Protein AF-0000000074520186 (afdb_homodimer)

Structure (mmCIF, N/CA/C/O backbone):
data_AF-0000000074520186-model_v1
#
loop_
_entity.id
_entity.type
_entity.pdbx_description
1 polymer 'Peptide deformylase'
#
loop_
_atom_site.group_PDB
_atom_site.id
_atom_site.type_symbol
_atom_site.label_atom_id
_atom_site.label_alt_id
_atom_site.label_comp_id
_atom_site.label_asym_id
_atom_site.label_entity_id
_atom_site.label_seq_id
_atom_site.pdbx_PDB_ins_code
_atom_site.Cartn_x
_atom_site.Cartn_y
_atom_site.Cartn_z
_atom_site.occupancy
_atom_site.B_iso_or_equiv
_atom_site.auth_seq_id
_atom_site.auth_comp_id
_atom_site.auth_asym_id
_atom_site.auth_atom_id
_atom_site.pdbx_PDB_model_num
ATOM 1 N N . MET A 1 1 ? -2.189 11.875 36.938 1 32.97 1 MET A N 1
ATOM 2 C CA . MET A 1 1 ? -3.303 11.57 36.031 1 32.97 1 MET A CA 1
ATOM 3 C C . MET A 1 1 ? -2.809 10.906 34.75 1 32.97 1 MET A C 1
ATOM 5 O O . MET A 1 1 ? -1.905 11.43 34.094 1 32.97 1 MET A O 1
ATOM 9 N N . ASP A 1 2 ? -2.711 9.719 34.469 1 36.06 2 ASP A N 1
ATOM 10 C CA . ASP A 1 2 ? -1.965 8.867 33.562 1 36.06 2 ASP A CA 1
ATOM 11 C C . ASP A 1 2 ? -2.193 9.289 32.094 1 36.06 2 ASP A C 1
ATOM 13 O O . ASP A 1 2 ? -3.33 9.539 31.703 1 36.06 2 ASP A O 1
ATOM 17 N N . GLY A 1 3 ? -1.349 10.031 31.453 1 34.81 3 GLY A N 1
ATOM 18 C CA . GLY A 1 3 ? -1.114 10.688 30.172 1 34.81 3 GLY A CA 1
ATOM 19 C C . GLY A 1 3 ? -1.635 9.891 28.984 1 34.81 3 GLY A C 1
ATOM 20 O O . GLY A 1 3 ? -1.214 10.117 27.844 1 34.81 3 GLY A O 1
ATOM 21 N N . LEU A 1 4 ? -2.111 8.734 29.219 1 44.91 4 LEU A N 1
ATOM 22 C CA . LEU A 1 4 ? -2.699 7.711 28.359 1 44.91 4 LEU A CA 1
ATOM 23 C C . LEU A 1 4 ? -3.908 8.25 27.609 1 44.91 4 LEU A C 1
ATOM 25 O O . LEU A 1 4 ? -4.129 7.906 26.453 1 44.91 4 LEU A O 1
ATOM 29 N N . ALA A 1 5 ? -4.734 8.93 28.312 1 49.25 5 ALA A N 1
ATOM 30 C CA . ALA A 1 5 ? -6.09 9.352 27.953 1 49.25 5 ALA A CA 1
ATOM 31 C C . ALA A 1 5 ? -6.078 10.32 26.781 1 49.25 5 ALA A C 1
ATOM 33 O O . ALA A 1 5 ? -7.066 10.422 26.047 1 49.25 5 ALA A O 1
ATOM 34 N N . LEU A 1 6 ? -4.797 11.094 26.469 1 68.38 6 LEU A N 1
ATOM 35 C CA . LEU A 1 6 ? -4.832 12.242 25.562 1 68.38 6 LEU A CA 1
ATOM 36 C C . LEU A 1 6 ? -4.434 11.836 24.156 1 68.38 6 LEU A C 1
ATOM 38 O O . LEU A 1 6 ? -4.559 12.633 23.219 1 68.38 6 LEU A O 1
ATOM 42 N N . ARG A 1 7 ? -4.105 10.555 23.953 1 82.94 7 ARG A N 1
ATOM 43 C CA . ARG A 1 7 ? -3.699 10.07 22.641 1 82.94 7 ARG A CA 1
ATOM 44 C C . ARG A 1 7 ? -4.891 9.508 21.875 1 82.94 7 ARG A C 1
ATOM 46 O O . ARG A 1 7 ? -5.652 8.695 22.406 1 82.94 7 ARG A O 1
ATOM 53 N N . LEU A 1 8 ? -4.98 10.125 20.672 1 91.44 8 LEU A N 1
ATOM 54 C CA . LEU A 1 8 ? -6.082 9.758 19.797 1 91.44 8 LEU A CA 1
ATOM 55 C C . LEU A 1 8 ? -5.727 8.531 18.953 1 91.44 8 LEU A C 1
ATOM 57 O O . LEU A 1 8 ? -4.547 8.281 18.688 1 91.44 8 LEU A O 1
ATOM 61 N N . LYS A 1 9 ? -6.711 7.723 18.75 1 94.94 9 LYS A N 1
ATOM 62 C CA . LYS A 1 9 ? -6.5 6.598 17.844 1 94.94 9 LYS A CA 1
ATOM 63 C C . LYS A 1 9 ? -6.238 7.082 16.422 1 94.94 9 LYS A C 1
ATOM 65 O O . LYS A 1 9 ? -6.98 7.91 15.891 1 94.94 9 LYS A O 1
ATOM 70 N N . ILE A 1 10 ? -5.184 6.668 15.797 1 97.69 10 ILE A N 1
ATOM 71 C CA . ILE A 1 10 ? -4.906 6.961 14.398 1 97.69 10 ILE A CA 1
ATOM 72 C C . ILE A 1 10 ? -5.57 5.914 13.508 1 97.69 10 ILE A C 1
ATOM 74 O O . ILE A 1 10 ? -5.305 4.715 13.648 1 97.69 10 ILE A O 1
ATOM 78 N N . VAL A 1 11 ? -6.41 6.344 12.641 1 97.88 11 VAL A N 1
ATOM 79 C CA . VAL A 1 11 ? -7.125 5.418 11.766 1 97.88 11 VAL A CA 1
ATOM 80 C C . VAL A 1 11 ? -6.23 5.012 10.602 1 97.88 11 VAL A C 1
ATOM 82 O O . VAL A 1 11 ? -5.246 5.691 10.297 1 97.88 11 VAL A O 1
ATOM 85 N N . GLN A 1 12 ? -6.547 3.898 10.008 1 97.75 12 GLN A N 1
ATOM 86 C CA . GLN A 1 12 ? -5.707 3.303 8.969 1 97.75 12 GLN A CA 1
ATOM 87 C C . GLN A 1 12 ? -6.418 3.301 7.621 1 97.75 12 GLN A C 1
ATOM 89 O O . GLN A 1 12 ? -7.633 3.496 7.551 1 97.75 12 GLN A O 1
ATOM 94 N N . ALA A 1 13 ? -5.625 3.111 6.543 1 96.62 13 ALA A N 1
ATOM 95 C CA . ALA A 1 13 ? -6.164 3.037 5.184 1 96.62 13 ALA A CA 1
ATOM 96 C C . ALA A 1 13 ? -7.414 2.166 5.141 1 96.62 13 ALA A C 1
ATOM 98 O O . ALA A 1 13 ? -7.457 1.097 5.754 1 96.62 13 ALA A O 1
ATOM 99 N N . GLY A 1 14 ? -8.398 2.6 4.363 1 96.44 14 GLY A N 1
ATOM 100 C CA . GLY A 1 14 ? -9.695 1.936 4.312 1 96.44 14 GLY A CA 1
ATOM 101 C C . GLY A 1 14 ? -10.766 2.646 5.121 1 96.44 14 GLY A C 1
ATOM 102 O O . GLY A 1 14 ? -11.961 2.408 4.926 1 96.44 14 GLY A O 1
ATOM 103 N N . GLU A 1 15 ? -10.289 3.445 6.152 1 96.5 15 GLU A N 1
ATOM 104 C CA . GLU A 1 15 ? -11.242 4.289 6.867 1 96.5 15 GLU A CA 1
ATOM 105 C C . GLU A 1 15 ? -11.852 5.34 5.941 1 96.5 15 GLU A C 1
ATOM 107 O O . GLU A 1 15 ? -11.125 6.078 5.27 1 96.5 15 GLU A O 1
ATOM 112 N N . PRO A 1 16 ? -13.133 5.465 5.875 1 96.56 16 PRO A N 1
ATOM 113 C CA . PRO A 1 16 ? -13.789 6.344 4.902 1 96.56 16 PRO A CA 1
ATOM 114 C C . PRO A 1 16 ? -13.367 7.805 5.051 1 96.56 16 PRO A C 1
ATOM 116 O O . PRO A 1 16 ? -13.242 8.523 4.055 1 96.56 16 PRO A O 1
ATOM 119 N N . VAL A 1 17 ? -13.117 8.281 6.219 1 97.44 17 VAL A N 1
ATOM 120 C CA . VAL A 1 17 ? -12.812 9.688 6.473 1 97.44 17 VAL A CA 1
ATOM 121 C C . VAL A 1 17 ? -11.516 10.062 5.766 1 97.44 17 VAL A C 1
ATOM 123 O O . VAL A 1 17 ? -11.312 11.227 5.406 1 97.44 17 VAL A O 1
ATOM 126 N N . LEU A 1 18 ? -10.641 9.086 5.516 1 98.06 18 LEU A N 1
ATOM 127 C CA . LEU A 1 18 ? -9.344 9.344 4.891 1 98.06 18 LEU A CA 1
ATOM 128 C C . LEU A 1 18 ? -9.508 9.609 3.398 1 98.06 18 LEU A C 1
ATOM 130 O O . LEU A 1 18 ? -8.57 10.07 2.74 1 98.06 18 LEU A O 1
ATOM 134 N N . ARG A 1 19 ? -10.703 9.383 2.883 1 97.75 19 ARG A N 1
ATOM 135 C CA . ARG A 1 19 ? -10.93 9.547 1.451 1 97.75 19 ARG A CA 1
ATOM 136 C C . ARG A 1 19 ? -11.953 10.641 1.182 1 97.75 19 ARG A C 1
ATOM 138 O O . ARG A 1 19 ? -12.484 10.742 0.073 1 97.75 19 ARG A O 1
ATOM 145 N N . GLN A 1 20 ? -12.219 11.445 2.131 1 97.56 20 GLN A N 1
ATOM 146 C CA . GLN A 1 20 ? -13.188 12.539 2.016 1 97.56 20 GLN A CA 1
ATOM 147 C C . GLN A 1 20 ? -12.5 13.891 2.18 1 97.56 20 GLN A C 1
ATOM 149 O O . GLN A 1 20 ? -11.586 14.039 2.994 1 97.56 20 GLN A O 1
ATOM 154 N N . ARG A 1 21 ? -12.992 14.852 1.412 1 98.38 21 ARG A N 1
ATOM 155 C CA . ARG A 1 21 ? -12.539 16.219 1.649 1 98.38 21 ARG A CA 1
ATOM 156 C C . ARG A 1 21 ? -13 16.719 3.012 1 98.38 21 ARG A C 1
ATOM 158 O O . ARG A 1 21 ? -14.195 16.703 3.314 1 98.38 21 ARG A O 1
ATOM 165 N N . ALA A 1 22 ? -12.102 17.172 3.783 1 98.75 22 ALA A N 1
ATOM 166 C CA . ALA A 1 22 ? -12.422 17.641 5.125 1 98.75 22 ALA A CA 1
ATOM 167 C C . ALA A 1 22 ? -13.125 19 5.078 1 98.75 22 ALA A C 1
ATOM 169 O O . ALA A 1 22 ? -12.93 19.766 4.137 1 98.75 22 ALA A O 1
ATOM 170 N N . ARG A 1 23 ? -13.867 19.281 6.047 1 98.81 23 ARG A N 1
ATOM 171 C CA . ARG A 1 23 ? -14.648 20.5 6.129 1 98.81 23 ARG A CA 1
ATOM 172 C C . ARG A 1 23 ? -13.805 21.656 6.652 1 98.81 23 ARG A C 1
ATOM 174 O O . ARG A 1 23 ? -13.109 21.516 7.664 1 98.81 23 ARG A O 1
ATOM 181 N N . PRO A 1 24 ? -13.891 22.828 6.023 1 98.88 24 PRO A N 1
ATOM 182 C CA . PRO A 1 24 ? -13.18 23.984 6.57 1 98.88 24 PRO A CA 1
ATOM 183 C C . PRO A 1 24 ? -13.727 24.422 7.93 1 98.88 24 PRO A C 1
ATOM 185 O O . PRO A 1 24 ? -14.844 24.047 8.297 1 98.88 24 PRO A O 1
ATOM 188 N N . LEU A 1 25 ? -12.891 25.109 8.656 1 98.88 25 LEU A N 1
ATOM 189 C CA . LEU A 1 25 ? -13.281 25.656 9.961 1 98.88 25 LEU A CA 1
ATOM 190 C C . LEU A 1 25 ? -13.375 27.172 9.906 1 98.88 25 LEU A C 1
ATOM 192 O O . LEU A 1 25 ? -12.555 27.828 9.258 1 98.88 25 LEU A O 1
ATOM 196 N N . SER A 1 26 ? -14.352 27.734 10.617 1 98.81 26 SER A N 1
ATOM 197 C CA . SER A 1 26 ? -14.406 29.172 10.797 1 98.81 26 SER A CA 1
ATOM 198 C C . SER A 1 26 ? -13.438 29.625 11.883 1 98.81 26 SER A C 1
ATOM 200 O O . SER A 1 26 ? -13.055 28.844 12.75 1 98.81 26 SER A O 1
ATOM 202 N N . PRO A 1 27 ? -13.07 30.906 11.805 1 98.56 27 PRO A N 1
ATOM 203 C CA . PRO A 1 27 ? -12.211 31.422 12.875 1 98.56 27 PRO A CA 1
ATOM 204 C C . PRO A 1 27 ? -12.82 31.219 14.266 1 98.56 27 PRO A C 1
ATOM 206 O O . PRO A 1 27 ? -12.094 30.938 15.219 1 98.56 27 PRO A O 1
ATOM 209 N N . GLU A 1 28 ? -14.117 31.328 14.375 1 98.5 28 GLU A N 1
ATOM 210 C CA . GLU A 1 28 ? -14.797 31.125 15.648 1 98.5 28 GLU A CA 1
ATOM 211 C C . GLU A 1 28 ? -14.664 29.672 16.109 1 98.5 28 GLU A C 1
ATOM 213 O O . GLU A 1 28 ? -14.391 29.422 17.297 1 98.5 28 GLU A O 1
ATOM 218 N N . GLU A 1 29 ? -14.828 28.703 15.227 1 98.69 29 GLU A N 1
ATOM 219 C CA . GLU A 1 29 ? -14.633 27.297 15.555 1 98.69 29 GLU A CA 1
ATOM 220 C C . GLU A 1 29 ? -13.203 27.031 16.016 1 98.69 29 GLU A C 1
ATOM 222 O O . GLU A 1 29 ? -12.984 26.297 16.984 1 98.69 29 GLU A O 1
ATOM 227 N N . ILE A 1 30 ? -12.258 27.641 15.344 1 98.81 30 ILE A N 1
ATOM 228 C CA . ILE A 1 30 ? -10.844 27.422 15.633 1 98.81 30 ILE A CA 1
ATOM 229 C C . ILE A 1 30 ? -10.539 27.875 17.062 1 98.81 30 ILE A C 1
ATOM 231 O O . ILE A 1 30 ? -9.789 27.219 17.781 1 98.81 30 ILE A O 1
ATOM 235 N N . ARG A 1 31 ? -11.227 28.969 17.5 1 98.44 31 ARG A N 1
ATOM 236 C CA . ARG A 1 31 ? -10.953 29.547 18.812 1 98.44 31 ARG A CA 1
ATOM 237 C C . ARG A 1 31 ? -11.727 28.812 19.906 1 98.44 31 ARG A C 1
ATOM 239 O O . ARG A 1 31 ? -11.5 29.047 21.094 1 98.44 31 ARG A O 1
ATOM 246 N N . SER A 1 32 ? -12.648 27.969 19.5 1 98.5 32 SER A N 1
ATOM 247 C CA . SER A 1 32 ? -13.461 27.266 20.484 1 98.5 32 SER A CA 1
ATOM 248 C C . SER A 1 32 ? -12.609 26.359 21.359 1 98.5 32 SER A C 1
ATOM 250 O O . SER A 1 32 ? -11.562 25.875 20.922 1 98.5 32 SER A O 1
ATOM 252 N N . ALA A 1 33 ? -13.07 26.078 22.562 1 98.06 33 ALA A N 1
ATOM 253 C CA . ALA A 1 33 ? -12.375 25.203 23.5 1 98.06 33 ALA A CA 1
ATOM 254 C C . ALA A 1 33 ? -12.211 23.797 22.906 1 98.06 33 ALA A C 1
ATOM 256 O O . ALA A 1 33 ? -11.18 23.156 23.109 1 98.06 33 ALA A O 1
ATOM 257 N N . ALA A 1 34 ? -13.18 23.344 22.188 1 97.69 34 ALA A N 1
ATOM 258 C CA . ALA A 1 34 ? -13.172 21.984 21.625 1 97.69 34 ALA A CA 1
ATOM 259 C C . ALA A 1 34 ? -12.047 21.828 20.609 1 97.69 34 ALA A C 1
ATOM 261 O O . ALA A 1 34 ? -11.2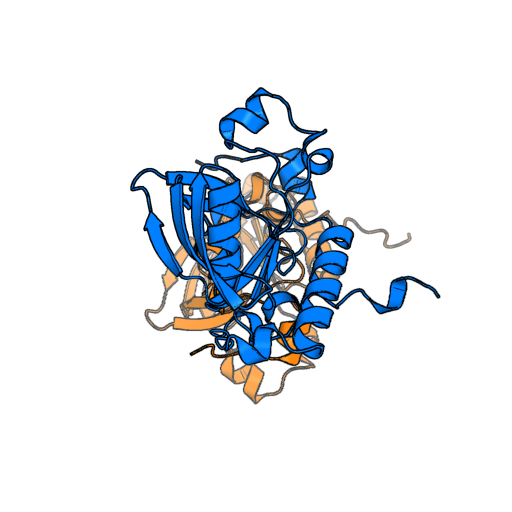81 20.859 20.656 1 97.69 34 ALA A O 1
ATOM 262 N N . VAL A 1 35 ? -11.945 22.797 19.734 1 98.5 35 VAL A N 1
ATOM 263 C CA . VAL A 1 35 ? -10.938 22.703 18.688 1 98.5 35 VAL A CA 1
ATOM 264 C C . VAL A 1 35 ? -9.547 22.906 19.281 1 98.5 35 VAL A C 1
ATOM 266 O O . VAL A 1 35 ? -8.594 22.234 18.891 1 98.5 35 VAL A O 1
ATOM 269 N N . GLN A 1 36 ? -9.438 23.812 20.25 1 98.56 36 GLN A N 1
ATOM 270 C CA . GLN A 1 36 ? -8.156 24.031 20.922 1 98.56 36 GLN A CA 1
ATOM 271 C C . GLN A 1 36 ? -7.703 22.75 21.641 1 98.56 36 GLN A C 1
ATOM 273 O O . GLN A 1 36 ? -6.527 22.391 21.578 1 98.56 36 GLN A O 1
ATOM 278 N N . ALA A 1 37 ? -8.633 22.078 22.266 1 97.81 37 ALA A N 1
ATOM 279 C CA . ALA A 1 37 ? -8.32 20.812 22.906 1 97.81 37 ALA A CA 1
ATOM 280 C C . ALA A 1 37 ? -7.902 19.75 21.875 1 97.81 37 ALA A C 1
ATOM 282 O O . ALA A 1 37 ? -6.961 19 22.109 1 97.81 37 ALA A O 1
ATOM 283 N N . LEU A 1 38 ? -8.578 19.703 20.797 1 97.75 38 LEU A N 1
ATOM 284 C CA . LEU A 1 38 ? -8.258 18.766 19.719 1 97.75 38 LEU A CA 1
ATOM 285 C C . LEU A 1 38 ? -6.832 18.969 19.219 1 97.75 38 LEU A C 1
ATOM 287 O O . LEU A 1 38 ? -6.09 18 19.031 1 97.75 38 LEU A O 1
ATOM 291 N N . ILE A 1 39 ? -6.496 20.25 19.016 1 98.38 39 ILE A N 1
ATOM 292 C CA . ILE A 1 39 ? -5.148 20.594 18.578 1 98.38 39 ILE A CA 1
ATOM 293 C C . ILE A 1 39 ? -4.125 20.047 19.562 1 98.38 39 ILE A C 1
ATOM 295 O O . ILE A 1 39 ? -3.127 19.438 19.156 1 98.38 39 ILE A O 1
ATOM 299 N N . GLY A 1 40 ? -4.395 20.281 20.844 1 97.88 40 GLY A N 1
ATOM 300 C CA . GLY A 1 40 ? -3.512 19.75 21.859 1 97.88 40 GLY A CA 1
ATOM 301 C C . GLY A 1 40 ? -3.393 18.234 21.812 1 97.88 40 GLY A C 1
ATOM 302 O O . GLY A 1 40 ? -2.289 17.688 21.906 1 97.88 40 GLY A O 1
ATOM 303 N N . HIS A 1 41 ? -4.484 17.547 21.656 1 97.75 41 HIS A N 1
ATOM 304 C CA . HIS A 1 41 ? -4.5 16.078 21.594 1 97.75 41 HIS A CA 1
ATOM 305 C C . HIS A 1 41 ? -3.785 15.586 20.344 1 97.75 41 HIS A C 1
ATOM 307 O O . HIS A 1 41 ? -3.072 14.586 20.375 1 97.75 41 HIS A O 1
ATOM 313 N N . MET A 1 42 ? -3.943 16.266 19.25 1 98.25 42 MET A N 1
ATOM 314 C CA . MET A 1 42 ? -3.268 15.906 18 1 98.25 42 MET A CA 1
ATOM 315 C C . MET A 1 42 ? -1.757 16.062 18.141 1 98.25 42 MET A C 1
ATOM 317 O O . MET A 1 42 ? -0.996 15.219 17.656 1 98.25 42 MET A O 1
ATOM 321 N N . ARG A 1 43 ? -1.395 17.156 18.781 1 97.62 43 ARG A N 1
ATOM 322 C CA . ARG A 1 43 ? 0.027 17.359 19.031 1 97.62 43 ARG A CA 1
ATOM 323 C C . ARG A 1 43 ? 0.629 16.203 19.812 1 97.62 43 ARG A C 1
ATOM 325 O O . ARG A 1 43 ? 1.661 15.648 19.406 1 97.62 43 ARG A O 1
ATOM 332 N N . GLU A 1 44 ? -0.046 15.781 20.859 1 96.88 44 GLU A N 1
ATOM 333 C CA . GLU A 1 44 ? 0.434 14.688 21.688 1 96.88 44 GLU A CA 1
ATOM 334 C C . GLU A 1 44 ? 0.454 13.367 20.922 1 96.88 44 GLU A C 1
ATOM 336 O O . GLU A 1 44 ? 1.403 12.594 21.047 1 96.88 44 GLU A O 1
ATOM 341 N N . THR A 1 45 ? -0.543 13.164 20.188 1 97.5 45 THR A N 1
ATOM 342 C CA . THR A 1 45 ? -0.651 11.945 19.391 1 97.5 45 THR A CA 1
ATOM 343 C C . THR A 1 45 ? 0.466 11.883 18.359 1 97.5 45 THR A C 1
ATOM 345 O O . THR A 1 45 ? 1.12 10.844 18.203 1 97.5 45 THR A O 1
ATOM 348 N N . MET A 1 46 ? 0.704 12.977 17.641 1 96.94 46 MET A N 1
ATOM 349 C CA . MET A 1 46 ? 1.766 13.055 16.641 1 96.94 46 MET A CA 1
ATOM 350 C C . MET A 1 46 ? 3.125 12.758 17.266 1 96.94 46 MET A C 1
ATOM 352 O O . MET A 1 46 ? 3.895 11.953 16.734 1 96.94 46 MET A O 1
ATOM 356 N N . ARG A 1 47 ? 3.363 13.344 18.422 1 95.19 47 ARG A N 1
ATOM 357 C CA . ARG A 1 47 ? 4.652 13.195 19.094 1 95.19 47 ARG A CA 1
ATOM 358 C C . ARG A 1 47 ? 4.848 11.766 19.594 1 95.19 47 ARG A C 1
ATOM 360 O O . ARG A 1 47 ? 5.961 11.242 19.547 1 95.19 47 ARG A O 1
ATOM 367 N N . ASP A 1 48 ? 3.76 11.125 19.984 1 94.12 48 ASP A N 1
ATOM 368 C CA . ASP A 1 48 ? 3.82 9.758 20.484 1 94.12 48 ASP A CA 1
ATOM 369 C C . ASP A 1 48 ? 4.098 8.766 19.359 1 94.12 48 ASP A C 1
ATOM 371 O O . ASP A 1 48 ? 4.812 7.785 19.547 1 94.12 48 ASP A O 1
ATOM 375 N N . ALA A 1 49 ? 3.557 8.844 18.219 1 90 49 ALA A N 1
ATOM 376 C CA . ALA A 1 49 ? 3.736 8.008 17.031 1 90 49 ALA A CA 1
ATOM 377 C C . ALA A 1 49 ? 4.996 8.414 16.266 1 90 49 ALA A C 1
ATOM 379 O O . ALA A 1 49 ? 5.367 7.758 15.289 1 90 49 ALA A O 1
ATOM 380 N N . PRO A 1 50 ? 5.707 9.227 16.766 1 83.69 50 PRO A N 1
ATOM 381 C CA . PRO A 1 50 ? 6.723 10.203 16.375 1 83.69 50 PRO A CA 1
ATOM 382 C C . PRO A 1 50 ? 6.621 10.609 14.906 1 83.69 50 PRO A C 1
ATOM 384 O O . PRO A 1 50 ? 7.551 10.383 14.133 1 83.69 50 PRO A O 1
ATOM 387 N N . GLY A 1 51 ? 5.59 11.242 14.508 1 92.5 51 GLY A N 1
ATOM 388 C CA . GLY A 1 51 ? 5.367 11.812 13.188 1 92.5 51 GLY A CA 1
ATOM 389 C C . GLY A 1 51 ? 5.816 13.258 13.078 1 92.5 51 GLY A C 1
ATOM 390 O O . GLY A 1 51 ? 6.137 13.883 14.086 1 92.5 51 GLY A O 1
ATOM 391 N N . VAL A 1 52 ? 5.891 13.711 11.852 1 97.44 52 VAL A N 1
ATOM 392 C CA . VAL A 1 52 ? 6.27 15.102 11.609 1 97.44 52 VAL A CA 1
ATOM 393 C C . VAL A 1 52 ? 5.039 15.906 11.195 1 97.44 52 VAL A C 1
ATOM 395 O O . VAL A 1 52 ? 5.121 17.125 10.992 1 97.44 52 VAL A O 1
ATOM 398 N N . GLY A 1 53 ? 3.926 15.266 11.078 1 98.44 53 GLY A N 1
ATOM 399 C CA . GLY A 1 53 ? 2.627 15.844 10.773 1 98.44 53 GLY A CA 1
ATOM 400 C C . GLY A 1 53 ? 1.472 14.914 11.094 1 98.44 53 GLY A C 1
ATOM 401 O O . GLY A 1 53 ? 1.638 13.688 11.102 1 98.44 53 GLY A O 1
ATOM 402 N N . LEU A 1 54 ? 0.355 15.484 11.344 1 98.75 54 LEU A N 1
ATOM 403 C CA . LEU A 1 54 ? -0.882 14.75 11.602 1 98.75 54 LEU A CA 1
ATOM 404 C C . LEU A 1 54 ? -2.096 15.594 11.211 1 98.75 54 LEU A C 1
ATOM 406 O O . LEU A 1 54 ? -2.301 16.688 11.75 1 98.75 54 LEU A O 1
ATOM 410 N N . ALA A 1 55 ? -2.838 15.07 10.305 1 98.88 55 ALA A N 1
ATOM 411 C CA . ALA A 1 55 ? -4.062 15.742 9.883 1 98.88 55 ALA A CA 1
ATOM 412 C C . ALA A 1 55 ? -5.273 15.203 10.641 1 98.88 55 ALA A C 1
ATOM 414 O O . ALA A 1 55 ? -5.297 14.039 11.031 1 98.88 55 ALA A O 1
ATOM 415 N N . ALA A 1 56 ? -6.242 16 10.781 1 98.88 56 ALA A N 1
ATOM 416 C CA . ALA A 1 56 ? -7.43 15.664 11.555 1 98.88 56 ALA A CA 1
ATOM 417 C C . ALA A 1 56 ? -8.117 14.422 11 1 98.88 56 ALA A C 1
ATOM 419 O O . ALA A 1 56 ? -8.586 13.57 11.766 1 98.88 56 ALA A O 1
ATOM 420 N N . PRO A 1 57 ? -8.164 14.227 9.641 1 98.81 57 PRO A N 1
ATOM 421 C CA . PRO A 1 57 ? -8.781 13 9.148 1 98.81 57 PRO A CA 1
ATOM 422 C C . PRO A 1 57 ? -8.07 11.742 9.641 1 98.81 57 PRO A C 1
ATOM 424 O O . PRO A 1 57 ? -8.703 10.695 9.797 1 98.81 57 PRO A O 1
ATOM 427 N N . GLN A 1 58 ? -6.832 11.852 9.938 1 98.75 58 GLN A N 1
ATOM 428 C CA . GLN A 1 58 ? -6.059 10.695 10.375 1 98.75 58 GLN A CA 1
ATOM 429 C C . GLN A 1 58 ? -6.48 10.258 11.773 1 98.75 58 GLN A C 1
ATOM 431 O O . GLN A 1 58 ? -6.156 9.148 12.211 1 98.75 58 GLN A O 1
ATOM 436 N N . ILE A 1 59 ? -7.156 11.102 12.5 1 98.38 59 ILE A N 1
ATOM 437 C CA . ILE A 1 59 ? -7.68 10.703 13.805 1 98.38 59 ILE A CA 1
ATOM 438 C C . ILE A 1 59 ? -9.203 10.617 13.75 1 98.38 59 ILE A C 1
ATOM 440 O O . ILE A 1 59 ? -9.875 10.742 14.773 1 98.38 59 ILE A O 1
ATOM 444 N N . GLY A 1 60 ? -9.742 10.578 12.578 1 97.81 60 GLY A N 1
ATOM 445 C CA . GLY A 1 60 ? -11.156 10.305 12.406 1 97.81 60 GLY A CA 1
ATOM 446 C C . GLY A 1 60 ? -12.008 11.562 12.367 1 97.81 60 GLY A C 1
ATOM 447 O O . GLY A 1 60 ? -13.234 11.492 12.398 1 97.81 60 GLY A O 1
ATOM 448 N N . GLN A 1 61 ? -11.352 12.695 12.359 1 98 61 GLN A N 1
ATOM 449 C CA . GLN A 1 61 ? -12.07 13.969 12.32 1 98 61 GLN A CA 1
ATOM 450 C C . GLN A 1 61 ? -11.969 14.609 10.938 1 98 61 GLN A C 1
ATOM 452 O O . GLN A 1 61 ? -10.883 15.008 10.508 1 98 61 GLN A O 1
ATOM 457 N N . GLY A 1 62 ? -13.109 14.789 10.234 1 98.5 62 GLY A N 1
ATOM 458 C CA . GLY A 1 62 ? -13.141 15.375 8.906 1 98.5 62 GLY A CA 1
ATOM 459 C C . GLY A 1 62 ? -13.07 16.891 8.922 1 98.5 62 GLY A C 1
ATOM 460 O O . GLY A 1 62 ? -13.961 17.562 8.398 1 98.5 62 GLY A O 1
ATOM 461 N N . LEU A 1 63 ? -12.031 17.406 9.5 1 98.88 63 LEU A N 1
ATOM 462 C CA . LEU A 1 63 ? -11.82 18.844 9.602 1 98.88 63 LEU A CA 1
ATOM 463 C C . LEU A 1 63 ? -10.531 19.266 8.891 1 98.88 63 LEU A C 1
ATOM 465 O O . LEU A 1 63 ? -9.531 18.547 8.953 1 98.88 63 LEU A O 1
ATOM 469 N N . GLN A 1 64 ? -10.523 20.391 8.266 1 98.94 64 GLN A N 1
ATOM 470 C CA . GLN A 1 64 ? -9.328 20.906 7.605 1 98.94 64 GLN A CA 1
ATOM 471 C C . GLN A 1 64 ? -8.352 21.484 8.625 1 98.94 64 GLN A C 1
ATOM 473 O O . GLN A 1 64 ? -8.164 22.703 8.688 1 98.94 64 GLN A O 1
ATOM 478 N N . LEU A 1 65 ? -7.809 20.625 9.367 1 98.94 65 LEU A N 1
ATOM 479 C CA . LEU A 1 65 ? -6.891 20.922 10.461 1 98.94 65 LEU A CA 1
ATOM 480 C C . LEU A 1 65 ? -5.719 19.953 10.469 1 98.94 65 LEU A C 1
ATOM 482 O O . LEU A 1 65 ? -5.914 18.734 10.344 1 98.94 65 LEU A O 1
ATOM 486 N N . ALA A 1 66 ? -4.496 20.484 10.508 1 98.94 66 ALA A N 1
ATOM 487 C CA . ALA A 1 66 ? -3.318 19.625 10.672 1 98.94 66 ALA A CA 1
ATOM 488 C C . ALA A 1 66 ? -2.305 20.281 11.609 1 98.94 66 ALA A C 1
ATOM 490 O O . ALA A 1 66 ? -2.232 21.5 11.711 1 98.94 66 ALA A O 1
ATOM 491 N N . VAL A 1 67 ? -1.601 19.422 12.289 1 98.81 67 VAL A N 1
ATOM 492 C CA . VAL A 1 67 ? -0.492 19.875 13.117 1 98.81 67 VAL A CA 1
ATOM 493 C C . VAL A 1 67 ? 0.83 19.391 12.531 1 98.81 67 VAL A C 1
ATOM 495 O O . VAL A 1 67 ? 0.896 18.312 11.945 1 98.81 67 VAL A O 1
ATOM 498 N N . ILE A 1 68 ? 1.891 20.203 12.688 1 98.81 68 ILE A N 1
ATOM 499 C CA . ILE A 1 68 ? 3.18 19.922 12.062 1 98.81 68 ILE A CA 1
ATOM 500 C C . ILE A 1 68 ? 4.305 20.219 13.047 1 98.81 68 ILE A C 1
ATOM 502 O O . ILE A 1 68 ? 4.266 21.234 13.758 1 98.81 68 ILE A O 1
ATOM 506 N N . GLU A 1 69 ? 5.246 19.359 13.086 1 98.5 69 GLU A N 1
ATOM 507 C CA . GLU A 1 69 ? 6.477 19.562 13.844 1 98.5 69 GLU A CA 1
ATOM 508 C C . GLU A 1 69 ? 7.578 18.609 13.391 1 98.5 69 GLU A C 1
ATOM 510 O O . GLU A 1 69 ? 7.348 17.406 13.25 1 98.5 69 GLU A O 1
ATOM 515 N N . ASP A 1 70 ? 8.711 19.094 13.023 1 97.81 70 ASP A N 1
ATOM 516 C CA . ASP A 1 70 ? 9.891 18.281 12.758 1 97.81 70 ASP A CA 1
ATOM 517 C C . ASP A 1 70 ? 11.016 18.609 13.742 1 97.81 70 ASP A C 1
ATOM 519 O O . ASP A 1 70 ? 11.859 19.469 13.469 1 97.81 70 ASP A O 1
ATOM 523 N N . ARG A 1 71 ? 11.023 17.844 14.789 1 95.56 71 ARG A N 1
ATOM 524 C CA . ARG A 1 71 ? 11.922 18.141 15.898 1 95.56 71 ARG A CA 1
ATOM 525 C C . ARG A 1 71 ? 13.359 17.75 15.562 1 95.56 71 ARG A C 1
ATOM 527 O O . ARG A 1 71 ? 13.594 16.75 14.883 1 95.56 71 ARG A O 1
ATOM 534 N N . ALA A 1 72 ? 14.25 18.484 16.141 1 93.94 72 ALA A N 1
ATOM 535 C CA . ALA A 1 72 ? 15.672 18.234 15.93 1 93.94 72 ALA A CA 1
ATOM 536 C C . ALA A 1 72 ? 16.047 16.828 16.375 1 93.94 72 ALA A C 1
ATOM 538 O O . ALA A 1 72 ? 16.922 16.188 15.773 1 93.94 72 ALA A O 1
ATOM 539 N N . ASP A 1 73 ? 15.453 16.344 17.359 1 93.19 73 ASP A N 1
ATOM 540 C CA . ASP A 1 73 ? 15.789 15.023 17.891 1 93.19 73 ASP A CA 1
ATOM 541 C C . ASP A 1 73 ? 15.422 13.93 16.891 1 93.19 73 ASP A C 1
ATOM 543 O O . ASP A 1 73 ? 15.961 12.82 16.969 1 93.19 73 ASP A O 1
ATOM 547 N N . TYR A 1 74 ? 14.539 14.195 16.016 1 91.12 74 TYR A N 1
ATOM 548 C CA . TYR A 1 74 ? 14.156 13.227 14.984 1 91.12 74 TYR A CA 1
ATOM 549 C C . TYR A 1 74 ? 15.258 13.086 13.938 1 91.12 74 TYR A C 1
ATOM 551 O O . TYR A 1 74 ? 15.234 12.156 13.125 1 91.12 74 TYR A O 1
ATOM 559 N N . HIS A 1 75 ? 16.203 14.039 13.953 1 92.56 75 HIS A N 1
ATOM 560 C CA . HIS A 1 75 ? 17.25 14.078 12.93 1 92.56 75 HIS A CA 1
ATOM 561 C C . HIS A 1 75 ? 18.484 13.297 13.375 1 92.56 75 HIS A C 1
ATOM 563 O O . HIS A 1 75 ? 19.406 13.094 12.586 1 92.56 75 HIS A O 1
ATOM 569 N N . ARG A 1 76 ? 18.781 12.953 14.609 1 88.12 76 ARG A N 1
ATOM 570 C CA . ARG A 1 76 ? 19.984 12.391 15.203 1 88.12 76 ARG A CA 1
ATOM 571 C C . ARG A 1 76 ? 20.469 11.172 14.406 1 88.12 76 ARG A C 1
ATOM 573 O O . ARG A 1 76 ? 21.672 10.945 14.281 1 88.12 76 ARG A O 1
ATOM 580 N N . GLY A 1 77 ? 19.766 10.414 13.641 1 85.69 77 GLY A N 1
ATOM 581 C CA . GLY A 1 77 ? 20.156 9.227 12.883 1 85.69 77 GLY A CA 1
ATOM 582 C C . GLY A 1 77 ? 20.453 9.523 11.422 1 85.69 77 GLY A C 1
ATOM 583 O O . GLY A 1 77 ? 20.906 8.641 10.688 1 85.69 77 GLY A O 1
ATOM 584 N N . LEU A 1 78 ? 20.469 10.719 11.062 1 89.62 78 LEU A N 1
ATOM 585 C CA . LEU A 1 78 ? 20.703 11.125 9.688 1 89.62 78 LEU A CA 1
ATOM 586 C C . LEU A 1 78 ? 22.031 11.883 9.57 1 89.62 78 LEU A C 1
ATOM 588 O O . LEU A 1 78 ? 22.359 12.688 10.438 1 89.62 78 LEU A O 1
ATOM 592 N N . SER A 1 79 ? 22.797 11.586 8.594 1 92.31 79 SER A N 1
ATOM 593 C CA . SER A 1 79 ? 24.031 12.32 8.336 1 92.31 79 SER A CA 1
ATOM 594 C C . SER A 1 79 ? 23.75 13.727 7.828 1 92.31 79 SER A C 1
ATOM 596 O O . SER A 1 79 ? 22.641 14.023 7.383 1 92.31 79 SER A O 1
ATOM 598 N N . ALA A 1 80 ? 24.75 14.609 7.934 1 93.38 80 ALA A N 1
ATOM 599 C CA . ALA A 1 80 ? 24.641 15.961 7.391 1 93.38 80 ALA A CA 1
ATOM 600 C C . ALA A 1 80 ? 24.297 15.93 5.906 1 93.38 80 ALA A C 1
ATOM 602 O O . ALA A 1 80 ? 23.531 16.766 5.422 1 93.38 80 ALA A O 1
ATOM 603 N N . GLU A 1 81 ? 24.859 14.961 5.188 1 93.69 81 GLU A N 1
ATOM 604 C CA . GLU A 1 81 ? 24.609 14.805 3.76 1 93.69 81 GLU A CA 1
ATOM 605 C C . GLU A 1 81 ? 23.156 14.422 3.498 1 93.69 81 GLU A C 1
ATOM 607 O O . GLU A 1 81 ? 22.516 14.945 2.58 1 93.69 81 GLU A O 1
ATOM 612 N N . GLU A 1 82 ? 22.641 13.555 4.301 1 90.75 82 GLU A N 1
ATOM 613 C CA . GLU A 1 82 ? 21.25 13.125 4.164 1 90.75 82 GLU A CA 1
ATOM 614 C C . GLU A 1 82 ? 20.297 14.273 4.441 1 90.75 82 GLU A C 1
ATOM 616 O O . GLU A 1 82 ? 19.297 14.438 3.736 1 90.75 82 GLU A O 1
ATOM 621 N N . LEU A 1 83 ? 20.609 15 5.469 1 94.19 83 LEU A N 1
ATOM 622 C CA . LEU A 1 83 ? 19.781 16.156 5.809 1 94.19 83 LEU A CA 1
ATOM 623 C C . LEU A 1 83 ? 19.828 17.203 4.695 1 94.19 83 LEU A C 1
ATOM 625 O O . LEU A 1 83 ? 18.797 17.766 4.32 1 94.19 83 LEU A O 1
ATOM 629 N N . ALA A 1 84 ? 20.969 17.438 4.156 1 94.5 84 ALA A N 1
ATOM 630 C CA . ALA A 1 84 ? 21.141 18.406 3.078 1 94.5 84 ALA A CA 1
ATOM 631 C C . ALA A 1 84 ? 20.406 17.969 1.818 1 94.5 84 ALA A C 1
ATOM 633 O O . ALA A 1 84 ? 19.781 18.781 1.136 1 94.5 84 ALA A O 1
ATOM 634 N N . ALA A 1 85 ? 20.469 16.703 1.511 1 93.31 85 ALA A N 1
ATOM 635 C CA . ALA A 1 85 ? 19.797 16.172 0.328 1 93.31 85 ALA A CA 1
ATOM 636 C C . ALA A 1 85 ? 18.297 16.391 0.393 1 93.31 85 ALA A C 1
ATOM 638 O O . ALA A 1 85 ? 17.641 16.609 -0.634 1 93.31 85 ALA A O 1
ATOM 639 N N . ARG A 1 86 ? 17.75 16.422 1.569 1 94 86 ARG A N 1
ATOM 640 C CA . ARG A 1 86 ? 16.312 16.578 1.784 1 94 86 ARG A CA 1
ATOM 641 C C . ARG A 1 86 ? 15.961 18.031 2.082 1 94 86 ARG A C 1
ATOM 643 O O . ARG A 1 86 ? 14.781 18.375 2.186 1 94 86 ARG A O 1
ATOM 650 N N . GLY A 1 87 ? 17.031 18.875 2.213 1 96.62 87 GLY A N 1
ATOM 651 C CA . GLY A 1 87 ? 16.734 20.188 2.742 1 96.62 87 GLY A CA 1
ATOM 652 C C . GLY A 1 87 ? 15.953 20.141 4.043 1 96.62 87 GLY A C 1
ATOM 653 O O . GLY A 1 87 ? 14.969 20.875 4.207 1 96.62 87 GLY A O 1
ATOM 654 N N . ARG A 1 88 ? 16.344 19.203 4.941 1 97 88 ARG A N 1
ATOM 655 C CA . ARG A 1 88 ? 15.578 18.953 6.156 1 97 88 ARG A CA 1
ATOM 656 C C . ARG A 1 88 ? 16.156 19.734 7.336 1 97 88 ARG A C 1
ATOM 658 O O . ARG A 1 88 ? 17.297 19.516 7.727 1 97 88 ARG A O 1
ATOM 665 N N . GLU A 1 89 ? 15.359 20.625 7.805 1 96.44 89 GLU A N 1
ATOM 666 C CA . GLU A 1 89 ? 15.648 21.406 9.008 1 96.44 89 GLU A CA 1
ATOM 667 C C . GLU A 1 89 ? 14.5 21.312 10.008 1 96.44 89 GLU A C 1
ATOM 669 O O . GLU A 1 89 ? 13.359 21.031 9.633 1 96.44 89 GLU A O 1
ATOM 674 N N . PRO A 1 90 ? 14.891 21.469 11.25 1 97.5 90 PRO A N 1
ATOM 675 C CA . PRO A 1 90 ? 13.812 21.438 12.242 1 97.5 90 PRO A CA 1
ATOM 676 C C . PRO A 1 90 ? 12.711 22.453 11.93 1 97.5 90 PRO A C 1
ATOM 678 O O . PRO A 1 90 ? 12.992 23.562 11.469 1 97.5 90 PRO A O 1
ATOM 681 N N . VAL A 1 91 ? 11.492 22.047 12.141 1 98.25 91 VAL A N 1
ATOM 682 C CA . VAL A 1 91 ? 10.297 22.875 11.977 1 98.25 91 VAL A CA 1
ATOM 683 C C . VAL A 1 91 ? 9.555 22.984 13.312 1 98.25 91 VAL A C 1
ATOM 685 O O . VAL A 1 91 ? 9.109 21.969 13.859 1 98.25 91 VAL A O 1
ATOM 688 N N . PRO A 1 92 ? 9.422 24.188 13.867 1 98.25 92 PRO A N 1
ATOM 689 C CA . PRO A 1 92 ? 8.672 24.328 15.117 1 98.25 92 PRO A CA 1
ATOM 690 C C . PRO A 1 92 ? 7.203 23.922 14.969 1 98.25 92 PRO A C 1
ATOM 692 O O . PRO A 1 92 ? 6.641 24.031 13.875 1 98.25 92 PRO A O 1
ATOM 6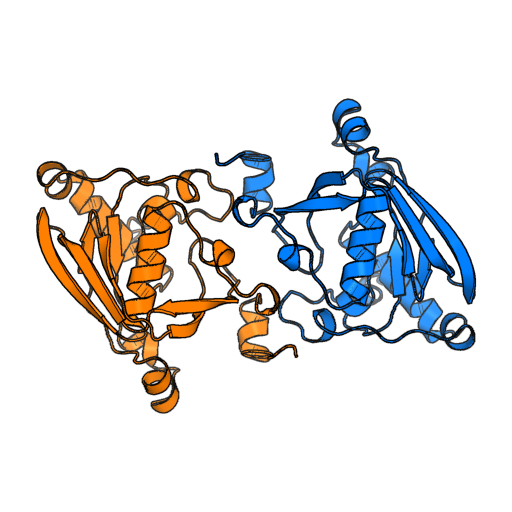95 N N . PHE A 1 93 ? 6.664 23.484 16.109 1 98.56 93 PHE A N 1
ATOM 696 C CA . PHE A 1 93 ? 5.258 23.109 16.109 1 98.56 93 PHE A CA 1
ATOM 697 C C . PHE A 1 93 ? 4.383 24.25 15.602 1 98.56 93 PHE A C 1
ATOM 699 O O . PHE A 1 93 ? 4.535 25.391 16.031 1 98.56 93 PHE A O 1
ATOM 706 N N . HIS A 1 94 ? 3.52 23.953 14.703 1 98.75 94 HIS A N 1
ATOM 707 C CA . HIS A 1 94 ? 2.504 24.906 14.281 1 98.75 94 HIS A CA 1
ATOM 708 C C . HIS A 1 94 ? 1.285 24.188 13.703 1 98.75 94 HIS A C 1
ATOM 710 O O . HIS A 1 94 ? 1.282 22.969 13.57 1 98.75 94 HIS A O 1
ATOM 716 N N . VAL A 1 95 ? 0.263 24.969 13.531 1 98.88 95 VAL A N 1
ATOM 717 C CA . VAL A 1 95 ? -1.036 24.469 13.086 1 98.88 95 VAL A CA 1
ATOM 718 C C . VAL A 1 95 ? -1.428 25.141 11.773 1 98.88 95 VAL A C 1
ATOM 720 O O . VAL A 1 95 ? -1.243 26.344 11.609 1 98.88 95 VAL A O 1
ATOM 723 N N . ILE A 1 96 ? -1.883 24.375 10.844 1 98.94 96 ILE A N 1
ATOM 724 C CA . ILE A 1 96 ? -2.447 24.938 9.625 1 98.94 96 ILE A CA 1
ATOM 725 C C . ILE A 1 96 ? -3.924 24.562 9.516 1 98.94 96 ILE A C 1
ATOM 727 O O . ILE A 1 96 ? -4.289 23.406 9.703 1 98.94 96 ILE A O 1
ATOM 731 N N . VAL A 1 97 ? -4.742 25.562 9.305 1 98.94 97 VAL A N 1
ATOM 732 C CA . VAL A 1 97 ? -6.184 25.375 9.141 1 98.94 97 VAL A CA 1
ATOM 733 C C . VAL A 1 97 ? -6.625 25.938 7.789 1 98.94 97 VAL A C 1
ATOM 735 O O . VAL A 1 97 ? -6.195 27.016 7.387 1 98.94 97 VAL A O 1
ATOM 738 N N . ASN A 1 98 ? -7.484 25.219 7.09 1 98.94 98 ASN A N 1
ATOM 739 C CA . ASN A 1 98 ? -7.984 25.594 5.773 1 98.94 98 ASN A CA 1
ATOM 740 C C . ASN A 1 98 ? -6.848 25.938 4.816 1 98.94 98 ASN A C 1
ATOM 742 O O . ASN A 1 98 ? -6.871 26.969 4.164 1 98.94 98 ASN A O 1
ATOM 746 N N . PRO A 1 99 ? -5.848 25.062 4.707 1 98.94 99 PRO A N 1
ATOM 747 C CA . PRO A 1 99 ? -4.691 25.438 3.895 1 98.94 99 PRO A CA 1
ATOM 748 C C . PRO A 1 99 ? -4.941 25.281 2.398 1 98.94 99 PRO A C 1
ATOM 750 O O . PRO A 1 99 ? -5.664 24.375 1.985 1 98.94 99 PRO A O 1
ATOM 753 N N . GLU A 1 100 ? -4.332 26.109 1.695 1 98.81 100 GLU A N 1
ATOM 754 C CA . GLU A 1 100 ? -4.301 26.047 0.237 1 98.81 100 GLU A CA 1
ATOM 755 C C . GLU A 1 100 ? -2.891 26.297 -0.294 1 98.81 100 GLU A C 1
ATOM 757 O O . GLU A 1 100 ? -2.244 27.281 0.092 1 98.81 100 GLU A O 1
ATOM 762 N N . ILE A 1 101 ? -2.453 25.406 -1.121 1 98.88 101 ILE A N 1
ATOM 763 C CA . ILE A 1 101 ? -1.209 25.688 -1.829 1 98.88 101 ILE A CA 1
ATOM 764 C C . ILE A 1 101 ? -1.465 26.703 -2.938 1 98.88 101 ILE A C 1
ATOM 766 O O . ILE A 1 101 ? -2.145 26.391 -3.922 1 98.88 101 ILE A O 1
ATOM 770 N N . VAL A 1 102 ? -0.892 27.828 -2.828 1 98.81 102 VAL A N 1
ATOM 771 C CA . VAL A 1 102 ? -1.219 28.906 -3.754 1 98.81 102 VAL A CA 1
ATOM 772 C C . VAL A 1 102 ? -0.106 29.047 -4.793 1 98.81 102 VAL A C 1
ATOM 774 O O . VAL A 1 102 ? -0.29 29.703 -5.82 1 98.81 102 VAL A O 1
ATOM 777 N N . ALA A 1 103 ? 1.064 28.562 -4.531 1 98.75 103 ALA A N 1
ATOM 778 C CA . ALA A 1 103 ? 2.188 28.516 -5.465 1 98.75 103 ALA A CA 1
ATOM 779 C C . ALA A 1 103 ? 3.078 27.297 -5.184 1 98.75 103 ALA A C 1
ATOM 781 O O . ALA A 1 103 ? 3.146 26.828 -4.047 1 98.75 103 ALA A O 1
ATOM 782 N N . ARG A 1 104 ? 3.721 26.828 -6.195 1 98.62 104 ARG A N 1
ATOM 783 C CA . ARG A 1 104 ? 4.68 25.734 -6.047 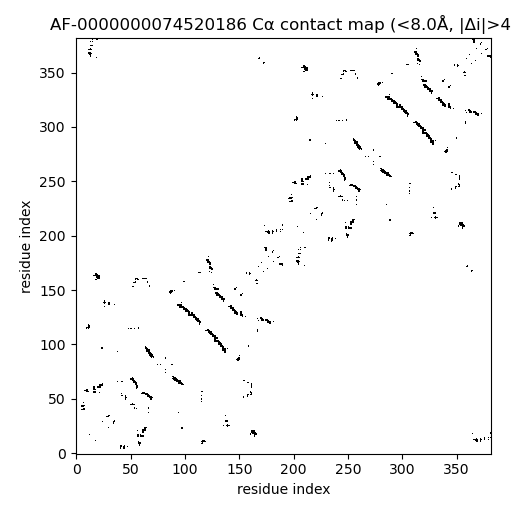1 98.62 104 ARG A CA 1
ATOM 784 C C . ARG A 1 104 ? 5.758 25.797 -7.121 1 98.62 104 ARG A C 1
ATOM 786 O O . ARG A 1 104 ? 5.531 26.359 -8.203 1 98.62 104 ARG A O 1
ATOM 793 N N . SER A 1 105 ? 6.859 25.266 -6.863 1 98.62 105 SER A N 1
ATOM 794 C CA . SER A 1 105 ? 7.945 25.219 -7.836 1 98.62 105 SER A CA 1
ATOM 795 C C . SER A 1 105 ? 7.664 24.172 -8.922 1 98.62 105 SER A C 1
ATOM 797 O O . SER A 1 105 ? 6.965 23.188 -8.68 1 98.62 105 SER A O 1
ATOM 799 N N . GLU A 1 106 ? 8.195 24.406 -10.039 1 98.19 106 GLU A N 1
ATOM 800 C CA . GLU A 1 106 ? 8.219 23.391 -11.086 1 98.19 106 GLU A CA 1
ATOM 801 C C . GLU A 1 106 ? 9.195 22.266 -10.742 1 98.19 106 GLU A C 1
ATOM 803 O O . GLU A 1 106 ? 8.953 21.094 -11.062 1 98.19 106 GLU A O 1
ATOM 808 N N . GLU A 1 107 ? 10.266 22.703 -10.117 1 98.19 107 GLU A N 1
ATOM 809 C CA . GLU A 1 107 ? 11.234 21.703 -9.664 1 98.19 107 GLU A CA 1
ATOM 810 C C . GLU A 1 107 ? 10.625 20.766 -8.617 1 98.19 107 GLU A C 1
ATOM 812 O O . GLU A 1 107 ? 9.867 21.219 -7.754 1 98.19 107 GLU A O 1
ATOM 817 N N . THR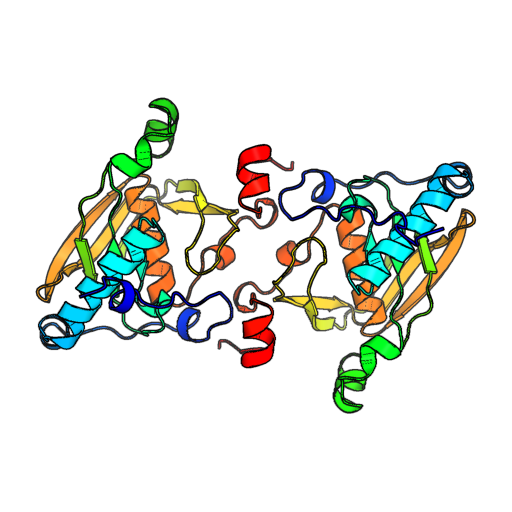 A 1 108 ? 10.977 19.5 -8.773 1 98.5 108 THR A N 1
ATOM 818 C CA . THR A 1 108 ? 10.445 18.5 -7.855 1 98.5 108 THR A CA 1
ATOM 819 C C . THR A 1 108 ? 11.57 17.641 -7.273 1 98.5 108 THR A C 1
ATOM 821 O O . THR A 1 108 ? 12.695 17.672 -7.766 1 98.5 108 THR A O 1
ATOM 824 N N . ASP A 1 109 ? 11.258 17.047 -6.137 1 97.44 109 ASP A N 1
ATOM 825 C CA . ASP A 1 109 ? 12.109 16.031 -5.535 1 97.44 109 ASP A CA 1
ATOM 826 C C . ASP A 1 109 ? 11.336 14.734 -5.293 1 97.44 109 ASP A C 1
ATOM 828 O O . ASP A 1 109 ? 10.117 14.75 -5.121 1 97.44 109 ASP A O 1
ATOM 832 N N . VAL A 1 110 ? 12.117 13.633 -5.309 1 97.44 110 VAL A N 1
ATOM 833 C CA . VAL A 1 110 ? 11.531 12.32 -5.035 1 97.44 110 VAL A CA 1
ATOM 834 C C . VAL A 1 110 ? 12.172 11.719 -3.789 1 97.44 110 VAL A C 1
ATOM 836 O O . VAL A 1 110 ? 13.391 11.516 -3.746 1 97.44 110 VAL A O 1
ATOM 839 N N . PHE A 1 111 ? 11.398 11.469 -2.762 1 96.06 111 PHE A N 1
ATOM 840 C CA . PHE A 1 111 ? 11.828 10.797 -1.543 1 96.06 111 PHE A CA 1
ATOM 841 C C . PHE A 1 111 ? 10.766 9.812 -1.062 1 96.06 111 PHE A C 1
ATOM 843 O O . PHE A 1 111 ? 9.609 9.891 -1.481 1 96.06 111 PHE A O 1
ATOM 850 N N . HIS A 1 112 ? 11.141 8.883 -0.188 1 95.06 112 HIS A N 1
ATOM 851 C CA . HIS A 1 112 ? 10.172 7.984 0.442 1 95.06 112 HIS A CA 1
ATOM 852 C C . HIS A 1 112 ? 9.297 8.734 1.443 1 95.06 112 HIS A C 1
ATOM 854 O O . HIS A 1 112 ? 9.797 9.57 2.201 1 95.06 112 HIS A O 1
ATOM 860 N N . GLU A 1 113 ? 8.094 8.414 1.358 1 96.12 113 GLU A N 1
ATOM 861 C CA . GLU A 1 113 ? 7.137 8.883 2.355 1 96.12 113 GLU A CA 1
ATOM 862 C C . GLU A 1 113 ? 6.496 7.711 3.1 1 96.12 113 GLU A C 1
ATOM 864 O O . GLU A 1 113 ? 6.223 6.664 2.504 1 96.12 113 GLU A O 1
ATOM 869 N N . GLY A 1 114 ? 6.332 7.91 4.324 1 96.06 114 GLY A N 1
ATOM 870 C CA . GLY A 1 114 ? 5.418 7.117 5.133 1 96.06 114 GLY A CA 1
ATOM 871 C C . GLY A 1 114 ? 4.18 7.883 5.555 1 96.06 114 GLY A C 1
ATOM 872 O O . GLY A 1 114 ? 3.947 9.008 5.102 1 96.06 114 GLY A O 1
ATOM 873 N N . CYS A 1 115 ? 3.428 7.27 6.266 1 97.38 115 CYS A N 1
ATOM 874 C CA . CYS A 1 115 ? 2.191 7.867 6.758 1 97.38 115 CYS A CA 1
ATOM 875 C C . CYS A 1 115 ? 1.708 7.156 8.016 1 97.38 115 CYS A C 1
ATOM 877 O O . CYS A 1 115 ? 1.686 5.926 8.07 1 97.38 115 CYS A O 1
ATOM 879 N N . LEU A 1 116 ? 1.331 7.918 8.969 1 97.25 116 LEU A N 1
ATOM 880 C CA . LEU A 1 116 ? 0.819 7.336 10.203 1 97.25 116 LEU A CA 1
ATOM 881 C C . LEU A 1 116 ? -0.459 6.547 9.945 1 97.25 116 LEU A C 1
ATOM 883 O O . LEU A 1 116 ? -0.812 5.656 10.719 1 97.25 116 LEU A O 1
ATOM 887 N N . SER A 1 117 ? -1.189 6.824 8.836 1 97.75 117 SER A N 1
ATOM 888 C CA . SER A 1 117 ? -2.422 6.125 8.484 1 97.75 117 SER A CA 1
ATOM 889 C C . SER A 1 117 ? -2.145 4.957 7.539 1 97.75 117 SER A C 1
ATOM 891 O O . SER A 1 117 ? -3.076 4.324 7.039 1 97.75 117 SER A O 1
ATOM 893 N N . LEU A 1 118 ? -0.984 4.715 7.148 1 95.88 118 LEU A N 1
ATOM 894 C CA . LEU A 1 118 ? -0.478 3.553 6.43 1 95.88 118 LEU A CA 1
ATOM 895 C C . LEU A 1 118 ? 0.778 3.004 7.098 1 95.88 118 LEU A C 1
ATOM 897 O O . LEU A 1 118 ? 1.86 3.027 6.508 1 95.88 118 LEU A O 1
ATOM 901 N N . ALA A 1 119 ? 0.585 2.439 8.266 1 93.5 119 ALA A N 1
ATOM 902 C CA . ALA A 1 119 ? 1.694 2.1 9.156 1 93.5 119 ALA A CA 1
ATOM 903 C C . ALA A 1 119 ? 2.516 0.944 8.594 1 93.5 119 ALA A C 1
ATOM 905 O O . ALA A 1 119 ? 1.958 -0.039 8.102 1 93.5 119 ALA A O 1
ATOM 906 N N . GLY A 1 120 ? 3.805 1.165 8.586 1 92.62 120 GLY A N 1
ATOM 907 C CA . GLY A 1 120 ? 4.711 0.07 8.281 1 92.62 120 GLY A CA 1
ATOM 908 C C . GLY A 1 120 ? 5.16 0.056 6.832 1 92.62 120 GLY A C 1
ATOM 909 O O . GLY A 1 120 ? 5.953 -0.797 6.43 1 92.62 120 GLY A O 1
ATOM 910 N N . PHE A 1 121 ? 4.641 0.987 6.059 1 95 121 PHE A N 1
ATOM 911 C CA . PHE A 1 121 ? 4.965 0.987 4.641 1 95 121 PHE A CA 1
ATOM 912 C C . PHE A 1 121 ? 5.406 2.375 4.184 1 95 121 PHE A C 1
ATOM 914 O O . PHE A 1 121 ? 5.098 3.373 4.84 1 95 121 PHE A O 1
ATOM 921 N N . SER A 1 122 ? 6.137 2.416 3.156 1 96.25 122 SER A N 1
ATOM 922 C CA . SER A 1 122 ? 6.562 3.658 2.518 1 96.25 122 SER A CA 1
ATOM 923 C C . SER A 1 122 ? 6.758 3.469 1.017 1 96.25 122 SER A C 1
ATOM 925 O O . SER A 1 122 ? 6.785 2.338 0.527 1 96.25 122 SER A O 1
ATOM 927 N N . ALA A 1 123 ? 6.816 4.488 0.314 1 97.06 123 ALA A N 1
ATOM 928 C CA . ALA A 1 123 ? 7.078 4.504 -1.123 1 97.06 123 ALA A CA 1
ATOM 929 C C . ALA A 1 123 ? 7.629 5.852 -1.567 1 97.06 123 ALA A C 1
ATOM 931 O O . ALA A 1 123 ? 7.484 6.852 -0.859 1 97.06 123 ALA A O 1
ATOM 932 N N . ARG A 1 124 ? 8.234 5.871 -2.711 1 97.31 124 ARG A N 1
ATOM 933 C CA . ARG A 1 124 ? 8.734 7.117 -3.287 1 97.31 124 ARG A CA 1
ATOM 934 C C . ARG A 1 124 ? 7.59 7.965 -3.834 1 97.31 124 ARG A C 1
ATOM 936 O O . ARG A 1 124 ? 6.719 7.457 -4.543 1 97.31 124 ARG A O 1
ATOM 943 N N . VAL A 1 125 ? 7.66 9.18 -3.488 1 98.06 125 VAL A N 1
ATOM 944 C CA . VAL A 1 125 ? 6.648 10.141 -3.916 1 98.06 125 VAL A CA 1
ATOM 945 C C . VAL A 1 125 ? 7.324 11.398 -4.449 1 98.06 125 VAL A C 1
ATOM 947 O O . VAL A 1 125 ? 8.297 11.883 -3.861 1 98.06 125 VAL A O 1
ATOM 950 N N . GLU A 1 126 ? 6.824 11.898 -5.543 1 98.62 126 GLU A N 1
ATOM 951 C CA . GLU A 1 126 ? 7.305 13.156 -6.109 1 98.62 126 GLU A CA 1
ATOM 952 C C . GLU A 1 126 ? 6.535 14.344 -5.547 1 98.62 126 GLU A C 1
ATOM 954 O O . GLU A 1 126 ? 5.301 14.352 -5.547 1 98.62 126 GLU A O 1
ATOM 959 N N . ARG A 1 127 ? 7.309 15.328 -5.027 1 98.69 127 ARG A N 1
ATOM 960 C CA . ARG A 1 127 ? 6.715 16.547 -4.5 1 98.69 127 ARG A CA 1
ATOM 961 C C . ARG A 1 127 ? 7.441 17.781 -5.027 1 98.69 127 ARG A C 1
ATOM 963 O O . ARG A 1 127 ? 8.633 17.719 -5.344 1 98.69 127 ARG A O 1
ATOM 970 N N . ALA A 1 128 ? 6.656 18.922 -5.086 1 98.81 128 ALA A N 1
ATOM 971 C CA . ALA A 1 128 ? 7.305 20.203 -5.371 1 98.81 128 ALA A CA 1
ATOM 972 C C . ALA A 1 128 ? 8.359 20.531 -4.316 1 98.81 128 ALA A C 1
ATOM 974 O O . ALA A 1 128 ? 8.141 20.297 -3.125 1 98.81 128 ALA A O 1
ATOM 975 N N . ARG A 1 129 ? 9.461 21.062 -4.742 1 98.56 129 ARG A N 1
ATOM 976 C CA . ARG A 1 129 ? 10.562 21.406 -3.846 1 98.56 129 ARG A CA 1
ATOM 977 C C . ARG A 1 129 ? 10.203 22.594 -2.957 1 98.56 129 ARG A C 1
ATOM 979 O O . ARG A 1 129 ? 10.734 22.719 -1.852 1 98.56 129 ARG A O 1
ATOM 986 N N . TRP A 1 130 ? 9.406 23.359 -3.482 1 98.69 130 TRP A N 1
ATOM 987 C CA . TRP A 1 130 ? 8.992 24.578 -2.797 1 98.69 130 TRP A CA 1
ATOM 988 C C . TRP A 1 130 ? 7.5 24.828 -2.967 1 98.69 130 TRP A C 1
ATOM 990 O O . TRP A 1 130 ? 6.953 24.641 -4.055 1 98.69 130 TRP A O 1
ATOM 1000 N N . VAL A 1 131 ? 6.871 25.297 -1.826 1 98.94 131 VAL A N 1
ATOM 1001 C CA . VAL A 1 131 ? 5.461 25.656 -1.901 1 98.94 131 VAL A CA 1
ATOM 1002 C C . VAL A 1 131 ? 5.203 26.922 -1.081 1 98.94 131 VAL A C 1
ATOM 1004 O O . VAL A 1 131 ? 5.949 27.219 -0.148 1 98.94 131 VAL A O 1
ATOM 1007 N N . ARG A 1 132 ? 4.219 27.625 -1.479 1 98.94 132 ARG A N 1
ATOM 1008 C CA . ARG A 1 132 ? 3.588 28.672 -0.686 1 98.94 132 ARG A CA 1
ATOM 1009 C C . ARG A 1 132 ? 2.164 28.281 -0.299 1 98.94 132 ARG A C 1
ATOM 1011 O O . ARG A 1 132 ? 1.353 27.938 -1.162 1 98.94 132 ARG A O 1
ATOM 1018 N N . VAL A 1 133 ? 1.886 28.359 1 1 98.94 133 VAL A N 1
ATOM 1019 C CA . VAL A 1 133 ? 0.597 27.906 1.511 1 98.94 133 VAL A CA 1
ATOM 1020 C C . VAL A 1 133 ? -0.119 29.062 2.213 1 98.94 133 VAL A C 1
ATOM 1022 O O . VAL A 1 133 ? 0.456 29.719 3.082 1 98.94 133 VAL A O 1
ATOM 1025 N N . SER A 1 134 ? -1.299 29.359 1.793 1 98.94 134 SER A N 1
ATOM 1026 C CA . SER A 1 134 ? -2.201 30.234 2.525 1 98.94 134 SER A CA 1
ATOM 1027 C C . SER A 1 134 ? -3.094 29.453 3.477 1 98.94 134 SER A C 1
ATOM 1029 O O . SER A 1 134 ? -3.686 28.438 3.088 1 98.94 134 SER A O 1
ATOM 1031 N N . CYS A 1 135 ? -3.16 29.922 4.828 1 98.88 135 CYS A N 1
ATOM 1032 C CA . CYS A 1 135 ? -3.969 29.172 5.789 1 98.88 135 CYS A CA 1
ATOM 1033 C C . CYS A 1 135 ? -4.297 30.047 7.004 1 98.88 135 CYS A C 1
ATOM 1035 O O . CYS A 1 135 ? -3.992 31.234 7.02 1 98.88 135 CYS A O 1
ATOM 1037 N N . LEU A 1 136 ? -5.074 29.5 7.891 1 98.94 136 LEU A N 1
ATOM 1038 C CA . LEU A 1 136 ? -5.297 30.094 9.203 1 98.94 136 LEU A CA 1
ATOM 1039 C C . LEU A 1 136 ? -4.449 29.406 10.266 1 98.94 136 LEU A C 1
ATOM 1041 O O . LEU A 1 136 ? -4.137 28.219 10.133 1 98.94 136 LEU A O 1
ATOM 1045 N N . ASP A 1 137 ? -4.043 30.188 11.281 1 98.69 137 ASP A N 1
ATOM 1046 C CA . ASP A 1 137 ? -3.295 29.594 12.383 1 98.69 137 ASP A CA 1
ATOM 1047 C C . ASP A 1 137 ? -4.227 29.172 13.516 1 98.69 137 ASP A C 1
ATOM 1049 O O . ASP A 1 137 ? -5.449 29.156 13.352 1 98.69 137 ASP A O 1
ATOM 1053 N N . HIS A 1 138 ? -3.703 28.688 14.648 1 98.5 138 HIS A N 1
ATOM 1054 C CA . HIS A 1 138 ? -4.477 28.141 15.758 1 98.5 138 HIS A CA 1
ATOM 1055 C C . HIS A 1 138 ? -5.363 29.219 16.391 1 98.5 138 HIS A C 1
ATOM 1057 O O . HIS A 1 138 ? -6.266 28.891 17.172 1 98.5 138 HIS A O 1
ATOM 1063 N N . ARG A 1 139 ? -5.18 30.531 16.016 1 98.38 139 ARG A N 1
ATOM 1064 C CA . ARG A 1 139 ? -5.996 31.609 16.531 1 98.38 139 ARG A CA 1
ATOM 1065 C C . ARG A 1 139 ? -7.062 32.031 15.531 1 98.38 139 ARG A C 1
ATOM 1067 O O . ARG A 1 139 ? -7.832 32.969 15.789 1 98.38 139 ARG A O 1
ATOM 1074 N N . GLY A 1 140 ? -7 31.391 14.344 1 98.5 140 GLY A N 1
ATOM 1075 C CA . GLY A 1 140 ? -7.938 31.75 13.289 1 98.5 140 GLY A CA 1
ATOM 1076 C C . GLY A 1 140 ? -7.477 32.938 12.469 1 98.5 140 GLY A C 1
ATOM 1077 O O . GLY A 1 140 ? -8.281 33.594 11.805 1 98.5 140 GLY A O 1
ATOM 1078 N N . GLU A 1 141 ? -6.262 33.281 12.562 1 98.75 141 GLU A N 1
ATOM 1079 C CA . GLU A 1 141 ? -5.699 34.406 11.828 1 98.75 141 GLU A CA 1
ATOM 1080 C C . GLU A 1 141 ? -5.027 33.938 10.539 1 98.75 141 GLU A C 1
ATOM 1082 O O . GLU A 1 141 ? -4.371 32.906 10.508 1 98.75 141 GLU A O 1
ATOM 1087 N N . PRO A 1 142 ? -5.16 34.75 9.5 1 98.62 142 PRO A N 1
ATOM 1088 C CA . PRO A 1 142 ? -4.535 34.375 8.234 1 98.62 142 PRO A CA 1
ATOM 1089 C C . PRO A 1 142 ? -3.01 34.344 8.305 1 98.62 142 PRO A C 1
ATOM 1091 O O . PRO A 1 142 ? -2.414 35.188 8.977 1 98.62 142 PRO A O 1
ATOM 1094 N N . GLN A 1 143 ? -2.426 33.438 7.664 1 98.31 143 GLN A N 1
ATOM 1095 C CA . GLN A 1 143 ? -0.973 33.375 7.547 1 98.31 143 GLN A CA 1
ATOM 1096 C C . GLN A 1 143 ? -0.557 32.75 6.207 1 98.31 143 GLN A C 1
ATOM 1098 O O . GLN A 1 143 ? -1.322 32 5.598 1 98.31 143 GLN A O 1
ATOM 1103 N N . THR A 1 144 ? 0.597 33.094 5.77 1 98.75 144 THR A N 1
ATOM 1104 C CA . THR A 1 144 ? 1.241 32.531 4.598 1 98.75 144 THR A CA 1
ATOM 1105 C C . THR A 1 144 ? 2.537 31.828 4.984 1 98.75 144 THR A C 1
ATOM 1107 O O . THR A 1 144 ? 3.379 32.406 5.68 1 98.75 144 THR A O 1
ATOM 1110 N N . ILE A 1 145 ? 2.699 30.594 4.566 1 98.81 145 ILE A N 1
ATOM 1111 C CA . ILE A 1 145 ? 3.887 29.797 4.844 1 98.81 145 ILE A CA 1
ATOM 1112 C C . ILE A 1 145 ? 4.633 29.516 3.541 1 98.81 145 ILE A C 1
ATOM 1114 O O . ILE A 1 145 ? 4.039 29.062 2.562 1 98.81 145 ILE A O 1
ATOM 1118 N N . GLU A 1 146 ? 5.848 29.875 3.514 1 98.69 146 GLU A N 1
ATOM 1119 C CA . GLU A 1 146 ? 6.746 29.438 2.453 1 98.69 146 GLU A CA 1
ATOM 1120 C C . GLU A 1 146 ? 7.699 28.344 2.953 1 98.69 146 GLU A C 1
ATOM 1122 O O . GLU A 1 146 ? 8.344 28.516 3.992 1 98.69 146 GLU A O 1
ATOM 1127 N N . ALA A 1 147 ? 7.719 27.297 2.256 1 98.69 147 ALA A N 1
ATOM 1128 C CA . ALA A 1 147 ? 8.516 26.156 2.707 1 98.69 147 ALA A CA 1
ATOM 1129 C C . ALA A 1 147 ? 9.273 25.516 1.547 1 98.69 147 ALA A C 1
ATOM 1131 O O . ALA A 1 147 ? 8.789 25.5 0.415 1 98.69 147 ALA A O 1
ATOM 1132 N N . SER A 1 148 ? 10.414 25.016 1.829 1 98.44 148 SER A N 1
ATOM 1133 C CA . SER A 1 148 ? 11.234 24.266 0.882 1 98.44 148 SER A CA 1
ATOM 1134 C C . SER A 1 148 ? 11.695 22.938 1.481 1 98.44 148 SER A C 1
ATOM 1136 O O . SER A 1 148 ? 11.562 22.719 2.686 1 98.44 148 SER A O 1
ATOM 1138 N N . GLY A 1 149 ? 12.156 22.062 0.564 1 98.12 149 GLY A N 1
ATOM 1139 C CA . GLY A 1 149 ? 12.719 20.797 1.029 1 98.12 149 GLY A CA 1
ATOM 1140 C C . GLY A 1 149 ? 11.719 19.938 1.776 1 98.12 149 GLY A C 1
ATOM 1141 O O . GLY A 1 149 ? 10.578 19.797 1.345 1 98.12 149 GLY A O 1
ATOM 1142 N N . TRP A 1 150 ? 12.211 19.359 2.877 1 98.31 150 TRP A N 1
ATOM 1143 C CA . TRP A 1 150 ? 11.414 18.391 3.629 1 98.31 150 TRP A CA 1
ATOM 1144 C C . TRP A 1 150 ? 10.172 19.062 4.223 1 98.31 150 TRP A C 1
ATOM 1146 O O . TRP A 1 150 ? 9.109 18.438 4.297 1 98.31 150 TRP A O 1
ATOM 1156 N N . TYR A 1 151 ? 10.32 20.281 4.656 1 98.75 151 TYR A N 1
ATOM 1157 C CA . TYR A 1 151 ? 9.172 21.016 5.195 1 98.75 151 TYR A CA 1
ATOM 1158 C C . TYR A 1 151 ? 8.086 21.172 4.141 1 98.75 151 TYR A C 1
ATOM 1160 O O . TYR A 1 151 ? 6.902 20.969 4.43 1 98.75 151 TYR A O 1
ATOM 1168 N N . ALA A 1 152 ? 8.492 21.469 2.941 1 98.88 152 ALA A N 1
ATOM 1169 C CA . ALA A 1 152 ? 7.531 21.547 1.842 1 98.88 152 ALA A CA 1
ATOM 1170 C C . ALA A 1 152 ? 6.832 20.219 1.626 1 98.88 152 ALA A C 1
ATOM 1172 O O . ALA A 1 152 ? 5.625 20.172 1.379 1 98.88 152 ALA A O 1
ATOM 1173 N N . ARG A 1 153 ? 7.559 19.188 1.723 1 98.75 153 ARG A N 1
ATOM 1174 C CA . ARG A 1 153 ? 7.012 17.844 1.567 1 98.75 153 ARG A CA 1
ATOM 1175 C C . ARG A 1 153 ? 5.996 17.547 2.662 1 98.75 153 ARG A C 1
ATOM 1177 O O . ARG A 1 153 ? 4.91 17.031 2.383 1 98.75 153 ARG A O 1
ATOM 1184 N N . ILE A 1 154 ? 6.312 17.891 3.916 1 98.75 154 ILE A N 1
ATOM 1185 C CA . ILE A 1 154 ? 5.395 17.672 5.027 1 98.75 154 ILE A CA 1
ATOM 1186 C C . ILE A 1 154 ? 4.078 18.391 4.766 1 98.75 154 ILE A C 1
ATOM 1188 O O . ILE A 1 154 ? 3.002 17.812 4.895 1 98.75 154 ILE A O 1
ATOM 1192 N N . LEU A 1 155 ? 4.172 19.625 4.363 1 98.94 155 LEU A N 1
ATOM 1193 C CA . LEU A 1 155 ? 2.973 20.422 4.121 1 98.94 155 LEU A CA 1
ATOM 1194 C C . LEU A 1 155 ? 2.117 19.797 3.025 1 98.94 155 LEU A C 1
ATOM 1196 O O . LEU A 1 155 ? 0.902 19.656 3.184 1 98.94 155 LEU A O 1
ATOM 1200 N N . GLN A 1 156 ? 2.758 19.453 1.932 1 98.94 156 GLN A N 1
ATOM 1201 C CA . GLN A 1 156 ? 2.035 18.844 0.819 1 98.94 156 GLN A CA 1
ATOM 1202 C C . GLN A 1 156 ? 1.362 17.547 1.247 1 98.94 156 GLN A C 1
ATOM 1204 O O . GLN A 1 156 ? 0.207 17.297 0.897 1 98.94 156 GLN A O 1
ATOM 1209 N N . HIS A 1 157 ? 2.023 16.703 2.016 1 98.88 157 HIS A N 1
ATOM 1210 C CA . HIS A 1 157 ? 1.498 15.438 2.52 1 98.88 157 HIS A CA 1
ATOM 1211 C C . HIS A 1 157 ? 0.267 15.664 3.391 1 98.88 157 HIS A C 1
ATOM 1213 O O . HIS A 1 157 ? -0.766 15.016 3.189 1 98.88 157 HIS A O 1
ATOM 1219 N N . GLU A 1 158 ? 0.385 16.609 4.375 1 98.88 158 GLU A N 1
ATOM 1220 C CA . GLU A 1 158 ? -0.726 16.859 5.289 1 98.88 158 GLU A CA 1
ATOM 1221 C C . GLU A 1 158 ? -1.913 17.469 4.559 1 98.88 158 GLU A C 1
ATOM 1223 O O . GLU A 1 158 ? -3.066 17.172 4.871 1 98.88 158 GLU A O 1
ATOM 1228 N N . ILE A 1 159 ? -1.624 18.328 3.609 1 98.94 159 ILE A N 1
ATOM 1229 C CA . ILE A 1 159 ? -2.699 18.953 2.846 1 98.94 159 ILE A CA 1
ATOM 1230 C C . ILE A 1 159 ? -3.406 17.891 1.996 1 98.94 159 ILE A C 1
ATOM 1232 O O . ILE A 1 159 ? -4.629 17.953 1.826 1 98.94 159 ILE A O 1
ATOM 1236 N N . ASP A 1 160 ? -2.672 16.953 1.413 1 98.88 160 ASP A N 1
ATOM 1237 C CA . ASP A 1 160 ? -3.287 15.82 0.715 1 98.88 160 ASP A CA 1
ATOM 1238 C C . ASP A 1 160 ? -4.324 15.125 1.598 1 98.88 160 ASP A C 1
ATOM 1240 O O . ASP A 1 160 ? -5.422 14.805 1.14 1 98.88 160 ASP A O 1
ATOM 1244 N N . HIS A 1 161 ? -3.986 14.883 2.842 1 98.88 161 HIS A N 1
ATOM 1245 C CA . HIS A 1 161 ? -4.926 14.25 3.76 1 98.88 161 HIS A CA 1
ATOM 1246 C C . HIS A 1 161 ? -6.219 15.055 3.867 1 98.88 161 HIS A C 1
ATOM 1248 O O . HIS A 1 161 ? -7.309 14.484 3.918 1 98.88 161 HIS A O 1
ATOM 1254 N N . LEU A 1 162 ? -6.098 16.359 3.916 1 98.88 162 LEU A N 1
ATOM 1255 C CA . LEU A 1 162 ? -7.262 17.219 4.094 1 98.88 162 LEU A CA 1
ATOM 1256 C C . LEU A 1 162 ? -8.148 17.203 2.855 1 98.88 162 LEU A C 1
ATOM 1258 O O . LEU A 1 162 ? -9.312 17.609 2.912 1 98.88 162 LEU A O 1
ATOM 1262 N N . HIS A 1 163 ? -7.598 16.734 1.783 1 98.31 163 HIS A N 1
ATOM 1263 C CA . HIS A 1 163 ? -8.344 16.641 0.533 1 98.31 163 HIS A CA 1
ATOM 1264 C C . HIS A 1 163 ? -8.68 15.188 0.209 1 98.31 163 HIS A C 1
ATOM 1266 O O . HIS A 1 163 ? -9.055 14.875 -0.923 1 98.31 163 HIS A O 1
ATOM 1272 N N . GLY A 1 164 ? -8.539 14.281 1.124 1 98.12 164 GLY A N 1
ATOM 1273 C CA . GLY A 1 164 ? -8.945 12.898 0.948 1 98.12 164 GLY A CA 1
ATOM 1274 C C . GLY A 1 164 ? -7.961 12.086 0.122 1 98.12 164 GLY A C 1
ATOM 1275 O O . GLY A 1 164 ? -8.352 11.156 -0.581 1 98.12 164 GLY A O 1
ATOM 1276 N N . ARG A 1 165 ? -6.762 12.5 0.152 1 98.06 165 ARG A N 1
ATOM 1277 C CA . ARG A 1 165 ? -5.734 11.805 -0.617 1 98.06 165 ARG A CA 1
ATOM 1278 C C . ARG A 1 165 ? -4.668 11.227 0.301 1 98.06 165 ARG A C 1
ATOM 1280 O O . ARG A 1 165 ? -4.336 11.812 1.331 1 98.06 165 ARG A O 1
ATOM 1287 N N . LEU A 1 166 ? -4.168 10.07 -0.057 1 98.38 166 LEU A N 1
ATOM 1288 C CA . LEU A 1 166 ? -3.027 9.43 0.591 1 98.38 166 LEU A CA 1
ATOM 1289 C C . LEU A 1 166 ? -1.823 9.391 -0.344 1 98.38 166 LEU A C 1
ATOM 1291 O O . LEU A 1 166 ? -1.973 9.516 -1.561 1 98.38 166 LEU A O 1
ATOM 1295 N N . TYR A 1 167 ? -0.617 9.188 0.252 1 98.06 167 TYR A N 1
ATOM 1296 C CA . TYR A 1 167 ? 0.58 9.242 -0.58 1 98.06 167 TYR A CA 1
ATOM 1297 C C . TYR A 1 167 ? 0.568 8.141 -1.628 1 98.06 167 TYR A C 1
ATOM 1299 O O . TYR A 1 167 ? 1.178 8.273 -2.691 1 98.06 167 TYR A O 1
ATOM 1307 N N . ILE A 1 168 ? -0.183 7.102 -1.404 1 96.88 168 ILE A N 1
ATOM 1308 C CA . ILE A 1 168 ? -0.224 5.965 -2.32 1 96.88 168 ILE A CA 1
ATOM 1309 C C . ILE A 1 168 ? -0.964 6.359 -3.596 1 96.88 168 ILE A C 1
ATOM 1311 O O . ILE A 1 168 ? -0.896 5.652 -4.605 1 96.88 168 ILE A O 1
ATOM 1315 N N . ASP A 1 169 ? -1.691 7.434 -3.578 1 97 169 ASP A N 1
ATOM 1316 C CA . ASP A 1 169 ? -2.355 7.945 -4.773 1 97 169 ASP A CA 1
ATOM 1317 C C . ASP A 1 169 ? -1.342 8.5 -5.77 1 97 169 ASP A C 1
ATOM 1319 O O . ASP A 1 169 ? -1.645 8.648 -6.957 1 97 169 ASP A O 1
ATOM 1323 N N . ARG A 1 170 ? -0.113 8.781 -5.281 1 95.75 170 ARG A N 1
ATOM 1324 C CA . ARG A 1 170 ? 0.871 9.484 -6.098 1 95.75 170 ARG A CA 1
ATOM 1325 C C . ARG A 1 170 ? 2.18 8.711 -6.168 1 95.75 170 ARG A C 1
ATOM 1327 O O . ARG A 1 170 ? 3.098 9.086 -6.898 1 95.75 170 ARG A O 1
ATOM 1334 N N . MET A 1 171 ? 2.217 7.668 -5.539 1 96.94 171 MET A N 1
ATOM 1335 C CA . MET A 1 171 ? 3.494 6.988 -5.332 1 96.94 171 MET A CA 1
ATOM 1336 C C . MET A 1 171 ? 3.969 6.32 -6.617 1 96.94 171 MET A C 1
ATOM 1338 O O . MET A 1 171 ? 3.174 6.07 -7.523 1 96.94 171 MET A O 1
ATOM 1342 N N . ASP A 1 172 ? 5.281 6.152 -6.684 1 96.06 172 ASP A N 1
ATOM 1343 C CA . ASP A 1 172 ? 5.824 5.133 -7.578 1 96.06 172 ASP A CA 1
ATOM 1344 C C . ASP A 1 172 ? 5.574 3.73 -7.027 1 96.06 172 ASP A C 1
ATOM 1346 O O . ASP A 1 172 ? 6.234 3.307 -6.078 1 96.06 172 ASP A O 1
ATOM 1350 N N . PRO A 1 173 ? 4.676 3.02 -7.652 1 95.25 173 PRO A N 1
ATOM 1351 C CA . PRO A 1 173 ? 4.273 1.736 -7.07 1 95.25 173 PRO A CA 1
ATOM 1352 C C . PRO A 1 173 ? 5.438 0.759 -6.938 1 95.25 173 PRO A C 1
ATOM 1354 O O . PRO A 1 173 ? 5.457 -0.062 -6.016 1 95.25 173 PRO A O 1
ATOM 1357 N N . ARG A 1 174 ? 6.41 0.747 -7.766 1 94.94 174 ARG A N 1
ATOM 1358 C CA . ARG A 1 174 ? 7.508 -0.214 -7.727 1 94.94 174 ARG A CA 1
ATOM 1359 C C . ARG A 1 174 ? 8.445 0.07 -6.555 1 94.94 174 ARG A C 1
ATOM 1361 O O . ARG A 1 174 ? 9.289 -0.76 -6.215 1 94.94 174 ARG A O 1
ATOM 1368 N N . SER A 1 175 ? 8.242 1.262 -5.938 1 96 175 SER A N 1
ATOM 1369 C CA . SER A 1 175 ? 9.094 1.644 -4.812 1 96 175 SER A CA 1
ATOM 1370 C C . SER A 1 175 ? 8.453 1.262 -3.482 1 96 175 SER A C 1
ATOM 1372 O O . SER A 1 175 ? 9.07 1.409 -2.426 1 96 175 SER A O 1
ATOM 1374 N N . PHE A 1 176 ? 7.199 0.789 -3.523 1 96.44 176 PHE A N 1
ATOM 1375 C CA . PHE A 1 176 ? 6.461 0.463 -2.311 1 96.44 176 PHE A CA 1
ATOM 1376 C C . PHE A 1 176 ? 7.188 -0.609 -1.506 1 96.44 176 PHE A C 1
ATOM 1378 O O . PHE A 1 176 ? 7.59 -1.638 -2.053 1 96.44 176 PHE A O 1
ATOM 1385 N N . THR A 1 177 ? 7.355 -0.359 -0.155 1 96.81 177 THR A N 1
ATOM 1386 C CA . THR A 1 177 ? 8.203 -1.229 0.657 1 96.81 177 THR A CA 1
ATOM 1387 C C . THR A 1 177 ? 7.742 -1.224 2.113 1 96.81 177 THR A C 1
ATOM 1389 O O . THR A 1 177 ? 7.121 -0.262 2.568 1 96.81 177 THR A O 1
ATOM 1392 N N . THR A 1 178 ? 8.031 -2.316 2.84 1 96.25 178 THR A N 1
ATOM 1393 C CA . THR A 1 178 ? 7.863 -2.336 4.289 1 96.25 178 THR A CA 1
ATOM 1394 C C . THR A 1 178 ? 9 -1.586 4.977 1 96.25 178 THR A C 1
ATOM 1396 O O . THR A 1 178 ? 10.086 -1.428 4.406 1 96.25 178 THR A O 1
ATOM 1399 N N . GLN A 1 179 ? 8.734 -1.177 6.223 1 93 179 GLN A N 1
ATOM 1400 C CA . GLN A 1 179 ? 9.75 -0.436 6.965 1 93 179 GLN A CA 1
ATOM 1401 C C . GLN A 1 179 ? 11.016 -1.268 7.141 1 93 179 GLN A C 1
ATOM 1403 O O . GLN A 1 179 ? 12.117 -0.793 6.867 1 93 179 GLN A O 1
ATOM 1408 N N . PRO A 1 180 ? 10.859 -2.584 7.523 1 93.5 180 PRO A N 1
ATOM 1409 C CA . PRO A 1 180 ? 12.078 -3.385 7.645 1 93.5 180 PRO A CA 1
ATOM 1410 C C . PRO A 1 180 ? 12.828 -3.52 6.324 1 93.5 180 PRO A C 1
ATOM 1412 O O . PRO A 1 180 ? 14.062 -3.428 6.297 1 93.5 180 PRO A O 1
ATOM 1415 N N . ASN A 1 181 ? 12.164 -3.693 5.262 1 94.69 181 ASN A N 1
ATOM 1416 C CA . ASN A 1 181 ? 12.82 -3.865 3.967 1 94.69 181 ASN A CA 1
ATOM 1417 C C . ASN A 1 181 ? 13.391 -2.549 3.449 1 94.69 181 ASN A C 1
ATOM 1419 O O . ASN A 1 181 ? 14.406 -2.541 2.75 1 94.69 181 ASN A O 1
ATOM 1423 N N . HIS A 1 182 ? 12.711 -1.43 3.803 1 92.25 182 HIS A N 1
ATOM 1424 C CA . HIS A 1 182 ? 13.266 -0.123 3.457 1 92.25 182 HIS A CA 1
ATOM 1425 C C . HIS A 1 182 ? 14.617 0.099 4.121 1 92.25 182 HIS A C 1
ATOM 1427 O O . HIS A 1 182 ? 15.539 0.625 3.494 1 92.25 182 HIS A O 1
ATOM 1433 N N . VAL A 1 183 ? 14.688 -0.228 5.355 1 88.19 183 VAL A N 1
ATOM 1434 C CA . VAL A 1 183 ? 15.938 -0.093 6.094 1 88.19 183 VAL A CA 1
ATOM 1435 C C . VAL A 1 183 ? 17 -1.006 5.488 1 88.19 183 VAL A C 1
ATOM 1437 O O . VAL A 1 183 ? 18.141 -0.593 5.297 1 88.19 183 VAL A O 1
ATOM 1440 N N . ARG A 1 184 ? 16.609 -2.191 5.086 1 90.06 184 ARG A N 1
ATOM 1441 C CA . ARG A 1 184 ? 17.547 -3.215 4.625 1 90.06 184 ARG A CA 1
ATOM 1442 C C . ARG A 1 184 ? 18.031 -2.916 3.211 1 90.06 184 ARG A C 1
ATOM 1444 O O . ARG A 1 184 ? 19.234 -3.049 2.918 1 90.06 184 ARG A O 1
ATOM 1451 N N . TYR A 1 185 ? 17.094 -2.461 2.357 1 89.56 185 TYR A N 1
ATOM 1452 C CA . TYR A 1 185 ? 17.422 -2.424 0.938 1 89.56 185 TYR A CA 1
ATOM 1453 C C . TYR A 1 185 ? 17.453 -0.991 0.421 1 89.56 185 TYR A C 1
ATOM 1455 O O . TYR A 1 185 ? 17.984 -0.724 -0.656 1 89.56 185 TYR A O 1
ATOM 1463 N N . GLY A 1 186 ? 17.031 -0.052 1.287 1 77.94 186 GLY A N 1
ATOM 1464 C CA . GLY A 1 186 ? 16.969 1.324 0.823 1 77.94 186 GLY A CA 1
ATOM 1465 C C . GLY A 1 186 ? 16.031 1.517 -0.347 1 77.94 186 GLY A C 1
ATOM 1466 O O . GLY A 1 186 ? 14.93 0.954 -0.365 1 77.94 186 GLY A O 1
ATOM 1467 N N . ASP A 1 187 ? 16.469 2.578 -1.265 1 63.41 187 ASP A N 1
ATOM 1468 C CA . ASP A 1 187 ? 15.672 2.881 -2.451 1 63.41 187 ASP A CA 1
ATOM 1469 C C . ASP A 1 187 ? 15.945 1.877 -3.568 1 63.41 187 ASP A C 1
ATOM 1471 O O . ASP A 1 187 ? 17.062 1.822 -4.098 1 63.41 187 ASP A O 1
ATOM 1475 N N . ILE A 1 188 ? 15.656 0.664 -3.508 1 49.03 188 ILE A N 1
ATOM 1476 C CA . ILE A 1 188 ? 15.992 -0.25 -4.594 1 49.03 188 ILE A CA 1
ATOM 1477 C C . ILE A 1 188 ? 15.453 0.298 -5.914 1 49.03 188 ILE A C 1
ATOM 1479 O O . ILE A 1 188 ? 14.266 0.63 -6.02 1 49.03 188 ILE A O 1
ATOM 1483 N N . GLU A 1 189 ? 16.203 1.058 -6.742 1 45.09 189 GLU A N 1
ATOM 1484 C CA . GLU A 1 189 ? 15.938 1.382 -8.141 1 45.09 189 GLU A CA 1
ATOM 1485 C C . GLU A 1 189 ? 15.547 0.138 -8.93 1 45.09 189 GLU A C 1
ATOM 1487 O O . GLU A 1 189 ? 16.25 -0.868 -8.914 1 45.09 189 GLU A O 1
ATOM 1492 N N . THR A 1 190 ? 14.406 -0.443 -8.812 1 40.28 190 THR A N 1
ATOM 1493 C CA . THR A 1 190 ? 14.211 -1.624 -9.648 1 40.28 190 THR A CA 1
ATOM 1494 C C . THR A 1 190 ? 14.172 -1.241 -11.125 1 40.28 190 THR A C 1
ATOM 1496 O O . THR A 1 190 ? 13.281 -0.508 -11.562 1 40.28 190 THR A O 1
ATOM 1499 N N . SER A 1 191 ? 15.227 -0.854 -11.766 1 31.94 191 SER A N 1
ATOM 1500 C CA . SER A 1 191 ? 15.25 -0.825 -13.219 1 31.94 191 SER A CA 1
ATOM 1501 C C . SER A 1 191 ? 14.57 -2.057 -13.812 1 31.94 191 SER A C 1
ATOM 1503 O O . SER A 1 191 ? 14.609 -3.135 -13.211 1 31.94 191 SER A O 1
ATOM 1505 N N . MET B 1 1 ? 7.004 -37.781 14.312 1 32.28 1 MET B N 1
ATOM 1506 C CA . MET B 1 1 ? 7.965 -36.812 13.789 1 32.28 1 MET B CA 1
ATOM 1507 C C . MET B 1 1 ? 7.332 -35.438 13.633 1 32.28 1 MET B C 1
ATOM 1509 O O . MET B 1 1 ? 6.262 -35.281 13.039 1 32.28 1 MET B O 1
ATOM 1513 N N . ASP B 1 2 ? 7.211 -34.594 14.57 1 34.28 2 ASP B N 1
ATOM 1514 C CA . ASP B 1 2 ? 6.48 -33.344 14.773 1 34.28 2 ASP B CA 1
ATOM 1515 C C . ASP B 1 2 ? 6.516 -32.469 13.523 1 34.28 2 ASP B C 1
ATOM 1517 O O . ASP B 1 2 ? 7.523 -32.406 12.82 1 34.28 2 ASP B O 1
ATOM 1521 N N . GLY B 1 3 ? 5.465 -32.375 12.688 1 31.45 3 GLY B N 1
ATOM 1522 C CA . GLY B 1 3 ? 5.16 -31.703 11.43 1 31.45 3 GLY B CA 1
ATOM 1523 C C . GLY B 1 3 ? 5.785 -30.328 11.32 1 31.45 3 GLY B C 1
ATOM 1524 O O . GLY B 1 3 ? 5.09 -29.344 11.055 1 31.45 3 GLY B O 1
ATOM 1525 N N . LEU B 1 4 ? 6.621 -29.938 12.102 1 42.38 4 LEU B N 1
ATOM 1526 C CA . LEU B 1 4 ? 7.605 -28.859 12.023 1 42.38 4 LEU B CA 1
ATOM 1527 C C . LEU B 1 4 ? 8.008 -28.578 10.578 1 42.38 4 LEU B C 1
ATOM 1529 O O . LEU B 1 4 ? 9.039 -29.078 10.117 1 42.38 4 LEU B O 1
ATOM 1533 N N . ALA B 1 5 ? 7.258 -29.109 9.711 1 45.97 5 ALA B N 1
ATOM 1534 C CA . ALA B 1 5 ? 7.258 -29.062 8.25 1 45.97 5 ALA B CA 1
ATOM 1535 C C . ALA B 1 5 ? 7.711 -27.688 7.746 1 45.97 5 ALA B C 1
ATOM 1537 O O . ALA B 1 5 ? 7.648 -26.703 8.477 1 45.97 5 ALA B O 1
ATOM 1538 N N . LEU B 1 6 ? 8.43 -27.656 6.398 1 64.88 6 LEU B N 1
ATOM 1539 C CA . LEU B 1 6 ? 9.227 -26.922 5.422 1 64.88 6 LEU B CA 1
ATOM 1540 C C . LEU B 1 6 ? 8.547 -25.625 5.035 1 64.88 6 LEU B C 1
ATOM 1542 O O . LEU B 1 6 ? 8.711 -25.141 3.914 1 64.88 6 LEU B O 1
ATOM 1546 N N . ARG B 1 7 ? 7.844 -25.078 5.957 1 82.06 7 ARG B N 1
ATOM 1547 C CA . ARG B 1 7 ? 7.27 -23.766 5.633 1 82.06 7 ARG B CA 1
ATOM 1548 C C . ARG B 1 7 ? 8.367 -22.75 5.379 1 82.06 7 ARG B C 1
ATOM 1550 O O . ARG B 1 7 ? 9.297 -22.609 6.18 1 82.06 7 ARG B O 1
ATOM 1557 N N . LEU B 1 8 ? 8.18 -22.234 4.164 1 91.44 8 LEU B N 1
ATOM 1558 C CA . LEU B 1 8 ? 9.133 -21.234 3.689 1 91.44 8 LEU B CA 1
ATOM 1559 C C . LEU B 1 8 ? 8.742 -19.844 4.156 1 91.44 8 LEU B C 1
ATOM 1561 O O . LEU B 1 8 ? 7.562 -19.578 4.406 1 91.44 8 LEU B O 1
ATOM 1565 N N . LYS B 1 9 ? 9.719 -19.094 4.484 1 95 9 LYS B N 1
ATOM 1566 C CA . LYS B 1 9 ? 9.445 -17.703 4.801 1 95 9 LYS B CA 1
ATOM 1567 C C . LYS B 1 9 ? 8.883 -16.969 3.59 1 95 9 LYS B C 1
ATOM 1569 O O . LYS B 1 9 ? 9.445 -17.031 2.496 1 95 9 LYS B O 1
ATOM 1574 N N . ILE B 1 10 ? 7.766 -16.328 3.707 1 97.69 10 ILE B N 1
ATOM 1575 C CA . ILE B 1 10 ? 7.211 -15.484 2.656 1 97.69 10 ILE B CA 1
ATOM 1576 C C . ILE B 1 10 ? 7.793 -14.078 2.77 1 97.69 10 ILE B C 1
ATOM 1578 O O . ILE B 1 10 ? 7.668 -13.43 3.811 1 97.69 10 ILE B O 1
ATOM 1582 N N . VAL B 1 11 ? 8.414 -13.625 1.74 1 97.88 11 VAL B N 1
ATOM 1583 C CA . VAL B 1 11 ? 9.031 -12.305 1.763 1 97.88 11 VAL B CA 1
ATOM 1584 C C . VAL B 1 11 ? 7.98 -11.227 1.499 1 97.88 11 VAL B C 1
ATOM 1586 O O . VAL B 1 11 ? 6.902 -11.523 0.98 1 97.88 11 VAL B O 1
ATOM 1589 N N . GLN B 1 12 ? 8.281 -10.039 1.906 1 97.69 12 GLN B N 1
ATOM 1590 C CA . GLN B 1 12 ? 7.324 -8.938 1.858 1 97.69 12 GLN B CA 1
ATOM 1591 C C . GLN B 1 12 ? 7.773 -7.859 0.879 1 97.69 12 GLN B C 1
ATOM 1593 O O . GLN B 1 12 ? 8.938 -7.836 0.462 1 97.69 12 GLN B O 1
ATOM 1598 N N . ALA B 1 13 ? 6.82 -6.988 0.49 1 96.62 13 ALA B N 1
ATOM 1599 C CA . ALA B 1 13 ? 7.105 -5.871 -0.407 1 96.62 13 ALA B CA 1
ATOM 1600 C C . ALA B 1 13 ? 8.398 -5.164 -0.005 1 96.62 13 ALA B C 1
ATOM 1602 O O . ALA B 1 13 ? 8.641 -4.926 1.181 1 96.62 13 ALA B O 1
ATOM 1603 N N . GLY B 1 14 ? 9.188 -4.773 -0.995 1 96.44 14 GLY B N 1
ATOM 1604 C CA . GLY B 1 14 ? 10.5 -4.195 -0.762 1 96.44 14 GLY B CA 1
ATOM 1605 C C . GLY B 1 14 ? 11.633 -5.176 -0.98 1 96.44 14 GLY B C 1
ATOM 1606 O O . GLY B 1 14 ? 12.789 -4.773 -1.136 1 96.44 14 GLY B O 1
ATOM 1607 N N . GLU B 1 15 ? 11.281 -6.52 -0.856 1 96.5 15 GLU B N 1
ATOM 1608 C CA . GLU B 1 15 ? 12.273 -7.527 -1.216 1 96.5 15 GLU B CA 1
ATOM 1609 C C . GLU B 1 15 ? 12.617 -7.461 -2.701 1 96.5 15 GLU B C 1
ATOM 1611 O O . GLU B 1 15 ? 11.719 -7.492 -3.551 1 96.5 15 GLU B O 1
ATOM 1616 N N . PRO B 1 16 ? 13.852 -7.379 -3.072 1 96.56 16 PRO B N 1
ATOM 1617 C CA . PRO B 1 16 ? 14.242 -7.16 -4.469 1 96.56 16 PRO B CA 1
ATOM 1618 C C . PRO B 1 16 ? 13.734 -8.258 -5.398 1 96.56 16 PRO B C 1
ATOM 1620 O O . PRO B 1 16 ? 13.367 -7.98 -6.543 1 96.56 16 PRO B O 1
ATOM 1623 N N . VAL B 1 17 ? 13.664 -9.469 -4.969 1 97.44 17 VAL B N 1
ATOM 1624 C CA . VAL B 1 17 ? 13.289 -10.602 -5.812 1 97.44 17 VAL B CA 1
ATOM 1625 C C . VAL B 1 17 ? 11.859 -10.422 -6.309 1 97.44 17 VAL B C 1
ATOM 1627 O O . VAL B 1 17 ? 11.5 -10.93 -7.379 1 97.44 17 VAL B O 1
ATOM 1630 N N . LEU B 1 18 ? 11.039 -9.68 -5.574 1 98.06 18 LEU B N 1
ATOM 1631 C CA . LEU B 1 18 ? 9.641 -9.484 -5.93 1 98.06 18 LEU B CA 1
ATOM 1632 C C . LEU B 1 18 ? 9.508 -8.516 -7.105 1 98.06 18 LEU B C 1
ATOM 1634 O O . LEU B 1 18 ? 8.43 -8.398 -7.703 1 98.06 18 LEU B O 1
ATOM 1638 N N . ARG B 1 19 ? 10.602 -7.875 -7.465 1 97.81 19 ARG B N 1
ATOM 1639 C CA . ARG B 1 19 ? 10.555 -6.883 -8.531 1 97.81 19 ARG B CA 1
ATOM 1640 C C . ARG B 1 19 ? 11.422 -7.312 -9.719 1 97.81 19 ARG B C 1
ATOM 1642 O O . ARG B 1 19 ? 11.734 -6.5 -10.586 1 97.81 19 ARG B O 1
ATOM 1649 N N . GLN B 1 20 ? 11.789 -8.531 -9.773 1 97.62 20 GLN B N 1
ATOM 1650 C CA . GLN B 1 20 ? 12.617 -9.078 -10.836 1 97.62 20 GLN B CA 1
ATOM 1651 C C . GLN B 1 20 ? 11.867 -10.141 -11.633 1 97.62 20 GLN B C 1
ATOM 1653 O O . GLN B 1 20 ? 11.102 -10.922 -11.07 1 97.62 20 GLN B O 1
ATOM 1658 N N . ARG B 1 21 ? 12.133 -10.141 -12.938 1 98.38 21 ARG B N 1
ATOM 1659 C CA . ARG B 1 21 ? 11.609 -11.25 -13.734 1 98.38 21 ARG B CA 1
ATOM 1660 C C . ARG B 1 21 ? 12.266 -12.562 -13.336 1 98.38 21 ARG B C 1
ATOM 1662 O O . ARG B 1 21 ? 13.492 -12.68 -13.344 1 98.38 21 ARG B O 1
ATOM 1669 N N . ALA B 1 22 ? 11.484 -13.508 -13.023 1 98.75 22 ALA B N 1
ATOM 1670 C CA . ALA B 1 22 ? 11.992 -14.805 -12.594 1 98.75 22 ALA B CA 1
ATOM 1671 C C . ALA B 1 22 ? 12.555 -15.594 -13.773 1 98.75 22 ALA B C 1
ATOM 1673 O O . ALA B 1 22 ? 12.125 -15.406 -14.914 1 98.75 22 ALA B O 1
ATOM 1674 N N . ARG B 1 23 ? 13.43 -16.438 -13.508 1 98.81 23 ARG B N 1
ATOM 1675 C CA . ARG B 1 23 ? 14.109 -17.25 -14.523 1 98.81 23 ARG B CA 1
ATOM 1676 C C . ARG B 1 23 ? 13.273 -18.453 -14.914 1 98.81 23 ARG B C 1
ATOM 1678 O O . ARG B 1 23 ? 12.797 -19.188 -14.047 1 98.81 23 ARG B O 1
ATOM 1685 N N . PRO B 1 24 ? 13.156 -18.734 -16.203 1 98.88 24 PRO B N 1
ATOM 1686 C CA . PRO B 1 24 ? 12.453 -19.953 -16.609 1 98.88 24 PRO B CA 1
ATOM 1687 C C . PRO B 1 24 ? 13.195 -21.219 -16.172 1 98.88 24 PRO B C 1
ATOM 1689 O O . PRO B 1 24 ? 14.391 -21.172 -15.875 1 98.88 24 PRO B O 1
ATOM 1692 N N . LEU B 1 25 ? 12.453 -22.297 -16.094 1 98.88 25 LEU B N 1
ATOM 1693 C CA . LEU B 1 25 ? 13.016 -23.594 -15.75 1 98.88 25 LEU B CA 1
ATOM 1694 C C . LEU B 1 25 ? 12.969 -24.531 -16.953 1 98.88 25 LEU B C 1
ATOM 1696 O O . LEU B 1 25 ? 11.992 -24.547 -17.703 1 98.88 25 LEU B O 1
ATOM 1700 N N . SER B 1 26 ? 14 -25.344 -17.109 1 98.81 26 SER B N 1
ATOM 1701 C CA . SER B 1 26 ? 13.961 -26.422 -18.094 1 98.81 26 SER B CA 1
ATOM 1702 C C . SER B 1 26 ? 13.164 -27.609 -17.578 1 98.81 26 SER B C 1
ATOM 1704 O O . SER B 1 26 ? 13.008 -27.781 -16.375 1 98.81 26 SER B O 1
ATOM 1706 N N . PRO B 1 27 ? 12.695 -28.422 -18.531 1 98.62 27 PRO B N 1
ATOM 1707 C CA . PRO B 1 27 ? 12.008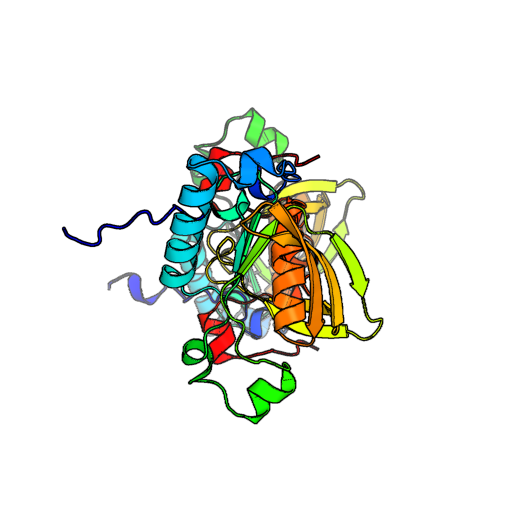 -29.625 -18.078 1 98.62 27 PRO B CA 1
ATOM 1708 C C . PRO B 1 27 ? 12.867 -30.5 -17.156 1 98.62 27 PRO B C 1
ATOM 1710 O O . PRO B 1 27 ? 12.352 -31.094 -16.219 1 98.62 27 PRO B O 1
ATOM 1713 N N . GLU B 1 28 ? 14.148 -30.547 -17.422 1 98.5 28 GLU B N 1
ATOM 1714 C CA . GLU B 1 28 ? 15.062 -31.312 -16.578 1 98.5 28 GLU B CA 1
ATOM 1715 C C . GLU B 1 28 ? 15.141 -30.75 -15.172 1 98.5 28 GLU B C 1
ATOM 1717 O O . GLU B 1 28 ? 15.102 -31.484 -14.188 1 98.5 28 GLU B O 1
ATOM 1722 N N . GLU B 1 29 ? 15.227 -29.422 -15.031 1 98.69 29 GLU B N 1
ATOM 1723 C CA . GLU B 1 29 ? 15.211 -28.766 -13.727 1 98.69 29 GLU B CA 1
ATOM 1724 C C . GLU B 1 29 ? 13.914 -29.062 -12.977 1 98.69 29 GLU B C 1
ATOM 1726 O O . GLU B 1 29 ? 13.938 -29.344 -11.773 1 98.69 29 GLU B O 1
ATOM 1731 N N . ILE B 1 30 ? 12.82 -29.031 -13.672 1 98.81 30 ILE B N 1
ATOM 1732 C CA . ILE B 1 30 ? 11.508 -29.234 -13.07 1 98.81 30 ILE B CA 1
ATOM 1733 C C . ILE B 1 30 ? 11.43 -30.625 -12.461 1 98.81 30 ILE B C 1
ATOM 1735 O O . ILE B 1 30 ? 10.883 -30.797 -11.367 1 98.81 30 ILE B O 1
ATOM 1739 N N . ARG B 1 31 ? 12.078 -31.609 -13.125 1 98.44 31 ARG B N 1
ATOM 1740 C CA . ARG B 1 31 ? 12 -33 -12.688 1 98.44 31 ARG B CA 1
ATOM 1741 C C . ARG B 1 31 ? 13.023 -33.281 -11.594 1 98.44 31 ARG B C 1
ATOM 1743 O O . ARG B 1 31 ? 12.992 -34.344 -10.977 1 98.44 31 ARG B O 1
ATOM 1750 N N . SER B 1 32 ? 13.938 -32.344 -11.383 1 98.5 32 SER B N 1
ATOM 1751 C CA . SER B 1 32 ? 14.969 -32.562 -10.375 1 98.5 32 SER B CA 1
ATOM 1752 C C . SER B 1 32 ? 14.367 -32.719 -8.977 1 98.5 32 SER B C 1
ATOM 1754 O O . SER B 1 32 ? 13.305 -32.156 -8.703 1 98.5 32 SER B O 1
ATOM 1756 N N . ALA B 1 33 ? 15.055 -33.406 -8.109 1 98.06 33 ALA B N 1
ATOM 1757 C CA . ALA B 1 33 ? 14.625 -33.594 -6.723 1 98.06 33 ALA B CA 1
ATOM 1758 C C . ALA B 1 33 ? 14.477 -32.25 -6.008 1 98.06 33 ALA B C 1
ATOM 1760 O O . ALA B 1 33 ? 13.555 -32.062 -5.207 1 98.06 33 ALA B O 1
ATOM 1761 N N . ALA B 1 34 ? 15.328 -31.312 -6.297 1 97.75 34 ALA B N 1
ATOM 1762 C CA . ALA B 1 34 ? 15.336 -30.016 -5.637 1 97.75 34 ALA B CA 1
ATOM 1763 C C . ALA B 1 34 ? 14.062 -29.234 -5.957 1 97.75 34 ALA B C 1
ATOM 1765 O O . ALA B 1 34 ? 13.406 -28.703 -5.055 1 97.75 34 ALA B O 1
ATOM 1766 N N . VAL B 1 35 ? 13.727 -29.203 -7.203 1 98.5 35 VAL B N 1
ATOM 1767 C CA . VAL B 1 35 ? 12.555 -28.438 -7.609 1 98.5 35 VAL B CA 1
ATOM 1768 C C . VAL B 1 35 ? 11.281 -29.141 -7.133 1 98.5 35 VAL B C 1
ATOM 1770 O O . VAL B 1 35 ? 10.336 -28.484 -6.695 1 98.5 35 VAL B O 1
ATOM 1773 N N . GLN B 1 36 ? 11.281 -30.469 -7.195 1 98.56 36 GLN B N 1
ATOM 1774 C CA . GLN B 1 36 ? 10.125 -31.219 -6.695 1 98.56 36 GLN B CA 1
ATOM 1775 C C . GLN B 1 36 ? 9.922 -30.969 -5.203 1 98.56 36 GLN B C 1
ATOM 1777 O O . GLN B 1 36 ? 8.789 -30.797 -4.746 1 98.56 36 GLN B O 1
ATOM 1782 N N . ALA B 1 37 ? 11 -30.922 -4.477 1 97.88 37 ALA B N 1
ATOM 1783 C CA . ALA B 1 37 ? 10.914 -30.609 -3.051 1 97.88 37 ALA B CA 1
ATOM 1784 C C . ALA B 1 37 ? 10.406 -29.188 -2.83 1 97.88 37 ALA B C 1
ATOM 1786 O O . ALA B 1 37 ? 9.594 -28.953 -1.937 1 97.88 37 ALA B O 1
ATOM 1787 N N . LEU B 1 38 ? 10.875 -28.266 -3.596 1 97.81 38 LEU B N 1
ATOM 1788 C CA . LEU B 1 38 ? 10.445 -26.875 -3.51 1 97.81 38 LEU B CA 1
ATOM 1789 C C . LEU B 1 38 ? 8.938 -26.766 -3.723 1 97.81 38 LEU B C 1
ATOM 1791 O O . LEU B 1 38 ? 8.258 -26.062 -2.973 1 97.81 38 LEU B O 1
ATOM 1795 N N . ILE B 1 39 ? 8.469 -27.469 -4.742 1 98.44 39 ILE B N 1
ATOM 1796 C CA . ILE B 1 39 ? 7.039 -27.469 -5.035 1 98.44 39 ILE B CA 1
ATOM 1797 C C . ILE B 1 39 ? 6.262 -27.938 -3.805 1 98.44 39 ILE B C 1
ATOM 1799 O O . ILE B 1 39 ? 5.262 -27.312 -3.426 1 98.44 39 ILE B O 1
ATOM 1803 N N . GLY B 1 40 ? 6.734 -29.031 -3.238 1 97.88 40 GLY B N 1
ATOM 1804 C CA . GLY B 1 40 ? 6.098 -29.531 -2.025 1 97.88 40 GLY B CA 1
ATOM 1805 C C . GLY B 1 40 ? 6.102 -28.516 -0.896 1 97.88 40 GLY B C 1
ATOM 1806 O O . GLY B 1 40 ? 5.086 -28.328 -0.228 1 97.88 40 GLY B O 1
ATOM 1807 N N . HIS B 1 41 ? 7.203 -27.859 -0.676 1 97.81 41 HIS B N 1
ATOM 1808 C CA . HIS B 1 41 ? 7.332 -26.859 0.376 1 97.81 41 HIS B CA 1
ATOM 1809 C C . HIS B 1 41 ? 6.445 -25.656 0.095 1 97.81 41 HIS B C 1
ATOM 1811 O O . HIS B 1 41 ? 5.84 -25.094 1.014 1 97.81 41 HIS B O 1
ATOM 1817 N N . MET B 1 42 ? 6.348 -25.266 -1.125 1 98.25 42 MET B N 1
ATOM 1818 C CA . MET B 1 42 ? 5.492 -24.141 -1.514 1 98.25 42 MET B CA 1
ATOM 1819 C C . MET B 1 42 ? 4.023 -24.484 -1.268 1 98.25 42 MET B C 1
ATOM 1821 O O . MET B 1 42 ? 3.262 -23.625 -0.803 1 98.25 42 MET B O 1
ATOM 1825 N N . ARG B 1 43 ? 3.693 -25.703 -1.62 1 97.56 43 ARG B N 1
ATOM 1826 C CA . ARG B 1 43 ? 2.324 -26.141 -1.366 1 97.56 43 ARG B CA 1
ATOM 1827 C C . ARG B 1 43 ? 1.976 -26.016 0.113 1 97.56 43 ARG B C 1
ATOM 1829 O O . ARG B 1 43 ? 0.94 -25.453 0.466 1 97.56 43 ARG B O 1
ATOM 1836 N N . GLU B 1 44 ? 2.852 -26.5 0.958 1 96.88 44 GLU B N 1
ATOM 1837 C CA . GLU B 1 44 ? 2.629 -26.453 2.4 1 96.88 44 GLU B CA 1
ATOM 1838 C C . GLU B 1 44 ? 2.582 -25.016 2.914 1 96.88 44 GLU B C 1
ATOM 1840 O O . GLU B 1 44 ? 1.737 -24.672 3.746 1 96.88 44 GLU B O 1
ATOM 1845 N N . THR B 1 45 ? 3.453 -24.25 2.428 1 97.5 45 THR B N 1
ATOM 1846 C CA . THR B 1 45 ? 3.518 -22.844 2.824 1 97.5 45 THR B CA 1
ATOM 1847 C C . THR B 1 45 ? 2.24 -22.109 2.426 1 97.5 45 THR B C 1
ATOM 1849 O O . THR B 1 45 ? 1.659 -21.375 3.232 1 97.5 45 THR B O 1
ATOM 1852 N N . MET B 1 46 ? 1.79 -22.297 1.202 1 96.94 46 MET B N 1
ATOM 1853 C CA . MET B 1 46 ? 0.562 -21.688 0.708 1 96.94 46 MET B CA 1
ATOM 1854 C C . MET B 1 46 ? -0.63 -22.078 1.574 1 96.94 46 MET B C 1
ATOM 1856 O O . MET B 1 46 ? -1.416 -21.219 1.982 1 96.94 46 MET B O 1
ATOM 1860 N N . ARG B 1 47 ? -0.711 -23.359 1.896 1 95.12 47 ARG B N 1
ATOM 1861 C CA . ARG B 1 47 ? -1.839 -23.875 2.666 1 95.12 47 ARG B CA 1
ATOM 1862 C C . ARG B 1 47 ? -1.818 -23.344 4.094 1 95.12 47 ARG B C 1
ATOM 1864 O O . ARG B 1 47 ? -2.871 -23.062 4.676 1 95.12 47 ARG B O 1
ATOM 1871 N N . ASP B 1 48 ? -0.623 -23.125 4.613 1 94.12 48 ASP B N 1
ATOM 1872 C CA . ASP B 1 48 ? -0.475 -22.625 5.977 1 94.12 48 ASP B CA 1
ATOM 1873 C C . ASP B 1 48 ? -0.865 -21.141 6.062 1 94.12 48 ASP B C 1
ATOM 1875 O O . ASP B 1 48 ? -1.447 -20.703 7.059 1 94.12 48 ASP B O 1
ATOM 1879 N N . ALA B 1 49 ? -0.545 -20.281 5.191 1 89.88 49 ALA B N 1
ATOM 1880 C CA . ALA B 1 49 ? -0.865 -18.859 5.105 1 89.88 49 ALA B CA 1
ATOM 1881 C C . ALA B 1 49 ? -2.266 -18.641 4.539 1 89.88 49 ALA B C 1
ATOM 1883 O O . ALA B 1 49 ? -2.746 -17.516 4.465 1 89.88 49 ALA B O 1
ATOM 1884 N N . PRO B 1 50 ? -2.953 -19.609 4.402 1 83.75 50 PRO B N 1
ATOM 1885 C CA . PRO B 1 50 ? -4.098 -20.047 3.592 1 83.75 50 PRO B CA 1
ATOM 1886 C C . PRO B 1 50 ? -4.293 -19.188 2.346 1 83.75 50 PRO B C 1
ATOM 1888 O O . PRO B 1 50 ? -5.32 -18.516 2.207 1 83.75 50 PRO B O 1
ATOM 1891 N N . GLY B 1 51 ? -3.426 -19.219 1.423 1 92.56 51 GLY B N 1
ATOM 1892 C CA . GLY B 1 51 ? -3.498 -18.578 0.12 1 92.56 51 GLY B CA 1
ATOM 1893 C C . GLY B 1 51 ? -4.074 -19.469 -0.958 1 92.56 51 GLY B C 1
ATOM 1894 O O . GLY B 1 51 ? -4.262 -20.672 -0.737 1 92.56 51 GLY B O 1
ATOM 1895 N N . VAL B 1 52 ? -4.41 -18.844 -2.057 1 97.44 52 VAL B N 1
ATOM 1896 C CA . VAL B 1 52 ? -4.941 -19.609 -3.188 1 97.44 52 VAL B CA 1
ATOM 1897 C C . VAL B 1 52 ? -3.879 -19.719 -4.281 1 97.44 52 VAL B C 1
ATOM 1899 O O . VAL B 1 52 ? -4.098 -20.359 -5.305 1 97.44 52 VAL B O 1
ATOM 1902 N N . GLY B 1 53 ? -2.756 -19.109 -4.078 1 98.5 53 GLY B N 1
ATOM 1903 C CA . GLY B 1 53 ? -1.588 -19.156 -4.945 1 98.5 53 GLY B CA 1
ATOM 1904 C C . GLY B 1 53 ? -0.32 -18.688 -4.254 1 98.5 53 GLY B C 1
ATOM 1905 O O . GLY B 1 53 ? -0.377 -17.906 -3.295 1 98.5 53 GLY B O 1
ATOM 1906 N N . LEU B 1 54 ? 0.769 -19.156 -4.73 1 98.75 54 LEU B N 1
ATOM 1907 C CA . LEU B 1 54 ? 2.088 -18.766 -4.242 1 98.75 54 LEU B CA 1
ATOM 1908 C C . LEU B 1 54 ? 3.139 -18.922 -5.336 1 98.75 54 LEU B C 1
ATOM 1910 O O . LEU B 1 54 ? 3.348 -20.016 -5.852 1 98.75 54 LEU B O 1
ATOM 1914 N N . ALA B 1 55 ? 3.752 -17.844 -5.652 1 98.88 55 ALA B N 1
ATOM 1915 C CA . ALA B 1 55 ? 4.82 -17.859 -6.652 1 98.88 55 ALA B CA 1
ATOM 1916 C C . ALA B 1 55 ? 6.188 -17.984 -5.988 1 98.88 55 ALA B C 1
ATOM 1918 O O . ALA B 1 55 ? 6.383 -17.516 -4.863 1 98.88 55 ALA B O 1
ATOM 1919 N N . ALA B 1 56 ? 7.086 -18.516 -6.672 1 98.88 56 ALA B N 1
ATOM 1920 C CA . ALA B 1 56 ? 8.422 -18.781 -6.145 1 98.88 56 ALA B CA 1
ATOM 1921 C C . ALA B 1 56 ? 9.094 -17.5 -5.676 1 98.88 56 ALA B C 1
ATOM 1923 O O . ALA B 1 56 ? 9.766 -17.484 -4.641 1 98.88 56 ALA B O 1
ATOM 1924 N N . PRO B 1 57 ? 8.914 -16.344 -6.406 1 98.81 57 PRO B N 1
ATOM 1925 C CA . PRO B 1 57 ? 9.539 -15.125 -5.906 1 98.81 57 PRO B CA 1
ATOM 1926 C C . PRO B 1 57 ? 9.039 -14.727 -4.52 1 98.81 57 PRO B C 1
ATOM 1928 O O . PRO B 1 57 ? 9.773 -14.117 -3.742 1 98.81 57 PRO B O 1
ATOM 1931 N N . GLN B 1 58 ? 7.867 -15.141 -4.191 1 98.75 58 GLN B N 1
ATOM 1932 C CA . GLN B 1 58 ? 7.289 -14.781 -2.9 1 98.75 58 GLN B CA 1
ATOM 1933 C C . GLN B 1 58 ? 7.996 -15.516 -1.763 1 98.75 58 GLN B C 1
ATOM 1935 O O . GLN B 1 58 ? 7.844 -15.148 -0.595 1 98.75 58 GLN B O 1
ATOM 1940 N N . ILE B 1 59 ? 8.719 -16.547 -2.068 1 98.38 59 ILE B N 1
ATOM 1941 C CA . ILE B 1 59 ? 9.5 -17.234 -1.039 1 98.38 59 ILE B CA 1
ATOM 1942 C C . ILE B 1 59 ? 10.984 -17.016 -1.294 1 98.38 59 ILE B C 1
ATOM 1944 O O . ILE B 1 59 ? 11.82 -17.812 -0.86 1 98.38 59 ILE B O 1
ATOM 1948 N N . GLY B 1 60 ? 11.305 -16.062 -2.1 1 97.88 60 GLY B N 1
ATOM 1949 C CA . GLY B 1 60 ? 12.688 -15.641 -2.262 1 97.88 60 GLY B CA 1
ATOM 1950 C C . GLY B 1 60 ? 13.398 -16.359 -3.391 1 97.88 60 GLY B C 1
ATOM 1951 O O . GLY B 1 60 ? 14.617 -16.234 -3.545 1 97.88 60 GLY B O 1
ATOM 1952 N N . GLN B 1 61 ? 12.664 -17.141 -4.129 1 98.06 61 GLN B N 1
ATOM 1953 C CA . GLN B 1 61 ? 13.25 -17.891 -5.242 1 98.06 61 GLN B CA 1
ATOM 1954 C C . GLN B 1 61 ? 12.852 -17.266 -6.578 1 98.06 61 GLN B C 1
ATOM 1956 O O . GLN B 1 61 ? 11.672 -17.297 -6.953 1 98.06 61 GLN B O 1
ATOM 1961 N N . GLY B 1 62 ? 13.828 -16.766 -7.359 1 98.5 62 GLY B N 1
ATOM 1962 C CA . GLY B 1 62 ? 13.57 -16.141 -8.648 1 98.5 62 GLY B CA 1
ATOM 1963 C C . GLY B 1 62 ? 13.367 -17.141 -9.766 1 98.5 62 GLY B C 1
ATOM 1964 O O . GLY B 1 62 ? 14.078 -17.109 -10.773 1 98.5 62 GLY B O 1
ATOM 1965 N N . LEU B 1 63 ? 12.414 -18 -9.602 1 98.88 63 LEU B N 1
ATOM 1966 C CA . LEU B 1 63 ? 12.102 -19.031 -10.586 1 98.88 63 LEU B CA 1
ATOM 1967 C C . LEU B 1 63 ? 10.672 -18.859 -11.102 1 98.88 63 LEU B C 1
ATOM 1969 O O . LEU B 1 63 ? 9.766 -18.516 -10.344 1 98.88 63 LEU B O 1
ATOM 1973 N N . GLN B 1 64 ? 10.461 -19.125 -12.359 1 98.94 64 GLN B N 1
ATOM 1974 C CA . GLN B 1 64 ? 9.125 -19.062 -12.945 1 98.94 64 GLN B CA 1
ATOM 1975 C C . GLN B 1 64 ? 8.305 -20.297 -12.562 1 98.94 64 GLN B C 1
ATOM 1977 O O . GLN B 1 64 ? 8.023 -21.141 -13.406 1 98.94 64 GLN B O 1
ATOM 1982 N N . LEU B 1 65 ? 7.973 -20.328 -11.336 1 98.94 65 LEU B N 1
ATOM 1983 C CA . LEU B 1 65 ? 7.246 -21.422 -10.703 1 98.94 65 LEU B CA 1
ATOM 1984 C C . LEU B 1 65 ? 6.184 -20.891 -9.75 1 98.94 65 LEU B C 1
ATOM 1986 O O . LEU B 1 65 ? 6.461 -19.984 -8.945 1 98.94 65 LEU B O 1
ATOM 1990 N N . ALA B 1 66 ? 4.953 -21.359 -9.906 1 98.94 66 ALA B N 1
ATOM 1991 C CA . ALA B 1 66 ? 3.898 -21.031 -8.945 1 98.94 66 ALA B CA 1
ATOM 1992 C C . ALA B 1 66 ? 3.02 -22.25 -8.664 1 98.94 66 ALA B C 1
ATOM 1994 O O . ALA B 1 66 ? 2.854 -23.125 -9.516 1 98.94 66 ALA B O 1
ATOM 1995 N N . VAL B 1 67 ? 2.531 -22.266 -7.453 1 98.88 67 VAL B N 1
ATOM 1996 C CA . VAL B 1 67 ? 1.558 -23.281 -7.066 1 98.88 67 VAL B CA 1
ATOM 1997 C C . VAL B 1 67 ? 0.195 -22.625 -6.836 1 98.88 67 VAL B C 1
ATOM 1999 O O . VAL B 1 67 ? 0.115 -21.484 -6.379 1 98.88 67 VAL B O 1
ATOM 2002 N N . ILE B 1 68 ? -0.884 -23.359 -7.16 1 98.81 68 ILE B N 1
ATOM 2003 C CA . ILE B 1 68 ? -2.238 -22.828 -7.117 1 98.81 68 ILE B CA 1
ATOM 2004 C C . ILE B 1 68 ? -3.188 -23.859 -6.516 1 98.81 68 ILE B C 1
ATOM 2006 O O . ILE B 1 68 ? -3.104 -25.047 -6.836 1 98.81 68 ILE B O 1
ATOM 2010 N N . GLU B 1 69 ? -4.027 -23.406 -5.656 1 98.5 69 GLU B N 1
ATOM 2011 C CA . GLU B 1 69 ? -5.113 -24.219 -5.113 1 98.5 69 GLU B CA 1
ATOM 2012 C C . GLU B 1 69 ? -6.191 -23.344 -4.484 1 98.5 69 GLU B C 1
ATOM 2014 O O . GLU B 1 69 ? -5.891 -22.438 -3.709 1 98.5 69 GLU B O 1
ATOM 2019 N N . ASP B 1 70 ? -7.414 -23.469 -4.863 1 97.81 70 ASP B N 1
ATOM 2020 C CA . ASP B 1 70 ? -8.547 -22.844 -4.195 1 97.81 70 ASP B CA 1
ATOM 2021 C C . ASP B 1 70 ? -9.492 -23.891 -3.617 1 97.81 70 ASP B C 1
ATOM 2023 O O . ASP B 1 70 ? -10.438 -24.312 -4.285 1 97.81 70 ASP B O 1
ATOM 2027 N N . ARG B 1 71 ? -9.258 -24.172 -2.375 1 95.69 71 ARG B N 1
ATOM 2028 C CA . ARG B 1 71 ? -9.961 -25.281 -1.735 1 95.69 71 ARG B CA 1
ATOM 2029 C C . ARG B 1 71 ? -11.391 -24.891 -1.39 1 95.69 71 ARG B C 1
ATOM 2031 O O . ARG B 1 71 ? -11.656 -23.75 -1.018 1 95.69 71 ARG B O 1
ATOM 2038 N N . ALA B 1 72 ? -12.227 -25.891 -1.415 1 93.94 72 ALA B N 1
ATOM 2039 C CA . ALA B 1 72 ? -13.633 -25.688 -1.099 1 93.94 72 ALA B CA 1
ATOM 2040 C C . ALA B 1 72 ? -13.805 -25.125 0.315 1 93.94 72 ALA B C 1
ATOM 2042 O O . ALA B 1 72 ? -14.711 -24.344 0.575 1 93.94 72 ALA B O 1
ATOM 2043 N N . ASP B 1 73 ? -13 -25.516 1.186 1 93.19 73 ASP B N 1
ATOM 2044 C CA . ASP B 1 73 ? -13.117 -25.078 2.574 1 93.19 73 ASP B CA 1
ATOM 2045 C C . ASP B 1 73 ? -12.844 -23.594 2.705 1 93.19 73 ASP B C 1
ATOM 2047 O O . ASP B 1 73 ? -13.266 -22.953 3.676 1 93.19 73 ASP B O 1
ATOM 2051 N N . TYR B 1 74 ? -12.156 -23.016 1.786 1 91.19 74 TYR B N 1
ATOM 2052 C CA . TYR B 1 74 ? -11.891 -21.594 1.794 1 91.19 74 TYR B CA 1
ATOM 2053 C C . TYR B 1 74 ? -13.148 -20.797 1.446 1 91.19 74 TYR B C 1
ATOM 2055 O O . TYR B 1 74 ? -13.195 -19.578 1.628 1 91.19 74 TYR B O 1
ATOM 2063 N N . HIS B 1 75 ? -14.156 -21.516 0.933 1 92.62 75 HIS B N 1
ATOM 2064 C CA . HIS B 1 75 ? -15.367 -20.859 0.451 1 92.62 75 HIS B CA 1
ATOM 2065 C C . HIS B 1 75 ? -16.422 -20.797 1.543 1 92.62 75 HIS B C 1
ATOM 2067 O O . HIS B 1 75 ? -17.453 -20.141 1.373 1 92.62 75 HIS B O 1
ATOM 2073 N N . ARG B 1 76 ? -16.469 -21.547 2.623 1 88 76 ARG B N 1
ATOM 2074 C CA . ARG B 1 76 ? -17.5 -21.734 3.645 1 88 76 ARG B CA 1
ATOM 2075 C C . ARG B 1 76 ? -18 -20.391 4.16 1 88 76 ARG B C 1
ATOM 2077 O O . ARG B 1 76 ? -19.188 -20.25 4.492 1 88 76 ARG B O 1
ATOM 2084 N N . GLY B 1 77 ? -17.453 -19.219 4.07 1 85.81 77 GLY B N 1
ATOM 2085 C CA . GLY B 1 77 ? -17.859 -17.906 4.547 1 85.81 77 GLY B CA 1
ATOM 2086 C C . GLY B 1 77 ? -18.438 -17.031 3.453 1 85.81 77 GLY B C 1
ATOM 2087 O O . GLY B 1 77 ? -18.938 -15.93 3.727 1 85.81 77 GLY B O 1
ATOM 2088 N N . LEU B 1 78 ? -18.594 -17.547 2.34 1 89.69 78 LEU B N 1
ATOM 2089 C CA . LEU B 1 78 ? -19.125 -16.797 1.204 1 89.69 78 LEU B CA 1
ATOM 2090 C C . LEU B 1 78 ? -20.484 -17.312 0.788 1 89.69 78 LEU B C 1
ATOM 2092 O O . LEU B 1 78 ? -20.719 -18.516 0.786 1 89.69 78 LEU B O 1
ATOM 2096 N N . SER B 1 79 ? -21.391 -16.453 0.551 1 92.31 79 SER B N 1
ATOM 2097 C CA . SER B 1 79 ? -22.719 -16.828 0.059 1 92.31 79 SER B CA 1
ATOM 2098 C C . SER B 1 79 ? -22.641 -17.344 -1.375 1 92.31 79 SER B C 1
ATOM 2100 O O . SER B 1 79 ? -21.656 -17.109 -2.074 1 92.31 79 SER B O 1
ATOM 2102 N N . ALA B 1 80 ? -23.672 -18.078 -1.811 1 93.38 80 ALA B N 1
ATOM 2103 C CA . ALA B 1 80 ? -23.766 -18.547 -3.193 1 93.38 80 ALA B CA 1
ATOM 2104 C C . ALA B 1 80 ? -23.688 -17.375 -4.168 1 93.38 80 ALA B C 1
ATOM 2106 O O . ALA B 1 80 ? -23.109 -17.484 -5.246 1 93.38 80 ALA B O 1
ATOM 2107 N N . GLU B 1 81 ? -24.297 -16.25 -3.781 1 93.69 81 GLU B N 1
ATOM 2108 C CA . GLU B 1 81 ? -24.297 -15.055 -4.609 1 93.69 81 GLU B CA 1
ATOM 2109 C C . GLU B 1 81 ? -22.891 -14.477 -4.738 1 93.69 81 GLU B C 1
ATOM 2111 O O . GLU B 1 81 ? -22.484 -14.062 -5.824 1 93.69 81 GLU B O 1
ATOM 2116 N N . GLU B 1 82 ? -22.172 -14.477 -3.672 1 90.88 82 GLU B N 1
ATOM 2117 C CA . GLU B 1 82 ? -20.812 -13.969 -3.682 1 90.88 82 GLU B CA 1
ATOM 2118 C C . GLU B 1 82 ? -19.906 -14.844 -4.547 1 90.88 82 GLU B C 1
ATOM 2120 O O . GLU B 1 82 ? -19.062 -14.328 -5.293 1 90.88 82 GLU B O 1
ATOM 2125 N N . LEU B 1 83 ? -20.078 -16.125 -4.391 1 94.19 83 LEU B N 1
ATOM 2126 C CA . LEU B 1 83 ? -19.312 -17.062 -5.199 1 94.19 83 LEU B CA 1
ATOM 2127 C C . LEU B 1 83 ? -19.641 -16.891 -6.68 1 94.19 83 LEU B C 1
ATOM 2129 O O . LEU B 1 83 ? -18.734 -16.891 -7.52 1 94.19 83 LEU B O 1
ATOM 2133 N N . ALA B 1 84 ? -20.859 -16.75 -6.992 1 94.44 84 ALA B N 1
ATOM 2134 C CA . ALA B 1 84 ? -21.312 -16.578 -8.375 1 94.44 84 ALA B CA 1
ATOM 2135 C C . ALA B 1 84 ? -20.781 -15.281 -8.969 1 94.44 84 ALA B C 1
ATOM 2137 O O . ALA B 1 84 ? -20.359 -15.242 -10.133 1 94.44 84 ALA B O 1
ATOM 2138 N N . ALA B 1 85 ? -20.812 -14.234 -8.195 1 93.31 85 ALA B N 1
ATOM 2139 C CA . ALA B 1 85 ? -20.328 -12.938 -8.656 1 93.31 85 ALA B CA 1
ATOM 2140 C C . ALA B 1 85 ? -18.859 -13 -9.062 1 93.31 85 ALA B C 1
ATOM 2142 O O . ALA B 1 85 ? -18.422 -12.312 -9.992 1 93.31 85 ALA B O 1
ATOM 2143 N N . ARG B 1 86 ? -18.109 -13.859 -8.445 1 94 86 ARG B N 1
ATOM 2144 C CA . ARG B 1 86 ? -16.688 -13.992 -8.68 1 94 86 ARG B CA 1
ATOM 2145 C C . ARG B 1 86 ? -16.391 -15.133 -9.648 1 94 86 ARG B C 1
ATOM 2147 O O . ARG B 1 86 ? -15.25 -15.336 -10.062 1 94 86 ARG B O 1
ATOM 2154 N N . GLY B 1 87 ? -17.484 -15.867 -10.008 1 96.69 87 GLY B N 1
ATOM 2155 C CA . GLY B 1 87 ? -17.203 -17.094 -10.719 1 96.69 87 GLY B CA 1
ATOM 2156 C C . GLY B 1 87 ? -16.203 -17.984 -10.008 1 96.69 87 GLY B C 1
ATOM 2157 O O . GLY B 1 87 ? -15.273 -18.5 -10.633 1 96.69 87 GLY B O 1
ATOM 2158 N N . ARG B 1 88 ? -16.344 -18.062 -8.656 1 97 88 ARG B N 1
ATOM 2159 C CA . ARG B 1 88 ? -15.359 -18.766 -7.844 1 97 88 ARG B CA 1
ATOM 2160 C C . ARG B 1 88 ? -15.773 -20.203 -7.582 1 97 88 ARG B C 1
ATOM 2162 O O . ARG B 1 88 ? -16.812 -20.453 -6.969 1 97 88 ARG B O 1
ATOM 2169 N N . GLU B 1 89 ? -15 -21.078 -8.094 1 96.5 89 GLU B N 1
ATOM 2170 C CA . GLU B 1 89 ? -15.133 -22.516 -7.863 1 96.5 89 GLU B CA 1
ATOM 2171 C C . GLU B 1 89 ? -13.82 -23.109 -7.367 1 96.5 89 GLU B C 1
ATOM 2173 O O . GLU B 1 89 ? -12.742 -22.562 -7.613 1 96.5 89 GLU B O 1
ATOM 2178 N N . PRO B 1 90 ? -14 -24.172 -6.625 1 97.5 90 PRO B N 1
ATOM 2179 C CA . PRO B 1 90 ? -12.758 -24.828 -6.18 1 97.5 90 PRO B CA 1
ATOM 2180 C C . PRO B 1 90 ? -11.82 -25.156 -7.336 1 97.5 90 PRO B C 1
ATOM 2182 O O . PRO B 1 90 ? -12.273 -25.547 -8.414 1 97.5 90 PRO B O 1
ATOM 2185 N N . VAL B 1 91 ? -10.555 -24.953 -7.141 1 98.25 91 VAL B N 1
ATOM 2186 C CA . VAL B 1 91 ? -9.484 -25.266 -8.086 1 98.25 91 VAL B CA 1
ATOM 2187 C C . VAL B 1 91 ? -8.523 -26.281 -7.461 1 98.25 91 VAL B C 1
ATOM 2189 O O . VAL B 1 91 ? -7.906 -26 -6.434 1 98.25 91 VAL B O 1
ATOM 2192 N N . PRO B 1 92 ? -8.391 -27.484 -8.039 1 98.25 92 PRO B N 1
ATOM 2193 C CA . PRO B 1 92 ? -7.438 -28.453 -7.492 1 98.25 92 PRO B CA 1
ATOM 2194 C C . PRO B 1 92 ? -5.996 -27.953 -7.555 1 98.25 92 PRO B C 1
ATOM 2196 O O . PRO B 1 92 ? -5.656 -27.141 -8.422 1 98.25 92 PRO B O 1
ATOM 2199 N N . PHE B 1 93 ? -5.23 -28.5 -6.613 1 98.56 93 PHE B N 1
ATOM 2200 C CA . PHE B 1 93 ? -3.818 -28.125 -6.574 1 98.56 93 PHE B CA 1
ATOM 2201 C C . PHE B 1 93 ? -3.152 -28.406 -7.918 1 98.56 93 PHE B C 1
ATOM 2203 O O . PHE B 1 93 ? -3.324 -29.484 -8.492 1 98.56 93 PHE B O 1
ATOM 2210 N N . HIS B 1 94 ? -2.439 -27.469 -8.414 1 98.75 94 HIS B N 1
ATOM 2211 C CA . HIS B 1 94 ? -1.604 -27.672 -9.594 1 98.75 94 HIS B CA 1
ATOM 2212 C C . HIS B 1 94 ? -0.453 -26.672 -9.641 1 98.75 94 HIS B C 1
ATOM 2214 O O . HIS B 1 94 ? -0.372 -25.781 -8.797 1 98.75 94 HIS B O 1
ATOM 2220 N N . VAL B 1 95 ? 0.448 -26.969 -10.523 1 98.88 95 VAL B N 1
ATOM 2221 C CA . VAL B 1 95 ? 1.683 -26.203 -10.656 1 98.88 95 VAL B CA 1
ATOM 2222 C C . VAL B 1 95 ? 1.772 -25.609 -12.062 1 98.88 95 VAL B C 1
ATOM 2224 O O . VAL B 1 95 ? 1.463 -26.297 -13.047 1 98.88 95 VAL B O 1
ATOM 2227 N N . ILE B 1 96 ? 2.111 -24.375 -12.156 1 98.94 96 ILE B N 1
ATOM 2228 C CA . ILE B 1 96 ? 2.396 -23.766 -13.453 1 98.94 96 ILE B CA 1
ATOM 2229 C C . ILE B 1 96 ? 3.855 -23.328 -13.508 1 98.94 96 ILE B C 1
ATOM 2231 O O . ILE B 1 96 ? 4.344 -22.672 -12.578 1 98.94 96 ILE B O 1
ATOM 2235 N N . VAL B 1 97 ? 4.539 -23.75 -14.531 1 98.94 97 VAL B N 1
ATOM 2236 C CA . VAL B 1 97 ? 5.938 -23.391 -14.758 1 98.94 97 VAL B CA 1
ATOM 2237 C C . VAL B 1 97 ? 6.082 -22.703 -16.109 1 98.94 97 VAL B C 1
ATOM 2239 O O . VAL B 1 97 ? 5.496 -23.125 -17.109 1 98.94 97 VAL B O 1
ATOM 2242 N N . ASN B 1 98 ? 6.855 -21.625 -16.172 1 98.94 98 ASN B N 1
ATOM 2243 C CA . ASN B 1 98 ? 7.078 -20.828 -17.375 1 98.94 98 ASN B CA 1
ATOM 2244 C C . ASN B 1 98 ? 5.762 -20.438 -18.031 1 98.94 98 ASN B C 1
ATOM 2246 O O . ASN B 1 98 ? 5.578 -20.609 -19.234 1 98.94 98 ASN B O 1
ATOM 2250 N N . PRO B 1 99 ? 4.844 -19.875 -17.266 1 98.94 99 PRO B N 1
ATOM 2251 C CA . PRO B 1 99 ? 3.529 -19.594 -17.844 1 98.94 99 PRO B CA 1
ATOM 2252 C C . PRO B 1 99 ? 3.518 -18.344 -18.719 1 98.94 99 PRO B C 1
ATOM 2254 O O . PRO B 1 99 ? 4.227 -17.375 -18.422 1 98.94 99 PRO B O 1
ATOM 2257 N N . GLU B 1 100 ? 2.723 -18.391 -19.672 1 98.81 100 GLU B N 1
ATOM 2258 C CA . GLU B 1 100 ? 2.43 -17.25 -20.547 1 98.81 100 GLU B CA 1
ATOM 2259 C C . GLU B 1 100 ? 0.933 -17.125 -20.812 1 98.81 100 GLU B C 1
ATOM 2261 O O . GLU B 1 100 ? 0.283 -18.109 -21.188 1 98.81 100 GLU B O 1
ATOM 2266 N N . ILE B 1 101 ? 0.434 -15.969 -20.562 1 98.88 101 ILE B N 1
ATOM 2267 C CA . ILE B 1 101 ? -0.938 -15.719 -21 1 98.88 101 ILE B CA 1
ATOM 2268 C C . ILE B 1 101 ? -0.979 -15.516 -22.516 1 98.88 101 ILE B C 1
ATOM 2270 O O . ILE B 1 101 ? -0.464 -14.523 -23.031 1 98.88 101 ILE B O 1
ATOM 2274 N N . VAL B 1 102 ? -1.617 -16.375 -23.188 1 98.81 102 VAL B N 1
ATOM 2275 C CA . VAL B 1 102 ? -1.558 -16.344 -24.641 1 98.81 102 VAL B CA 1
ATOM 2276 C C . VAL B 1 102 ? -2.848 -15.75 -25.203 1 98.81 102 VAL B C 1
ATOM 2278 O O . VAL B 1 102 ? -2.91 -15.383 -26.375 1 98.81 102 VAL B O 1
ATOM 2281 N N . ALA B 1 103 ? -3.896 -15.727 -24.453 1 98.75 103 ALA B N 1
ATOM 2282 C CA . ALA B 1 103 ? -5.16 -15.086 -24.797 1 98.75 103 ALA B CA 1
ATOM 2283 C C . ALA B 1 103 ? -5.879 -14.586 -23.547 1 98.75 103 ALA B C 1
ATOM 2285 O O . ALA B 1 103 ? -5.699 -15.141 -22.469 1 98.75 103 ALA B O 1
ATOM 2286 N N . ARG B 1 104 ? -6.652 -13.57 -23.719 1 98.62 104 ARG B N 1
ATOM 2287 C CA . ARG B 1 104 ? -7.469 -13.055 -22.625 1 98.62 104 ARG B CA 1
ATOM 2288 C C . ARG B 1 104 ? -8.727 -12.375 -23.156 1 98.62 104 ARG B C 1
ATOM 2290 O O . ARG B 1 104 ? -8.75 -11.898 -24.297 1 98.62 104 ARG B O 1
ATOM 2297 N N . SER B 1 105 ? -9.719 -12.312 -22.391 1 98.62 105 SER B N 1
ATOM 2298 C CA . SER B 1 105 ? -10.953 -11.633 -22.766 1 98.62 105 SER B CA 1
ATOM 2299 C C . SER B 1 105 ? -10.789 -10.117 -22.719 1 98.62 105 SER B C 1
ATOM 2301 O O . SER B 1 105 ? -9.977 -9.602 -21.953 1 98.62 105 SER B O 1
ATOM 2303 N N . GLU B 1 106 ? -11.523 -9.469 -23.484 1 98.19 106 GLU B N 1
ATOM 2304 C CA . GLU B 1 106 ? -11.656 -8.016 -23.375 1 98.19 106 GLU B CA 1
ATOM 2305 C C . GLU B 1 106 ? -12.461 -7.637 -22.141 1 98.19 106 GLU B C 1
ATOM 2307 O O . GLU B 1 106 ? -12.18 -6.617 -21.5 1 98.19 106 GLU B O 1
ATOM 2312 N N . GLU B 1 107 ? -13.422 -8.484 -21.875 1 98.25 107 GLU B N 1
ATOM 2313 C CA . GLU B 1 107 ? -14.203 -8.258 -20.672 1 98.25 107 GLU B CA 1
ATOM 2314 C C . GLU B 1 107 ? -13.336 -8.398 -19.422 1 98.25 107 GLU B C 1
ATOM 2316 O O . GLU B 1 107 ? -12.469 -9.273 -19.359 1 98.25 107 GLU B O 1
ATOM 2321 N N . THR B 1 108 ? -13.617 -7.477 -18.5 1 98.5 108 THR B N 1
ATOM 2322 C CA . THR B 1 108 ? -12.836 -7.473 -17.266 1 98.5 108 THR B CA 1
ATOM 2323 C C . THR B 1 108 ? -13.758 -7.453 -16.047 1 98.5 108 THR B C 1
ATOM 2325 O O . THR B 1 108 ? -14.953 -7.195 -16.172 1 98.5 108 THR B O 1
ATOM 2328 N N . ASP B 1 109 ? -13.195 -7.891 -14.93 1 97.44 109 ASP B N 1
ATOM 2329 C CA . ASP B 1 109 ? -13.836 -7.762 -13.625 1 97.44 109 ASP B CA 1
ATOM 2330 C C . ASP B 1 109 ? -12.93 -7.035 -12.633 1 97.44 109 ASP B C 1
ATOM 2332 O O . ASP B 1 109 ? -11.703 -7.086 -12.758 1 97.44 109 ASP B O 1
ATOM 2336 N N . VAL B 1 110 ? -13.602 -6.371 -11.68 1 97.5 110 VAL B N 1
ATOM 2337 C CA . VAL B 1 110 ? -12.867 -5.676 -10.633 1 97.5 110 VAL B CA 1
ATOM 2338 C C . VAL B 1 110 ? -13.219 -6.27 -9.273 1 97.5 110 VAL B C 1
ATOM 2340 O O . VAL B 1 110 ? -14.391 -6.273 -8.875 1 97.5 110 VAL B O 1
ATOM 2343 N N . PHE B 1 111 ? -12.258 -6.824 -8.57 1 96.06 111 PHE B N 1
ATOM 2344 C CA . PHE B 1 111 ? -12.398 -7.34 -7.215 1 96.06 111 PHE B CA 1
ATOM 2345 C C . PHE B 1 111 ? -11.188 -6.977 -6.367 1 96.06 111 PHE B C 1
ATOM 2347 O O . PHE B 1 111 ? -10.133 -6.621 -6.902 1 96.06 111 PHE B O 1
ATOM 2354 N N . HIS B 1 112 ? -11.305 -7.047 -5.047 1 95.06 112 HIS B N 1
ATOM 2355 C CA . HIS B 1 112 ? -10.172 -6.859 -4.152 1 95.06 112 HIS B CA 1
ATOM 2356 C C . HIS B 1 112 ? -9.195 -8.031 -4.242 1 95.06 112 HIS B C 1
ATOM 2358 O O . HIS B 1 112 ? -9.617 -9.188 -4.309 1 95.06 112 HIS B O 1
ATOM 2364 N N . GLU B 1 113 ? -8.016 -7.66 -4.27 1 96.12 113 GLU B N 1
ATOM 2365 C CA . GLU B 1 113 ? -6.934 -8.641 -4.172 1 96.12 113 GLU B CA 1
ATOM 2366 C C . GLU B 1 113 ? -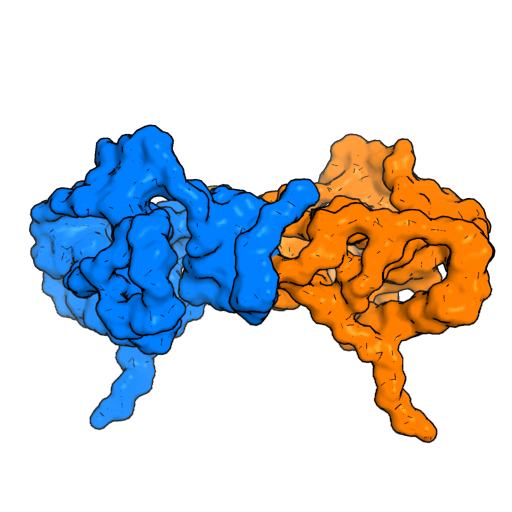6.07 -8.383 -2.938 1 96.12 113 GLU B C 1
ATOM 2368 O O . GLU B 1 113 ? -5.824 -7.234 -2.574 1 96.12 113 GLU B O 1
ATOM 2373 N N . GLY B 1 114 ? -5.703 -9.43 -2.35 1 96 114 GLY B N 1
ATOM 2374 C CA . GLY B 1 114 ? -4.594 -9.445 -1.409 1 96 114 GLY B CA 1
ATOM 2375 C C . GLY B 1 114 ? -3.367 -10.164 -1.944 1 96 114 GLY B C 1
ATOM 2376 O O . GLY B 1 114 ? -3.326 -10.539 -3.117 1 96 114 GLY B O 1
ATOM 2377 N N . CYS B 1 115 ? -2.451 -10.234 -1.174 1 97.38 115 CYS B N 1
ATOM 2378 C CA . CYS B 1 115 ? -1.2 -10.891 -1.538 1 97.38 115 CYS B CA 1
ATOM 2379 C C . CYS B 1 115 ? -0.439 -11.336 -0.296 1 97.38 115 CYS B C 1
ATOM 2381 O O . CYS B 1 115 ? -0.305 -10.578 0.664 1 97.38 115 CYS B O 1
ATOM 2383 N N . LEU B 1 116 ? 0.041 -12.523 -0.335 1 97.19 116 LEU B N 1
ATOM 2384 C CA . LEU B 1 116 ? 0.815 -13.031 0.79 1 97.19 116 LEU B CA 1
ATOM 2385 C C . LEU B 1 116 ? 2.09 -12.219 0.989 1 97.19 116 LEU B C 1
ATOM 2387 O O . LEU B 1 116 ? 2.652 -12.195 2.086 1 97.19 116 LEU B O 1
ATOM 2391 N N . SER B 1 117 ? 2.58 -11.5 -0.055 1 97.75 117 SER B N 1
ATOM 2392 C CA . SER B 1 117 ? 3.783 -10.68 0.028 1 97.75 117 SER B CA 1
ATOM 2393 C C . SER B 1 117 ? 3.441 -9.234 0.363 1 97.75 117 SER B C 1
ATOM 2395 O O . SER B 1 117 ? 4.316 -8.359 0.349 1 97.75 117 SER B O 1
ATOM 2397 N N . LEU B 1 118 ? 2.244 -8.883 0.523 1 95.81 118 LEU B N 1
ATOM 2398 C CA . LEU B 1 118 ? 1.721 -7.625 1.042 1 95.81 118 LEU B CA 1
ATOM 2399 C C . LEU B 1 118 ? 0.658 -7.875 2.105 1 95.81 118 LEU B C 1
ATOM 2401 O O . LEU B 1 118 ? -0.512 -7.535 1.913 1 95.81 118 LEU B O 1
ATOM 2405 N N . ALA B 1 119 ? 1.116 -8.375 3.23 1 93.44 119 ALA B N 1
ATOM 2406 C CA . ALA B 1 119 ? 0.221 -8.914 4.25 1 93.44 119 ALA B CA 1
ATOM 2407 C C . ALA B 1 119 ? -0.59 -7.801 4.91 1 93.44 119 ALA B C 1
ATOM 2409 O O . ALA B 1 119 ? -0.049 -6.746 5.246 1 93.44 119 ALA B O 1
ATOM 2410 N N . GLY B 1 120 ? -1.875 -8.047 4.973 1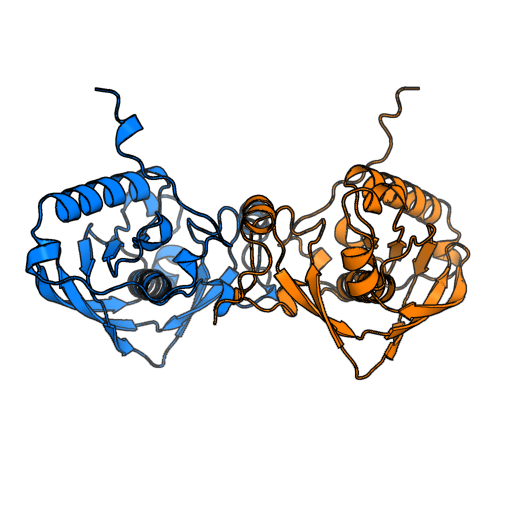 92.56 120 GLY B N 1
ATOM 2411 C CA . GLY B 1 120 ? -2.729 -7.184 5.77 1 92.56 120 GLY B CA 1
ATOM 2412 C C . GLY B 1 120 ? -3.432 -6.121 4.949 1 92.56 120 GLY B C 1
ATOM 2413 O O . GLY B 1 120 ? -4.211 -5.328 5.48 1 92.56 120 GLY B O 1
ATOM 2414 N N . PHE B 1 121 ? -3.146 -6.098 3.668 1 95 121 PHE B N 1
ATOM 2415 C CA . PHE B 1 121 ? -3.727 -5.055 2.83 1 95 121 PHE B CA 1
ATOM 2416 C C . PHE B 1 121 ? -4.355 -5.648 1.577 1 95 121 PHE B C 1
ATOM 2418 O O . PHE B 1 121 ? -4.023 -6.77 1.183 1 95 121 PHE B O 1
ATOM 2425 N N . SER B 1 122 ? -5.258 -4.953 1.021 1 96.19 122 SER B N 1
ATOM 2426 C CA . SER B 1 122 ? -5.895 -5.316 -0.241 1 96.19 122 SER B CA 1
ATOM 2427 C C . SER B 1 122 ? -6.344 -4.078 -1.009 1 96.19 122 SER B C 1
ATOM 2429 O O . SER B 1 122 ? -6.363 -2.973 -0.459 1 96.19 122 SER B O 1
ATOM 2431 N N . ALA B 1 123 ? -6.613 -4.223 -2.215 1 97.06 123 ALA B N 1
ATOM 2432 C CA . ALA B 1 123 ? -7.133 -3.17 -3.084 1 97.06 123 ALA B CA 1
ATOM 2433 C C . ALA B 1 123 ? -7.863 -3.76 -4.285 1 97.06 123 ALA B C 1
ATOM 2435 O O . ALA B 1 123 ? -7.68 -4.934 -4.617 1 97.06 123 ALA B O 1
ATOM 2436 N N . ARG B 1 124 ? -8.664 -2.957 -4.898 1 97.25 124 ARG B N 1
ATOM 2437 C CA . ARG B 1 124 ? -9.367 -3.377 -6.109 1 97.25 124 ARG B CA 1
ATOM 2438 C C . ARG B 1 124 ? -8.414 -3.418 -7.301 1 97.25 124 ARG B C 1
ATOM 2440 O O . ARG B 1 124 ? -7.648 -2.479 -7.523 1 97.25 124 ARG B O 1
ATOM 2447 N N . VAL B 1 125 ? -8.523 -4.477 -7.992 1 98.06 125 VAL B N 1
ATOM 2448 C CA . VAL B 1 125 ? -7.691 -4.691 -9.172 1 98.06 125 VAL B CA 1
ATOM 2449 C C . VAL B 1 125 ? -8.562 -5.172 -10.336 1 98.06 125 VAL B C 1
ATOM 2451 O O . VAL B 1 125 ? -9.445 -6.012 -10.148 1 98.06 125 VAL B O 1
ATOM 2454 N N . GLU B 1 126 ? -8.312 -4.609 -11.492 1 98.62 126 GLU B N 1
ATOM 2455 C CA . GLU B 1 126 ? -8.992 -5.043 -12.703 1 98.62 126 GLU B CA 1
ATOM 2456 C C . GLU B 1 126 ? -8.242 -6.176 -13.391 1 98.62 126 GLU B C 1
ATOM 2458 O O . GLU B 1 126 ? -7.031 -6.074 -13.625 1 98.62 126 GLU B O 1
ATOM 2463 N N . ARG B 1 127 ? -8.984 -7.281 -13.664 1 98.62 127 ARG B N 1
ATOM 2464 C CA . ARG B 1 127 ? -8.414 -8.43 -14.359 1 98.62 127 ARG B CA 1
ATOM 2465 C C . ARG B 1 127 ? -9.328 -8.891 -15.492 1 98.62 127 ARG B C 1
ATOM 2467 O O . ARG B 1 127 ? -10.539 -8.719 -15.422 1 98.62 127 ARG B O 1
ATOM 2474 N N . ALA B 1 128 ? -8.664 -9.516 -16.531 1 98.81 128 ALA B N 1
ATOM 2475 C CA . ALA B 1 128 ? -9.453 -10.188 -17.562 1 98.81 128 ALA B CA 1
ATOM 2476 C C . ALA B 1 128 ? -10.32 -11.289 -16.953 1 98.81 128 ALA B C 1
ATOM 2478 O O . ALA B 1 128 ? -9.875 -12.016 -16.062 1 98.81 128 ALA B O 1
ATOM 2479 N N . ARG B 1 129 ? -11.523 -11.406 -17.422 1 98.56 129 ARG B N 1
ATOM 2480 C CA . ARG B 1 129 ? -12.477 -12.391 -16.906 1 98.56 129 ARG B CA 1
ATOM 2481 C C . ARG B 1 129 ? -12.062 -13.805 -17.297 1 98.56 129 ARG B C 1
ATOM 2483 O O . ARG B 1 129 ? -12.383 -14.773 -16.609 1 98.56 129 ARG B O 1
ATOM 2490 N N . TRP B 1 130 ? -11.438 -13.844 -18.359 1 98.69 130 TRP B N 1
ATOM 2491 C CA . TRP B 1 130 ? -11.016 -15.117 -18.922 1 98.69 130 TRP B CA 1
ATOM 2492 C C . TRP B 1 130 ? -9.602 -15.031 -19.484 1 98.69 130 TRP B C 1
ATOM 2494 O O . TRP B 1 130 ? -9.242 -14.031 -20.125 1 98.69 130 TRP B O 1
ATOM 2504 N N . VAL B 1 131 ? -8.82 -16.141 -19.234 1 98.94 131 VAL B N 1
ATOM 2505 C CA . VAL B 1 131 ? -7.484 -16.203 -19.812 1 98.94 131 VAL B CA 1
ATOM 2506 C C . VAL B 1 131 ? -7.191 -17.609 -20.297 1 98.94 131 VAL B C 1
ATOM 2508 O O . VAL B 1 131 ? -7.777 -18.578 -19.812 1 98.94 131 VAL B O 1
ATOM 2511 N N . ARG B 1 132 ? -6.359 -17.688 -21.266 1 98.94 132 ARG B N 1
ATOM 2512 C CA . ARG B 1 132 ? -5.688 -18.922 -21.672 1 98.94 132 ARG B CA 1
ATOM 2513 C C . ARG B 1 132 ? -4.188 -18.844 -21.391 1 98.94 132 ARG B C 1
ATOM 2515 O O . ARG B 1 132 ? -3.52 -17.906 -21.828 1 98.94 132 ARG B O 1
ATOM 2522 N N . VAL B 1 133 ? -3.697 -19.844 -20.672 1 98.94 133 VAL B N 1
ATOM 2523 C CA . VAL B 1 133 ? -2.303 -19.828 -20.25 1 98.94 133 VAL B CA 1
ATOM 2524 C C . VAL B 1 133 ? -1.572 -21.047 -20.812 1 98.94 133 VAL B C 1
ATOM 2526 O O . VAL B 1 133 ? -2.037 -22.188 -20.656 1 98.94 133 VAL B O 1
ATOM 2529 N N . SER B 1 134 ? -0.518 -20.812 -21.516 1 98.94 134 SER B N 1
ATOM 2530 C CA . SER B 1 134 ? 0.425 -21.875 -21.875 1 98.94 134 SER B CA 1
ATOM 2531 C C . SER B 1 134 ? 1.539 -22 -20.844 1 98.94 134 SER B C 1
ATOM 2533 O O . SER B 1 134 ? 2.135 -21 -20.438 1 98.94 134 SER B O 1
ATOM 2535 N N . CYS B 1 135 ? 1.815 -23.328 -20.359 1 98.88 135 CYS B N 1
ATOM 2536 C CA . CYS B 1 135 ? 2.846 -23.5 -19.344 1 98.88 135 CYS B CA 1
ATOM 2537 C C . CYS B 1 135 ? 3.314 -24.953 -19.297 1 98.88 135 CYS B C 1
ATOM 2539 O O . CYS B 1 135 ? 2.924 -25.766 -20.141 1 98.88 135 CYS B O 1
ATOM 2541 N N . LEU B 1 136 ? 4.277 -25.219 -18.469 1 98.94 136 LEU B N 1
ATOM 2542 C CA . LEU B 1 136 ? 4.68 -26.578 -18.125 1 98.94 136 LEU B CA 1
ATOM 2543 C C . LEU B 1 136 ? 4.102 -26.984 -16.781 1 98.94 136 LEU B C 1
ATOM 2545 O O . LEU B 1 136 ? 3.873 -26.141 -15.914 1 98.94 136 LEU B O 1
ATOM 2549 N N . ASP B 1 137 ? 3.82 -28.297 -16.656 1 98.69 137 ASP B N 1
ATOM 2550 C CA . ASP B 1 137 ? 3.336 -28.797 -15.375 1 98.69 137 ASP B CA 1
ATOM 2551 C C . ASP B 1 137 ? 4.492 -29.297 -14.516 1 98.69 137 ASP B C 1
ATOM 2553 O O . ASP B 1 137 ? 5.66 -29.078 -14.844 1 98.69 137 ASP B O 1
ATOM 2557 N N . HIS B 1 138 ? 4.223 -29.906 -13.344 1 98.5 138 HIS B N 1
ATOM 2558 C CA . HIS B 1 138 ? 5.23 -30.312 -12.375 1 98.5 138 HIS B CA 1
ATOM 2559 C C . HIS B 1 138 ? 6.121 -31.406 -12.938 1 98.5 138 HIS B C 1
ATOM 2561 O O . HIS B 1 138 ? 7.172 -31.719 -12.367 1 98.5 138 HIS B O 1
ATOM 2567 N N . ARG B 1 139 ? 5.754 -31.984 -14.133 1 98.38 139 ARG B N 1
ATOM 2568 C CA . ARG B 1 139 ? 6.555 -33.031 -14.773 1 98.38 139 ARG B CA 1
ATOM 2569 C C . ARG B 1 139 ? 7.379 -32.438 -15.922 1 98.38 139 ARG B C 1
ATOM 2571 O O . ARG B 1 139 ? 8.102 -33.188 -16.594 1 98.38 139 ARG B O 1
ATOM 2578 N N . GLY B 1 140 ? 7.164 -31.141 -16.172 1 98.5 140 GLY B N 1
ATOM 2579 C CA . GLY B 1 140 ? 7.859 -30.516 -17.297 1 98.5 140 GLY B CA 1
ATOM 2580 C C . GLY B 1 140 ? 7.156 -30.719 -18.625 1 98.5 140 GLY B C 1
ATOM 2581 O O . GLY B 1 140 ? 7.766 -30.562 -19.672 1 98.5 140 GLY B O 1
ATOM 2582 N N . GLU B 1 141 ? 5.953 -31.094 -18.578 1 98.75 141 GLU B N 1
ATOM 2583 C CA . GLU B 1 141 ? 5.168 -31.328 -19.797 1 98.75 141 GLU B CA 1
ATOM 2584 C C . GLU B 1 141 ? 4.32 -30.109 -20.141 1 98.75 141 GLU B C 1
ATOM 2586 O O . GLU B 1 141 ? 3.762 -29.453 -19.25 1 98.75 141 GLU B O 1
ATOM 2591 N N . PRO B 1 142 ? 4.199 -29.844 -21.422 1 98.62 142 PRO B N 1
ATOM 2592 C CA . PRO B 1 142 ? 3.393 -28.688 -21.812 1 98.62 142 PRO B CA 1
ATOM 2593 C C . PRO B 1 142 ? 1.912 -28.859 -21.484 1 98.62 142 PRO B C 1
ATOM 2595 O O . PRO B 1 142 ? 1.376 -29.969 -21.594 1 98.62 142 PRO B O 1
ATOM 2598 N N . GLN B 1 143 ? 1.308 -27.812 -21.078 1 98.31 143 GLN B N 1
ATOM 2599 C CA . GLN B 1 143 ? -0.131 -27.797 -20.828 1 98.31 143 GLN B CA 1
ATOM 2600 C C . GLN B 1 143 ? -0.729 -26.422 -21.141 1 98.31 143 GLN B C 1
ATOM 2602 O O . GLN B 1 143 ? -0.028 -25.422 -21.094 1 98.31 143 GLN B O 1
ATOM 2607 N N . THR B 1 144 ? -1.965 -26.438 -21.5 1 98.69 144 THR B N 1
ATOM 2608 C CA . THR B 1 144 ? -2.76 -25.219 -21.672 1 98.69 144 THR B CA 1
ATOM 2609 C C . THR B 1 144 ? -3.898 -25.172 -20.656 1 98.69 144 THR B C 1
ATOM 2611 O O . THR B 1 144 ? -4.641 -26.141 -20.5 1 98.69 144 THR B O 1
ATOM 2614 N N . ILE B 1 145 ? -4.031 -24.062 -19.984 1 98.81 145 ILE B N 1
ATOM 2615 C CA . ILE B 1 145 ? -5.078 -23.844 -18.984 1 98.81 145 ILE B CA 1
ATOM 2616 C C . ILE B 1 145 ? -6.023 -22.75 -19.453 1 98.81 145 ILE B C 1
ATOM 2618 O O . ILE B 1 145 ? -5.582 -21.672 -19.844 1 98.81 145 ILE B O 1
ATOM 2622 N N . GLU B 1 146 ? -7.242 -23.062 -19.516 1 98.69 146 GLU B N 1
ATOM 2623 C CA . GLU B 1 146 ? -8.281 -22.047 -19.672 1 98.69 146 GLU B CA 1
ATOM 2624 C C . GLU B 1 146 ? -9.023 -21.797 -18.375 1 98.69 146 GLU B C 1
ATOM 2626 O O . GLU B 1 146 ? -9.484 -22.734 -17.719 1 98.69 146 GLU B O 1
ATOM 2631 N N . ALA B 1 147 ? -9.07 -20.594 -18.016 1 98.69 147 ALA B N 1
ATOM 2632 C CA . ALA B 1 147 ? -9.664 -20.25 -16.719 1 98.69 147 ALA B CA 1
ATOM 2633 C C . ALA B 1 147 ? -10.57 -19.031 -16.828 1 98.69 147 ALA B C 1
ATOM 2635 O O . ALA B 1 147 ? -10.297 -18.125 -17.625 1 98.69 147 ALA B O 1
ATOM 2636 N N . SER B 1 148 ? -11.602 -19 -16.062 1 98.5 148 SER B N 1
ATOM 2637 C CA . SER B 1 148 ? -12.516 -17.875 -15.945 1 98.5 148 SER B CA 1
ATOM 2638 C C . SER B 1 148 ? -12.75 -17.5 -14.484 1 98.5 148 SER B C 1
ATOM 2640 O O . SER B 1 148 ? -12.375 -18.25 -13.578 1 98.5 148 SER B O 1
ATOM 2642 N N . GLY B 1 149 ? -13.273 -16.281 -14.312 1 98.06 149 GLY B N 1
ATOM 2643 C CA . GLY B 1 149 ? -13.641 -15.859 -12.969 1 98.06 149 GLY B CA 1
ATOM 2644 C C . GLY B 1 149 ? -12.453 -15.781 -12.031 1 98.06 149 GLY B C 1
ATOM 2645 O O . GLY B 1 149 ? -11.391 -15.266 -12.398 1 98.06 149 GLY B O 1
ATOM 2646 N N . TRP B 1 150 ? -12.688 -16.266 -10.82 1 98.31 150 TRP B N 1
ATOM 2647 C CA . TRP B 1 150 ? -11.688 -16.141 -9.766 1 98.31 150 TRP B CA 1
ATOM 2648 C C . TRP B 1 150 ? -10.422 -16.922 -10.117 1 98.31 150 TRP B C 1
ATOM 2650 O O . TRP B 1 150 ? -9.312 -16.484 -9.797 1 98.31 150 TRP B O 1
ATOM 2660 N N . TYR B 1 151 ? -10.609 -18.062 -10.758 1 98.75 151 TYR B N 1
ATOM 2661 C CA . TYR B 1 151 ? -9.453 -18.844 -11.172 1 98.75 151 TYR B CA 1
ATOM 2662 C C . TYR B 1 151 ? -8.586 -18.062 -12.148 1 98.75 151 TYR B C 1
ATOM 2664 O O . TYR B 1 151 ? -7.359 -18.047 -12.031 1 98.75 151 TYR B O 1
ATOM 2672 N N . ALA B 1 152 ? -9.219 -17.375 -13.055 1 98.88 152 ALA B N 1
ATOM 2673 C CA . ALA B 1 152 ? -8.484 -16.516 -13.977 1 98.88 152 ALA B CA 1
ATOM 2674 C C . ALA B 1 152 ? -7.723 -15.43 -13.234 1 98.88 152 ALA B C 1
ATOM 2676 O O . ALA B 1 152 ? -6.582 -15.117 -13.578 1 98.88 152 ALA B O 1
ATOM 2677 N N . ARG B 1 153 ? -8.328 -14.906 -12.266 1 98.75 153 ARG B N 1
ATOM 2678 C CA . ARG B 1 153 ? -7.711 -13.867 -11.453 1 98.75 153 ARG B CA 1
ATOM 2679 C C . ARG B 1 153 ? -6.488 -14.406 -10.719 1 98.75 153 ARG B C 1
ATOM 2681 O O . ARG B 1 153 ? -5.43 -13.773 -10.703 1 98.75 153 ARG B O 1
ATOM 2688 N N . ILE B 1 154 ? -6.602 -15.617 -10.141 1 98.75 154 ILE B N 1
ATOM 2689 C CA . ILE B 1 154 ? -5.484 -16.234 -9.43 1 98.75 154 ILE B CA 1
ATOM 2690 C C . ILE B 1 154 ? -4.301 -16.406 -10.383 1 98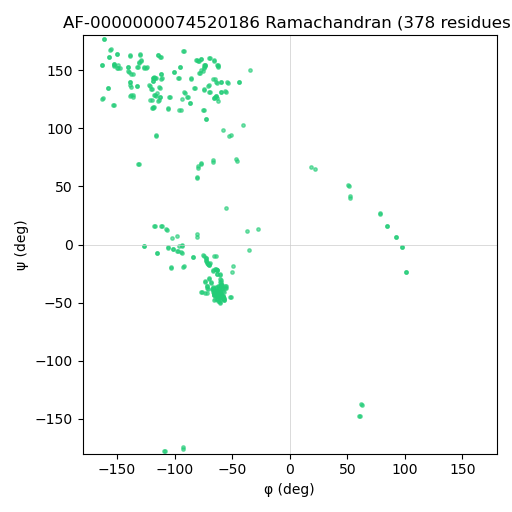.75 154 ILE B C 1
ATOM 2692 O O . ILE B 1 154 ? -3.174 -16.031 -10.055 1 98.75 154 ILE B O 1
ATOM 2696 N N . LEU B 1 155 ? -4.578 -16.891 -11.547 1 98.94 155 LEU B N 1
ATOM 2697 C CA . LEU B 1 155 ? -3.516 -17.125 -12.523 1 98.94 155 LEU B CA 1
ATOM 2698 C C . LEU B 1 155 ? -2.822 -15.82 -12.898 1 98.94 155 LEU B C 1
ATOM 2700 O O . LEU B 1 155 ? -1.592 -15.75 -12.914 1 98.94 155 LEU B O 1
ATOM 2704 N N . GLN B 1 156 ? -3.617 -14.828 -13.211 1 98.94 156 GLN B N 1
ATOM 2705 C CA . GLN B 1 156 ? -3.059 -13.531 -13.586 1 98.94 156 GLN B CA 1
ATOM 2706 C C . GLN B 1 156 ? -2.211 -12.953 -12.453 1 98.94 156 GLN B C 1
ATOM 2708 O O . GLN B 1 156 ? -1.122 -12.43 -12.695 1 98.94 156 GLN B O 1
ATOM 2713 N N . HIS B 1 157 ? -2.648 -13.039 -11.219 1 98.88 157 HIS B N 1
ATOM 2714 C CA . HIS B 1 157 ? -1.936 -12.555 -10.039 1 98.88 157 HIS B CA 1
ATOM 2715 C C . HIS B 1 157 ? -0.591 -13.258 -9.883 1 98.88 157 HIS B C 1
ATOM 2717 O O . HIS B 1 157 ? 0.44 -12.602 -9.719 1 98.88 157 HIS B O 1
ATOM 2723 N N . GLU B 1 158 ? -0.612 -14.625 -9.953 1 98.88 158 GLU B N 1
ATOM 2724 C CA . GLU B 1 158 ? 0.618 -15.391 -9.766 1 98.88 158 GLU B CA 1
ATOM 2725 C C . GLU B 1 158 ? 1.599 -15.141 -10.914 1 98.88 158 GLU B C 1
ATOM 2727 O O . GLU B 1 158 ? 2.812 -15.094 -10.695 1 98.88 158 GLU B O 1
ATOM 2732 N N . ILE B 1 159 ? 1.076 -15 -12.094 1 98.94 159 ILE B N 1
ATOM 2733 C CA . ILE B 1 159 ? 1.94 -14.742 -13.242 1 98.94 159 ILE B CA 1
ATOM 2734 C C . ILE B 1 159 ? 2.57 -13.359 -13.117 1 98.94 159 ILE B C 1
ATOM 2736 O O . ILE B 1 159 ? 3.73 -13.156 -13.477 1 98.94 159 ILE B O 1
ATOM 2740 N N . ASP B 1 160 ? 1.828 -12.367 -12.633 1 98.81 160 ASP B N 1
ATOM 2741 C CA . ASP B 1 160 ? 2.4 -11.055 -12.336 1 98.81 160 ASP B CA 1
ATOM 2742 C C . ASP B 1 160 ? 3.637 -11.18 -11.453 1 98.81 160 ASP B C 1
ATOM 2744 O O . ASP B 1 160 ? 4.656 -10.539 -11.703 1 98.81 160 ASP B O 1
ATOM 2748 N N . HIS B 1 161 ? 3.551 -11.992 -10.43 1 98.88 161 HIS B N 1
ATOM 2749 C CA . HIS B 1 161 ? 4.695 -12.195 -9.547 1 98.88 161 HIS B CA 1
ATOM 2750 C C . HIS B 1 161 ? 5.91 -12.695 -10.32 1 98.88 161 HIS B C 1
ATOM 2752 O O . HIS B 1 161 ? 7.035 -12.273 -10.055 1 98.88 161 HIS B O 1
ATOM 2758 N N . LEU B 1 162 ? 5.691 -13.57 -11.25 1 98.88 162 LEU B N 1
ATOM 2759 C CA . LEU B 1 162 ? 6.789 -14.172 -12 1 98.88 162 LEU B CA 1
ATOM 2760 C C . LEU B 1 162 ? 7.438 -13.148 -12.922 1 98.88 162 LEU B C 1
ATOM 2762 O O . LEU B 1 162 ? 8.547 -13.359 -13.414 1 98.88 162 LEU B O 1
ATOM 2766 N N . HIS B 1 163 ? 6.742 -12.086 -13.148 1 98.31 163 HIS B N 1
ATOM 2767 C CA . HIS B 1 163 ? 7.25 -11.008 -14 1 98.31 163 HIS B CA 1
ATOM 2768 C C . HIS B 1 163 ? 7.648 -9.797 -13.172 1 98.31 163 HIS B C 1
ATOM 2770 O O . HIS B 1 163 ? 7.828 -8.703 -13.711 1 98.31 163 HIS B O 1
ATOM 2776 N N . GLY B 1 164 ? 7.75 -9.906 -11.891 1 98.12 164 GLY B N 1
ATOM 2777 C CA . GLY B 1 164 ? 8.234 -8.844 -11.031 1 98.12 164 GLY B CA 1
ATOM 2778 C C . GLY B 1 164 ? 7.188 -7.773 -10.766 1 98.12 164 GLY B C 1
ATOM 2779 O O . GLY B 1 164 ? 7.523 -6.602 -10.57 1 98.12 164 GLY B O 1
ATOM 2780 N N . ARG B 1 165 ? 5.984 -8.164 -10.828 1 98.06 165 ARG B N 1
ATOM 2781 C CA . ARG B 1 165 ? 4.898 -7.219 -10.602 1 98.06 165 ARG B CA 1
ATOM 2782 C C . ARG B 1 165 ? 4.062 -7.621 -9.391 1 98.06 165 ARG B C 1
ATOM 2784 O O . ARG B 1 165 ? 3.883 -8.812 -9.125 1 98.06 165 ARG B O 1
ATOM 2791 N N . LEU B 1 166 ? 3.6 -6.645 -8.656 1 98.38 166 LEU B N 1
ATOM 2792 C CA . LEU B 1 166 ? 2.656 -6.812 -7.562 1 98.38 166 LEU B CA 1
ATOM 2793 C C . LEU B 1 166 ? 1.31 -6.18 -7.898 1 98.38 166 LEU B C 1
ATOM 2795 O O . LEU B 1 166 ? 1.225 -5.332 -8.789 1 98.38 166 LEU B O 1
ATOM 2799 N N . TYR B 1 167 ? 0.259 -6.59 -7.152 1 98.06 167 TYR B N 1
ATOM 2800 C CA . TYR B 1 167 ? -1.071 -6.102 -7.5 1 98.06 167 TYR B CA 1
ATOM 2801 C C . TYR B 1 167 ? -1.157 -4.59 -7.328 1 98.06 167 TYR B C 1
ATOM 2803 O O . TYR B 1 167 ? -1.958 -3.928 -7.992 1 98.06 167 TYR B O 1
ATOM 2811 N N . ILE B 1 168 ? -0.291 -4.02 -6.539 1 96.88 168 ILE B N 1
ATOM 2812 C CA . ILE B 1 168 ? -0.322 -2.588 -6.27 1 96.88 168 ILE B CA 1
ATOM 2813 C C . ILE B 1 168 ? 0.141 -1.819 -7.504 1 96.88 168 ILE B C 1
ATOM 2815 O O . ILE B 1 168 ? -0.05 -0.604 -7.594 1 96.88 168 ILE B O 1
ATOM 2819 N N . ASP B 1 169 ? 0.761 -2.477 -8.438 1 97 169 ASP B N 1
ATOM 2820 C CA . ASP B 1 169 ? 1.151 -1.85 -9.695 1 97 169 ASP B CA 1
ATOM 2821 C C . ASP B 1 169 ? -0.07 -1.546 -10.562 1 97 169 ASP B C 1
ATOM 2823 O O . ASP B 1 169 ? -0.004 -0.714 -11.469 1 97 169 ASP B O 1
ATOM 2827 N N . ARG B 1 170 ? -1.198 -2.199 -10.242 1 95.81 170 ARG B N 1
ATOM 2828 C CA . ARG B 1 170 ? -2.369 -2.117 -11.109 1 95.81 170 ARG B CA 1
ATOM 2829 C C . ARG B 1 170 ? -3.6 -1.672 -10.328 1 95.81 170 ARG B C 1
ATOM 2831 O O . ARG B 1 170 ? -4.66 -1.438 -10.914 1 95.81 170 ARG B O 1
ATOM 2838 N N . MET B 1 171 ? -3.441 -1.476 -9.141 1 96.94 171 MET B N 1
ATOM 2839 C CA . MET B 1 171 ? -4.598 -1.299 -8.266 1 96.94 171 MET B CA 1
ATOM 2840 C C . MET B 1 171 ? -5.242 0.066 -8.484 1 96.94 171 MET B C 1
ATOM 2842 O O . MET B 1 171 ? -4.605 0.981 -9.008 1 96.94 171 MET B O 1
ATOM 2846 N N . ASP B 1 172 ? -6.527 0.119 -8.164 1 96.06 172 ASP B N 1
ATOM 2847 C CA . ASP B 1 172 ? -7.133 1.413 -7.859 1 96.06 172 ASP B CA 1
ATOM 2848 C C . ASP B 1 172 ? -6.668 1.928 -6.496 1 96.06 172 ASP B C 1
ATOM 2850 O O . ASP B 1 172 ? -7.113 1.435 -5.457 1 96.06 172 ASP B O 1
ATOM 2854 N N . PRO B 1 173 ? -5.836 2.93 -6.516 1 95.25 173 PRO B N 1
ATOM 2855 C CA . PRO B 1 173 ? -5.23 3.359 -5.254 1 95.25 173 PRO B CA 1
ATOM 2856 C C . PRO B 1 173 ? -6.266 3.795 -4.219 1 95.25 173 PRO B C 1
ATOM 2858 O O . PRO B 1 173 ? -6.047 3.631 -3.018 1 95.25 173 PRO B O 1
ATOM 2861 N N . ARG B 1 174 ? -7.367 4.348 -4.559 1 94.94 174 ARG B N 1
ATOM 2862 C CA . ARG B 1 174 ? -8.352 4.855 -3.611 1 94.94 174 ARG B CA 1
ATOM 2863 C C . ARG B 1 174 ? -9.086 3.709 -2.918 1 94.94 174 ARG B C 1
ATOM 2865 O O . ARG B 1 174 ? -9.789 3.922 -1.927 1 94.94 174 ARG B O 1
ATOM 2872 N N . SER B 1 175 ? -8.883 2.477 -3.463 1 95.94 175 SER B N 1
ATOM 2873 C CA . SER B 1 175 ? -9.539 1.311 -2.889 1 95.94 175 SER B CA 1
ATOM 2874 C C . SER B 1 175 ? -8.641 0.608 -1.877 1 95.94 175 SER B C 1
ATOM 2876 O O . SER B 1 175 ? -9.07 -0.337 -1.21 1 95.94 175 SER B O 1
ATOM 2878 N N . PHE B 1 176 ? -7.371 1.051 -1.772 1 96.44 176 PHE B N 1
ATOM 2879 C CA . PHE B 1 176 ? -6.402 0.41 -0.892 1 96.44 176 PHE B CA 1
ATOM 2880 C C . PHE B 1 176 ? -6.879 0.44 0.554 1 96.44 176 PHE B C 1
ATOM 2882 O O . PHE B 1 176 ? -7.297 1.486 1.055 1 96.44 176 PHE B O 1
ATOM 2889 N N . THR B 1 177 ? -6.816 -0.754 1.256 1 96.81 177 THR B N 1
ATOM 2890 C CA . THR B 1 177 ? -7.422 -0.873 2.578 1 96.81 177 THR B CA 1
ATOM 2891 C C . THR B 1 177 ? -6.707 -1.935 3.408 1 96.81 177 THR B C 1
ATOM 2893 O O . THR B 1 177 ? -6.086 -2.844 2.857 1 96.81 177 THR B O 1
ATOM 2896 N N . THR B 1 178 ? -6.777 -1.8 4.742 1 96.19 178 THR B N 1
ATOM 2897 C CA . THR B 1 178 ? -6.344 -2.867 5.637 1 96.19 178 THR B CA 1
ATOM 2898 C C . THR B 1 178 ? -7.395 -3.971 5.711 1 96.19 178 THR B C 1
ATOM 2900 O O . THR B 1 178 ? -8.57 -3.734 5.434 1 96.19 178 THR B O 1
ATOM 2903 N N . GLN B 1 179 ? -6.953 -5.16 6.145 1 92.94 179 GLN B N 1
ATOM 2904 C CA . GLN B 1 179 ? -7.871 -6.289 6.234 1 92.94 179 GLN B CA 1
ATOM 2905 C C . GLN B 1 179 ? -9.016 -5.992 7.203 1 92.94 179 GLN B C 1
ATOM 2907 O O . GLN B 1 179 ? -10.188 -6.184 6.867 1 92.94 179 GLN B O 1
ATOM 2912 N N . PRO B 1 180 ? -8.68 -5.406 8.406 1 93.38 180 PRO B N 1
ATOM 2913 C CA . PRO B 1 180 ? -9.789 -5.082 9.305 1 93.38 180 PRO B CA 1
ATOM 2914 C C . PRO B 1 180 ? -10.758 -4.062 8.703 1 93.38 180 PRO B C 1
ATOM 2916 O O . PRO B 1 180 ? -11.969 -4.203 8.844 1 93.38 180 PRO B O 1
ATOM 2919 N N . ASN B 1 181 ? -10.281 -3.096 8.047 1 94.62 181 ASN B N 1
ATOM 2920 C CA . ASN B 1 181 ? -11.133 -2.062 7.473 1 94.62 181 ASN B CA 1
ATOM 2921 C C . ASN B 1 181 ? -11.898 -2.578 6.254 1 94.62 181 ASN B C 1
ATOM 2923 O O . ASN B 1 181 ? -13.016 -2.143 5.988 1 94.62 181 ASN B O 1
ATOM 2927 N N . HIS B 1 182 ? -11.266 -3.516 5.516 1 92.19 182 HIS B N 1
ATOM 2928 C CA . HIS B 1 182 ? -11.969 -4.152 4.41 1 92.19 182 HIS B CA 1
ATOM 2929 C C . HIS B 1 182 ? -13.195 -4.914 4.902 1 92.19 182 HIS B C 1
ATOM 2931 O O . HIS B 1 182 ? -14.258 -4.863 4.277 1 92.19 182 HIS B O 1
ATOM 2937 N N . VAL B 1 183 ? -13.008 -5.625 5.938 1 88.19 183 VAL B N 1
ATOM 2938 C CA . VAL B 1 183 ? -14.109 -6.379 6.531 1 88.19 183 VAL B CA 1
ATOM 2939 C C . VAL B 1 183 ? -15.188 -5.414 7.023 1 88.19 183 VAL B C 1
ATOM 2941 O O . VAL B 1 183 ? -16.375 -5.637 6.797 1 88.19 183 VAL B O 1
ATOM 2944 N N . ARG B 1 184 ? -14.781 -4.305 7.602 1 90.06 184 ARG B N 1
ATOM 2945 C CA . ARG B 1 184 ? -15.695 -3.373 8.25 1 90.06 184 ARG B CA 1
ATOM 2946 C C . ARG B 1 184 ? -16.453 -2.545 7.219 1 90.06 184 ARG B C 1
ATOM 2948 O O . ARG B 1 184 ? -17.672 -2.34 7.348 1 90.06 184 ARG B O 1
ATOM 2955 N N . TYR B 1 185 ? -15.727 -2.115 6.16 1 89.5 185 TYR B N 1
ATOM 2956 C CA . TYR B 1 185 ? -16.312 -1.099 5.293 1 89.5 185 TYR B CA 1
ATOM 2957 C C . TYR B 1 185 ? -16.547 -1.646 3.893 1 89.5 185 TYR B C 1
ATOM 2959 O O . TYR B 1 185 ? -17.297 -1.057 3.107 1 89.5 185 TYR B O 1
ATOM 2967 N N . GLY B 1 186 ? -16.062 -2.863 3.656 1 78.06 186 GLY B N 1
ATOM 2968 C CA . GLY B 1 186 ? -16.203 -3.404 2.314 1 78.06 186 GLY B CA 1
ATOM 2969 C C . GLY B 1 186 ? -15.508 -2.564 1.257 1 78.06 186 GLY B C 1
ATOM 2970 O O . GLY B 1 186 ? -14.391 -2.092 1.468 1 78.06 186 GLY B O 1
ATOM 2971 N N . ASP B 1 187 ? -16.188 -2.59 -0.049 1 63.53 187 ASP B N 1
ATOM 2972 C CA . ASP B 1 187 ? -15.641 -1.825 -1.169 1 63.53 187 ASP B CA 1
ATOM 2973 C C . ASP B 1 187 ? -16.016 -0.349 -1.057 1 63.53 187 ASP B C 1
ATOM 2975 O O . ASP B 1 187 ? -17.188 0.004 -1.1 1 63.53 187 ASP B O 1
ATOM 2979 N N . ILE B 1 188 ? -15.586 0.426 -0.156 1 49.19 188 ILE B N 1
ATOM 2980 C CA . ILE B 1 188 ? -16.016 1.819 -0.075 1 49.19 188 ILE B CA 1
ATOM 2981 C C . ILE B 1 188 ? -15.844 2.49 -1.436 1 49.19 188 ILE B C 1
ATOM 2983 O O . ILE B 1 188 ? -14.766 2.443 -2.027 1 49.19 188 ILE B O 1
ATOM 2987 N N . GLU B 1 189 ? -16.828 2.568 -2.324 1 45 189 GLU B N 1
ATOM 2988 C CA . GLU B 1 189 ? -16.922 3.416 -3.51 1 45 189 GLU B CA 1
ATOM 2989 C C . GLU B 1 189 ? -16.516 4.855 -3.188 1 45 189 GLU B C 1
ATOM 2991 O O . GLU B 1 189 ? -17.047 5.457 -2.254 1 45 189 GLU B O 1
ATOM 2996 N N . THR B 1 190 ? -15.305 5.223 -2.957 1 40.22 190 THR B N 1
ATOM 2997 C CA . THR B 1 190 ? -15.125 6.637 -2.66 1 40.22 190 THR B CA 1
ATOM 2998 C C . THR B 1 190 ? -15.445 7.492 -3.883 1 40.22 190 THR B C 1
ATOM 3000 O O . THR B 1 190 ? -14.797 7.375 -4.922 1 40.22 190 THR B O 1
ATOM 3003 N N . SER B 1 191 ? -16.641 7.66 -4.27 1 32.19 191 SER B N 1
ATOM 3004 C CA . SER B 1 191 ? -16.953 8.734 -5.207 1 32.19 191 SER B CA 1
ATOM 3005 C C . SER B 1 191 ? -16.25 10.023 -4.828 1 32.19 191 SER B C 1
ATOM 3007 O O . SER B 1 191 ? -16 10.289 -3.646 1 32.19 191 SER B O 1
#

Organism: Methylococcus capsulatus (strain ATCC 33009 / NCIMB 11132 / Bath) (NCBI:txid243233)

Foldseek 3Di:
DPPVVLAFDFAAPPPVLQQAQADADALVRLQDPVNLSVLVSLVVNCVVLVHQKDAQVRRVHRFQKMKGWDDPVVCVPDDPVRCVVQVDDTDHIWMFGPKDFPDFDPDKDWDWDDDPRHPFKIFIFIDTQKTKMWGATSNNHIDIDIDGGPVRVRVVQRSCSNHSHHRVVGGDPVQMDGPVVCVVPPRPPPD/DPPPDLQFDFAAPPPVLQQAQADADALVRLQDPVNLVVLVNLVVNCVVLVHQKDAQVRRVHRFQKMKGWDDPVVCVPDDPVRCVVQVDDTDHIWMFGPKDFPDFDPDKDWDWDDDPRHPFKIFIFIDTQKTWMWGATSNNHIDIDIDGGPVRVRVVQRSCSNHSHHRVVGGDPVQMDGPVVCVVPPRPPPD

Nearest PDB structures (foldseek):
  1zxz-assembly1_B  TM=9.770E-01  e=1.451E-23  Arabidopsis thaliana
  4je7-assembly1_A  TM=9.625E-01  e=1.383E-22  Arabidopsis thaliana
  3g5k-assembly1_A  TM=9.737E-01  e=4.128E-20  Homo sapiens
  5cwy-assembly1_A-2  TM=9.398E-01  e=1.331E-16  Xanthomonas oryzae pv. oryzae KACC 10331
  5vcp-assembly1_C  TM=9.332E-01  e=1.103E-16  Paraburkholderia xenovorans LB400

InterPro domains:
  IPR023635 Peptide deformylase [MF_00163] (6-185)
  IPR023635 Peptide deformylase [PF01327] (8-174)
  IPR023635 Peptide deformylase [PIRSF004749] (8-181)
  IPR023635 Peptide deformylase [PR01576] (40-69)
  IPR023635 Peptide deformylase [PR01576] (113-124)
  IPR023635 Peptide deformylase [PR01576] (125-143)
  IPR023635 Peptide deformylase [PR01576] (144-173)
  IPR023635 Peptide deformylase [PTHR10458] (8-181)
  IPR023635 Peptide deformylase [TIGR00079] (8-175)
  IPR023635 Peptide deformylase [cd00487] (10-167)
  IPR036821 Peptide deformylase superfamily [G3DSA:3.90.45.10] (8-188)
  IPR036821 Peptide deformylase superfamily [SSF56420] (7-179)

Solvent-accessible surface area (backbone atoms only — not comparable to full-atom values): 19905 Å² total; per-residue (Å²): 131,78,79,68,79,53,50,62,68,65,42,48,44,44,45,67,48,45,51,34,66,28,41,71,69,52,45,68,53,37,59,31,69,68,44,47,50,47,52,52,28,49,52,50,27,26,58,71,75,64,44,51,53,45,30,32,27,40,55,69,36,56,35,25,39,34,39,36,30,36,56,63,78,78,45,75,89,53,50,73,66,57,31,58,74,39,45,52,66,69,37,75,76,47,46,44,26,54,68,40,78,76,44,66,44,87,56,65,44,76,47,74,44,69,41,84,33,44,73,61,35,32,23,32,32,74,37,44,34,28,36,30,32,42,25,23,36,72,74,38,42,80,46,74,48,76,33,45,32,40,55,19,40,49,51,52,54,42,50,33,34,34,58,20,36,56,70,70,72,61,35,45,55,87,47,38,19,28,51,72,32,34,71,74,54,50,83,58,76,71,119,128,81,79,81,61,68,59,58,67,65,42,47,43,41,44,67,50,44,52,34,66,28,41,71,68,51,45,68,52,36,60,29,70,67,44,47,50,47,52,54,27,49,49,51,28,26,58,71,76,64,45,52,53,44,32,31,26,41,54,69,36,56,34,26,38,33,39,35,31,34,56,63,78,78,44,76,87,53,51,74,66,56,32,58,75,39,45,51,65,68,37,74,76,48,47,44,26,53,67,39,78,77,45,64,44,88,54,65,44,76,48,73,42,70,43,84,36,44,73,60,35,35,24,32,33,77,37,44,34,28,34,31,31,42,26,21,37,70,73,37,44,80,45,75,46,77,32,45,32,39,55,18,42,50,50,53,53,42,50,33,33,34,58,22,36,58,70,70,71,62,34,44,54,85,46,38,19,28,52,72,33,33,72,74,54,50,83,58,78,71,121

Sequence (382 aa):
MDGLALRLKIVQAGEPVLRQRARPLSPEEIRSAAVQALIGHMRETMRDAPGVGLAAPQIGQGLQLAVIEDRADYHRGLSAEELAARGREPVPFHVIVNPEIVARSEETDVFHEGCLSLAGFSARVERARWVRVSCLDHRGEPQTIEASGWYARILQHEIDHLHGRLYIDRMDPRSFTTQPNHVRYGDIETSMDGLALRLKIVQAGEPVLRQRARPLSPEEIRSAAVQALIGHMRETMRDAPGVGLAAPQIGQGLQLAVIEDRADYHRGLSAEELAARGREPVPFHVIVNPEIVARSEETDVFHEGCLSLAGFSARVERARWVRVSCLDHRGEPQTIEASGWYARILQHEIDHLHGRLYIDRMDPRSFTTQPNHVRYGDIETS

Radius of gyration: 23.87 Å; Cα contacts (8 Å, |Δi|>4): 809; chains: 2; bounding box: 49×71×61 Å

Secondary structure (DSSP, 8-state):
--TTTTPPPPP-TT-GGGGSPPBP--HHHHHSHHHHHHHHHHHHHHHHTT-SEEEGGGGT--BSEEEEEE-GGGGTTS-HHHHHHHT---EEEEEEEEEEEEEE-S-EEEEEE--TTSTTEEEEEEEESEEEEEEE-TTS-EEEEEEEHHHHHHHHHHHHHHTT--GGGTS-GGG-EEHHHHHHH-S----/------PPPPP-TT-GGGGSPPBP--HHHHHSHHHHHHHHHHHHHHHHTT-SEEEGGGGT--BSEEEEEE-GGGGTTS-HHHHHHHT---EEEEEEEEEEEEEE-S-EEEEEE--TTSTTEEEEEEEESEEEEEEE-TTS-EEEEEEEHHHHHHHHHHHHHHTT--GGGTS-GGG-EEHHHHHHH-S----

pLDDT: mean 93.75, std 12.88, range [31.45, 98.94]